Protein AF-A0A1U7LK77-F1 (afdb_monomer)

Foldseek 3Di:
DDDDDDDDDDPPPPPPPDPPPDDPPPVPQADDALLLQEAEEEEAEAQQLCQVVLLVVLCVLLPDPFEEEDEQQLFFDFDDPVLQVCVVVLNHFCLDPVRGPVVLVLVQLVCLNRQAKHWTWGADSVSRGTDPDTDIDGRGNYYYYYYNQRQQDPSNLSSHPFYEYRAEDPVSSLVSQQVCCCPPVVDDNVSSVVSCVPHRVVSCVPRRVVSVVSGPYYHYSSNPPVVVSVVVSVVSSVVSLVSLVVSVVVLVCLLPVCDPPDDFDPLEDEPQDPLPPPPDDDPVSLVVLLVVLLVLVVVLCVLADWDWDDDPDPDIDIDRPFAEAEEEEPDQQVSSVSSCCVNPVDHHYKYWDWDQDPVSRRIDTPDTGDDLPLLRGQYEYGGAEFQSLRRVSVVLVVSVSSNHDLLSAEYEYAEYESSRSSSCCSNRVNYHYYYHYYDPDPPPPDDDD

Secondary structure (DSSP, 8-state):
---------------------------TT----GGGS-EEEEEE--TTSSHHHHHHHHHHHH--S-EEEEEGGGGBPPPPHHHHHHHHTT-S-TTSGGGB-HHHHHHHHHHHHTT--EEEEEEETTTTEEEEEEEEE---SEEEEESTTTTT-HHHHTT-SEEEEEE--HHHHHHHHHHHHHHHH---HHHHHHHIIIIIHHHIIIIIGGGGGG-SEEEESTTT-HHHHHHHHHHHHHHHHHHHHHHHHHHHHHHHHS-TTSPPPTTEEE-------TT--THHHHHHHHHHHHHHHHHHHHTSPEEEE--SSS--EEEESS-EEEEEEETTTHHHHHHHHHH-TT-EEEEEEEEE-TTT--EEEEEEE--TTGGGSEEEEE-SEESSSHHHHHHHHHHHHTT--GGGEEEEEEEE-HHHHHHHHHH-TTSEEEEEEE-----------

Nearest PDB structures (foldseek):
  6n53-assembly1_A-2  TM=9.650E-01  e=1.427E-24  Homo sapiens
  1uei-assembly2_B  TM=9.546E-01  e=9.596E-25  Homo sapiens
  6n54-assembly1_B  TM=9.663E-01  e=5.259E-24  Homo sapiens
  1ufq-assembly1_B  TM=9.287E-01  e=7.648E-25  Homo sapiens
  7sql-assembly1_C  TM=9.541E-01  e=7.822E-24  Homo sapiens

Structure (mmCIF, N/CA/C/O backbone):
data_AF-A0A1U7LK77-F1
#
_entry.id   AF-A0A1U7LK77-F1
#
loop_
_atom_site.group_PDB
_atom_site.id
_atom_site.type_symbol
_atom_site.label_atom_id
_atom_site.label_alt_id
_atom_site.label_comp_id
_atom_site.label_asym_id
_atom_site.label_entity_id
_atom_site.label_seq_id
_atom_site.pdbx_PDB_ins_code
_atom_site.Cartn_x
_atom_site.Cartn_y
_atom_site.Cartn_z
_atom_site.occupancy
_atom_site.B_iso_or_equiv
_atom_site.auth_seq_id
_atom_site.auth_comp_id
_atom_site.auth_asym_id
_atom_site.auth_atom_id
_atom_site.pdbx_PDB_model_num
ATOM 1 N N . MET A 1 1 ? -45.134 37.272 -43.655 1.00 35.53 1 MET A N 1
ATOM 2 C CA . MET A 1 1 ? -44.338 36.124 -44.158 1.00 35.53 1 MET A CA 1
ATOM 3 C C . MET A 1 1 ? -42.900 36.605 -44.300 1.00 35.53 1 MET A C 1
ATOM 5 O O . MET A 1 1 ? -42.710 37.534 -45.058 1.00 35.53 1 MET A O 1
ATOM 9 N N . LYS A 1 2 ? -41.856 36.151 -43.611 1.00 31.33 2 LYS A N 1
ATOM 10 C CA . LYS A 1 2 ? -41.617 35.133 -42.582 1.00 31.33 2 LYS A CA 1
ATOM 11 C C . LYS A 1 2 ? -40.626 35.769 -41.590 1.00 31.33 2 LYS A C 1
ATOM 13 O O . LYS A 1 2 ? -39.703 36.458 -42.007 1.00 31.33 2 LYS A O 1
ATOM 18 N N . SER A 1 3 ? -40.849 35.546 -40.304 1.00 26.06 3 SER A N 1
ATOM 19 C CA . SER A 1 3 ? -39.953 35.880 -39.198 1.00 26.06 3 SER A CA 1
ATOM 20 C C . SER A 1 3 ? -38.621 35.129 -39.310 1.00 26.06 3 SER A C 1
ATOM 22 O O . SER A 1 3 ? -38.625 33.902 -39.399 1.00 26.06 3 SER A O 1
ATOM 24 N N . ILE A 1 4 ? -37.504 35.853 -39.252 1.00 30.05 4 ILE A N 1
ATOM 25 C CA . ILE A 1 4 ? -36.165 35.307 -38.995 1.00 30.05 4 ILE A CA 1
ATOM 26 C C . ILE A 1 4 ? -35.745 35.877 -37.632 1.00 30.05 4 ILE A C 1
ATOM 28 O O . ILE A 1 4 ? -35.591 37.095 -37.534 1.00 30.05 4 ILE A O 1
ATOM 32 N N . PRO A 1 5 ? -35.635 35.070 -36.564 1.00 30.00 5 PRO A N 1
ATOM 33 C CA . PRO A 1 5 ? -35.187 35.565 -35.272 1.00 30.00 5 PRO A CA 1
ATOM 34 C C . PRO A 1 5 ? -33.659 35.681 -35.240 1.00 30.00 5 PRO A C 1
ATOM 36 O O . PRO A 1 5 ? -32.949 34.781 -35.688 1.00 30.00 5 PRO A O 1
ATOM 39 N N . CYS A 1 6 ? -33.167 36.789 -34.680 1.00 25.94 6 CYS A N 1
ATOM 40 C CA . CYS A 1 6 ? -31.784 36.936 -34.239 1.00 25.94 6 CYS A CA 1
ATOM 41 C C . CYS A 1 6 ? -31.446 35.813 -33.252 1.00 25.94 6 CYS A C 1
ATOM 43 O O . CYS A 1 6 ? -32.049 35.729 -32.183 1.00 25.94 6 CYS A O 1
ATOM 45 N N . GLY A 1 7 ? -30.477 34.971 -33.609 1.00 26.02 7 GLY A N 1
ATOM 46 C CA . GLY A 1 7 ? -29.877 34.015 -32.689 1.00 26.02 7 GLY A CA 1
ATOM 47 C C . GLY A 1 7 ? -29.091 34.757 -31.614 1.00 26.02 7 GLY A C 1
ATOM 48 O O . GLY A 1 7 ? -28.079 35.395 -31.901 1.00 26.02 7 GLY A O 1
ATOM 49 N N . SER A 1 8 ? -29.586 34.690 -30.384 1.00 29.55 8 SER A N 1
ATOM 50 C CA . SER A 1 8 ? -28.846 35.017 -29.172 1.00 29.55 8 SER A CA 1
ATOM 51 C C . SER A 1 8 ? -27.686 34.040 -28.991 1.00 29.55 8 SER A C 1
ATOM 53 O O . SER A 1 8 ? -27.816 32.842 -29.225 1.00 29.55 8 SER A O 1
ATOM 55 N N . SER A 1 9 ? -26.549 34.579 -28.570 1.00 29.75 9 SER A N 1
ATOM 56 C CA . SER A 1 9 ? -25.315 33.877 -28.242 1.00 29.75 9 SER A CA 1
ATOM 57 C C . SER A 1 9 ? -25.510 32.843 -27.126 1.00 29.75 9 SER A C 1
ATOM 59 O O . SER A 1 9 ? -25.480 33.201 -25.947 1.00 29.75 9 SER A O 1
ATOM 61 N N . ASP A 1 10 ? -25.638 31.567 -27.484 1.00 25.98 10 ASP A N 1
ATOM 62 C CA . ASP A 1 10 ? -25.451 30.472 -26.534 1.00 25.98 10 ASP A CA 1
ATOM 63 C C . ASP A 1 10 ? -23.956 30.186 -26.388 1.00 25.98 10 ASP A C 1
ATOM 65 O O . ASP A 1 10 ? -23.307 29.550 -27.219 1.00 25.98 10 ASP A O 1
ATOM 69 N N . SER A 1 11 ? -23.403 30.690 -25.286 1.00 26.45 11 SER A N 1
ATOM 70 C CA . SER A 1 11 ? -22.147 30.205 -24.726 1.00 26.45 11 SER A CA 1
ATOM 71 C C . SER A 1 11 ? -22.372 28.782 -24.213 1.00 26.45 11 SER A C 1
ATOM 73 O O . SER A 1 11 ? -22.661 28.548 -23.040 1.00 26.45 11 SER A O 1
ATOM 75 N N . SER A 1 12 ? -22.260 27.802 -25.109 1.00 25.83 12 SER A N 1
ATOM 76 C CA . SER A 1 12 ? -22.210 26.395 -24.735 1.00 25.83 12 SER A CA 1
ATOM 77 C C . SER A 1 12 ? -20.944 26.164 -23.908 1.00 25.83 12 SER A C 1
ATOM 79 O O . SER A 1 12 ? -19.864 25.905 -24.442 1.00 25.83 12 SER A O 1
ATOM 81 N N . LYS A 1 13 ? -21.073 26.289 -22.583 1.00 27.31 13 LYS A N 1
ATOM 82 C CA . LYS A 1 13 ? -20.163 25.676 -21.619 1.00 27.31 13 LYS A CA 1
ATOM 83 C C . LYS A 1 13 ? -20.122 24.191 -21.955 1.00 27.31 13 LYS A C 1
ATOM 85 O O . LYS A 1 13 ? -21.045 23.453 -21.628 1.00 27.31 13 LYS A O 1
ATOM 90 N N . VAL A 1 14 ? -19.063 23.772 -22.637 1.00 24.16 14 VAL A N 1
ATOM 91 C CA . VAL A 1 14 ? -18.700 22.364 -22.759 1.00 24.16 14 VAL A CA 1
ATOM 92 C C . VAL A 1 14 ? -18.326 21.920 -21.349 1.00 24.16 14 VAL A C 1
ATOM 94 O O . VAL A 1 14 ? -17.204 22.119 -20.889 1.00 24.16 14 VAL A O 1
ATOM 97 N N . SER A 1 15 ? -19.309 21.408 -20.612 1.00 22.73 15 SER A N 1
ATOM 98 C CA . SER A 1 15 ? -19.076 20.683 -19.376 1.00 22.73 15 SER A CA 1
ATOM 99 C C . SER A 1 15 ? -18.340 19.401 -19.749 1.00 22.73 15 SER A C 1
ATOM 101 O O . SER A 1 15 ? -18.929 18.427 -20.215 1.00 22.73 15 SER A O 1
ATOM 103 N N . LEU A 1 16 ? -17.019 19.427 -19.574 1.00 22.91 16 LEU A N 1
ATOM 104 C CA . LEU A 1 16 ? -16.193 18.232 -19.468 1.00 22.91 16 LEU A CA 1
ATOM 105 C C . LEU A 1 16 ? -16.739 17.411 -18.297 1.00 22.91 16 LEU A C 1
ATOM 107 O O . LEU A 1 16 ? -16.394 17.630 -17.138 1.00 22.91 16 LEU A O 1
ATOM 111 N N . SER A 1 17 ? -17.666 16.510 -18.607 1.00 21.20 17 SER A N 1
ATOM 112 C CA . SER A 1 17 ? -18.109 15.463 -17.703 1.00 21.20 17 SER A CA 1
ATOM 113 C C . SER A 1 17 ? -16.955 14.480 -17.591 1.00 21.20 17 SER A C 1
ATOM 115 O O . SER A 1 17 ? -16.751 13.610 -18.434 1.00 21.20 17 SER A O 1
ATOM 117 N N . ILE A 1 18 ? -16.141 14.683 -16.559 1.00 26.11 18 ILE A N 1
ATOM 118 C CA . ILE A 1 18 ? -15.196 13.678 -16.092 1.00 26.11 18 ILE A CA 1
ATOM 119 C C . ILE A 1 18 ? -16.052 12.452 -15.748 1.00 26.11 18 ILE A C 1
ATOM 121 O O . ILE A 1 18 ? -16.980 12.593 -14.944 1.00 26.11 18 ILE A O 1
ATOM 125 N N . PRO A 1 19 ? -15.820 11.272 -16.351 1.00 21.64 19 PRO A N 1
ATOM 126 C CA . PRO A 1 19 ? -16.490 10.070 -15.894 1.00 21.64 19 PRO A CA 1
ATOM 127 C C . PRO A 1 19 ? -16.076 9.877 -14.438 1.00 21.64 19 PRO A C 1
ATOM 129 O O . PRO A 1 19 ? -14.895 9.687 -14.154 1.00 21.64 19 PRO A O 1
ATOM 132 N N . MET A 1 20 ? -17.041 10.008 -13.523 1.00 23.77 20 MET A N 1
ATOM 133 C CA . MET A 1 20 ? -16.862 9.698 -12.111 1.00 23.77 20 MET A CA 1
ATOM 134 C C . MET A 1 20 ? -16.313 8.275 -12.032 1.00 23.77 20 MET A C 1
ATOM 136 O O . MET A 1 20 ? -17.044 7.301 -12.210 1.00 23.77 20 MET A O 1
ATOM 140 N N . THR A 1 21 ? -15.003 8.158 -11.827 1.00 31.38 21 THR A N 1
ATOM 141 C CA . THR A 1 21 ? -14.361 6.934 -11.365 1.00 31.38 21 THR A CA 1
ATOM 142 C C . THR A 1 21 ? -15.163 6.464 -10.170 1.00 31.38 21 THR A C 1
ATOM 144 O O . THR A 1 21 ? -15.287 7.215 -9.206 1.00 31.38 21 THR A O 1
ATOM 147 N N . GLN A 1 22 ? -15.769 5.285 -10.338 1.00 28.62 22 GLN A N 1
ATOM 148 C CA . GLN A 1 22 ? -16.559 4.515 -9.380 1.00 28.62 22 GLN A CA 1
ATOM 149 C C . GLN A 1 22 ? -16.531 5.122 -7.979 1.00 28.62 22 GLN A C 1
ATOM 151 O O . GLN A 1 22 ? -15.486 5.102 -7.324 1.00 28.62 22 GLN A O 1
ATOM 156 N N . GLU A 1 23 ? -17.678 5.654 -7.540 1.00 27.00 23 GLU A N 1
ATOM 157 C CA . GLU A 1 23 ? -17.903 6.004 -6.138 1.00 27.00 23 GLU A CA 1
ATOM 158 C C . GLU A 1 23 ? -17.259 4.918 -5.267 1.00 27.00 23 GLU A C 1
ATOM 160 O O . GLU A 1 23 ? -17.497 3.733 -5.544 1.00 27.00 23 GLU A O 1
ATOM 165 N N . PRO A 1 24 ? -16.428 5.258 -4.261 1.00 35.50 24 PRO A N 1
ATOM 166 C CA . PRO A 1 24 ? -15.992 4.261 -3.304 1.00 35.50 24 PRO A CA 1
ATOM 167 C C . PRO A 1 24 ? -17.275 3.668 -2.749 1.00 35.50 24 PRO A C 1
ATOM 169 O O . PRO A 1 24 ? -18.049 4.357 -2.083 1.00 35.50 24 PRO A O 1
ATOM 172 N N . SER A 1 25 ? -17.562 2.425 -3.136 1.00 32.19 25 SER A N 1
ATOM 173 C CA . SER A 1 25 ? -18.778 1.752 -2.737 1.00 32.19 25 SER A CA 1
ATOM 174 C C . SER A 1 25 ? -18.652 1.547 -1.235 1.00 32.19 25 SER A C 1
ATOM 176 O O . SER A 1 25 ? -18.108 0.537 -0.778 1.00 32.19 25 SER A O 1
ATOM 178 N N . PHE A 1 26 ? -19.113 2.520 -0.456 1.00 36.81 26 PHE A N 1
ATOM 179 C CA . PHE A 1 26 ? -19.478 2.331 0.930 1.00 36.81 26 PHE A CA 1
ATOM 180 C C . PHE A 1 26 ? -20.632 1.329 0.891 1.00 36.81 26 PHE A C 1
ATOM 182 O O . PHE A 1 26 ? -21.803 1.700 0.902 1.00 36.81 26 PHE A O 1
ATOM 189 N N . LYS A 1 27 ? -20.302 0.034 0.765 1.00 43.62 27 LYS A N 1
ATOM 190 C CA . LYS A 1 27 ? -21.243 -1.045 1.064 1.00 43.62 27 LYS A CA 1
ATOM 191 C C . LYS A 1 27 ? -21.769 -0.722 2.452 1.00 43.62 27 LYS A C 1
ATOM 193 O O . LYS A 1 27 ? -20.965 -0.468 3.344 1.00 43.62 27 LYS A O 1
ATOM 198 N N . GLU A 1 28 ? -23.086 -0.674 2.594 1.00 45.66 28 GLU A N 1
ATOM 199 C CA . GLU A 1 28 ? -23.829 0.186 3.530 1.00 45.66 28 GLU A CA 1
ATOM 200 C C . GLU A 1 28 ? -23.475 0.089 5.031 1.00 45.66 28 GLU A C 1
ATOM 202 O O . GLU A 1 28 ? -23.987 0.885 5.811 1.00 45.66 28 GLU A O 1
ATOM 207 N N . ASN A 1 29 ? -22.565 -0.804 5.439 1.00 51.44 29 ASN A N 1
ATOM 208 C CA . ASN A 1 29 ? -22.091 -1.005 6.811 1.00 51.44 29 ASN A CA 1
ATOM 209 C C . ASN A 1 29 ? -20.573 -1.304 6.920 1.00 51.44 29 ASN A C 1
ATOM 211 O O . ASN A 1 29 ? -20.139 -1.890 7.906 1.00 51.44 29 ASN A O 1
ATOM 215 N N . LEU A 1 30 ? -19.743 -0.970 5.923 1.00 61.50 30 LEU A N 1
ATOM 216 C CA . LEU A 1 30 ? -18.302 -1.265 5.950 1.00 61.50 30 LEU A CA 1
ATOM 217 C C . LEU A 1 30 ? -17.471 0.012 6.145 1.00 61.50 30 LEU A C 1
ATOM 219 O O . LEU A 1 30 ? -17.483 0.901 5.297 1.00 61.50 30 LEU A O 1
ATOM 223 N N . TYR A 1 31 ? -16.705 0.077 7.236 1.00 64.00 31 TYR A N 1
ATOM 224 C CA . TYR A 1 31 ? -15.643 1.069 7.397 1.00 64.00 31 TYR A CA 1
ATOM 225 C C . TYR A 1 31 ? -14.417 0.628 6.596 1.00 64.00 31 TYR A C 1
ATOM 227 O O . TYR A 1 31 ? -13.883 -0.465 6.809 1.00 64.00 31 TYR A O 1
ATOM 235 N N . GLN A 1 32 ? -13.975 1.487 5.684 1.00 64.81 32 GLN A N 1
ATOM 236 C CA . GLN A 1 32 ? -12.694 1.352 5.006 1.00 64.81 32 GLN A CA 1
ATOM 237 C C . GLN A 1 32 ? -11.769 2.438 5.547 1.00 64.81 32 GLN A C 1
ATOM 239 O O . GLN A 1 32 ? -12.141 3.611 5.506 1.00 64.81 32 GLN A O 1
ATOM 244 N N . PRO A 1 33 ? -10.599 2.073 6.087 1.00 61.75 33 PRO A N 1
ATOM 245 C CA . PRO A 1 33 ? -9.671 3.060 6.591 1.00 61.75 33 PRO A CA 1
ATOM 246 C C . PRO A 1 33 ? -9.039 3.825 5.415 1.00 61.75 33 PRO A C 1
ATOM 248 O O . PRO A 1 33 ? -9.084 3.356 4.272 1.00 61.75 33 PRO A O 1
ATOM 251 N N . PRO A 1 34 ? -8.404 4.976 5.682 1.00 59.97 34 PRO A N 1
ATOM 252 C CA . PRO A 1 34 ? -7.915 5.885 4.639 1.00 59.97 34 PRO A CA 1
ATOM 253 C C . PRO A 1 34 ? -6.981 5.218 3.620 1.00 59.97 34 PRO A C 1
ATOM 255 O O . PRO A 1 34 ? -7.079 5.450 2.417 1.00 59.97 34 PRO A O 1
ATOM 258 N N . TRP A 1 35 ? -6.128 4.304 4.093 1.00 61.06 35 TRP A N 1
ATOM 259 C CA . TRP A 1 35 ? -5.159 3.564 3.276 1.00 61.06 35 TRP A CA 1
ATOM 260 C C . TRP A 1 35 ? -5.759 2.397 2.478 1.00 61.06 35 TRP A C 1
ATOM 262 O O . TRP A 1 35 ? -5.016 1.573 1.960 1.00 61.06 35 TRP A O 1
ATOM 272 N N . TYR A 1 36 ? -7.083 2.243 2.422 1.00 60.09 36 TYR A N 1
ATOM 273 C CA . TYR A 1 36 ? -7.726 1.363 1.435 1.00 60.09 36 TYR A CA 1
ATOM 274 C C . TYR A 1 36 ? -8.087 2.135 0.163 1.00 60.09 36 TYR A C 1
ATOM 276 O O . TYR A 1 36 ? -8.284 1.533 -0.890 1.00 60.09 36 TYR A O 1
ATOM 284 N N . ALA A 1 37 ? -8.113 3.469 0.229 1.00 65.44 37 ALA A N 1
ATOM 285 C CA . ALA A 1 37 ? -8.304 4.343 -0.918 1.00 65.44 37 ALA A CA 1
ATOM 286 C C . ALA A 1 37 ? -6.953 4.698 -1.567 1.00 65.44 37 ALA A C 1
ATOM 288 O O . ALA A 1 37 ? -6.631 5.873 -1.754 1.00 65.44 37 ALA A O 1
ATOM 289 N N . ASN A 1 38 ? -6.164 3.676 -1.916 1.00 76.00 38 ASN A N 1
ATOM 290 C CA . ASN A 1 38 ? -4.855 3.837 -2.555 1.00 76.00 38 ASN A CA 1
ATOM 291 C C . ASN A 1 38 ? -4.981 4.638 -3.851 1.00 76.00 38 ASN A C 1
ATOM 293 O O . ASN A 1 38 ? -5.882 4.387 -4.657 1.00 76.00 38 ASN A O 1
ATOM 297 N N . HIS A 1 39 ? -4.071 5.579 -4.075 1.00 86.19 39 HIS A N 1
ATOM 298 C CA . HIS A 1 39 ? -3.957 6.284 -5.343 1.00 86.19 39 HIS A CA 1
ATOM 299 C C . HIS A 1 39 ? -2.886 5.623 -6.214 1.00 86.19 39 HIS A C 1
ATOM 301 O O . HIS A 1 39 ? -1.701 5.647 -5.875 1.00 86.19 39 HIS A O 1
ATOM 307 N N . PHE A 1 40 ? -3.297 4.998 -7.317 1.00 91.06 40 PHE A N 1
ATOM 308 C CA . PHE A 1 40 ? -2.381 4.276 -8.205 1.00 91.06 40 PHE A CA 1
ATOM 309 C C . PHE A 1 40 ? -1.932 5.152 -9.373 1.00 91.06 40 PHE A C 1
ATOM 311 O O . PHE A 1 40 ? -2.751 5.618 -10.164 1.00 91.06 40 PHE A O 1
ATOM 318 N N . ILE A 1 41 ? -0.621 5.318 -9.523 1.00 94.44 41 ILE A N 1
ATOM 319 C CA . ILE A 1 41 ? -0.011 6.131 -10.577 1.00 94.44 41 ILE A CA 1
ATOM 320 C C . ILE A 1 41 ? 0.863 5.225 -11.436 1.00 94.44 41 ILE A C 1
ATOM 322 O O . ILE A 1 41 ? 1.794 4.613 -10.924 1.00 94.44 41 ILE A O 1
ATOM 326 N N . GLY A 1 42 ? 0.601 5.146 -12.738 1.00 96.06 42 GLY A N 1
ATOM 327 C CA . GLY A 1 42 ? 1.482 4.461 -13.685 1.00 96.06 42 GLY A CA 1
ATOM 328 C C . GLY A 1 42 ? 2.402 5.446 -14.388 1.00 96.06 42 GLY A C 1
ATOM 329 O O . GLY A 1 42 ? 1.923 6.409 -14.977 1.00 96.06 42 GLY A O 1
ATOM 330 N N . ILE A 1 43 ? 3.707 5.193 -14.369 1.00 96.25 43 ILE A N 1
ATOM 331 C CA . ILE A 1 43 ? 4.730 5.986 -15.051 1.00 96.25 43 ILE A CA 1
ATOM 332 C C . ILE A 1 43 ? 5.411 5.109 -16.104 1.00 96.25 43 ILE A C 1
ATOM 334 O O . ILE A 1 43 ? 6.238 4.249 -15.783 1.00 96.25 43 ILE A O 1
ATOM 338 N N . ALA A 1 44 ? 5.082 5.352 -17.372 1.00 96.25 44 ALA A N 1
ATOM 339 C CA . ALA A 1 44 ? 5.699 4.694 -18.522 1.00 96.25 44 ALA A CA 1
ATOM 340 C C . ALA A 1 44 ? 6.659 5.615 -19.282 1.00 96.25 44 ALA A C 1
ATOM 342 O O . ALA A 1 44 ? 6.710 6.827 -19.075 1.00 96.25 44 ALA A O 1
ATOM 343 N N . GLY A 1 45 ? 7.457 5.014 -20.162 1.00 93.69 45 GLY A N 1
ATOM 344 C CA . GLY A 1 45 ? 8.390 5.717 -21.037 1.00 93.69 45 GLY A CA 1
ATOM 345 C C . GLY A 1 45 ? 9.667 4.917 -21.319 1.00 93.69 45 GLY A C 1
ATOM 346 O O . GLY A 1 45 ? 9.952 3.933 -20.624 1.00 93.69 45 GLY A O 1
ATOM 347 N N . PRO A 1 46 ? 10.476 5.332 -22.306 1.00 92.81 46 PRO A N 1
ATOM 348 C CA . PRO A 1 46 ? 11.672 4.603 -22.730 1.00 92.81 46 PRO A CA 1
ATOM 349 C C . PRO A 1 46 ? 12.705 4.401 -21.613 1.00 92.81 46 PRO A C 1
ATOM 351 O O . PRO A 1 46 ? 12.770 5.151 -20.633 1.00 92.81 46 PRO A O 1
ATOM 354 N N . SER A 1 47 ? 13.548 3.373 -21.728 1.00 90.62 47 SER A N 1
ATOM 355 C CA . SER A 1 47 ? 14.703 3.229 -20.830 1.00 90.62 47 SER A CA 1
ATOM 356 C C . SER A 1 47 ? 15.606 4.462 -20.947 1.00 90.62 47 SER A C 1
ATOM 358 O O . SER A 1 47 ? 16.006 4.817 -22.047 1.00 90.62 47 SER A O 1
ATOM 360 N N . GLY A 1 48 ? 15.957 5.089 -19.821 1.00 86.81 48 GLY A N 1
ATOM 361 C CA . GLY A 1 48 ? 16.763 6.319 -19.802 1.00 86.81 48 GLY A CA 1
ATOM 362 C C . GLY A 1 48 ? 15.965 7.632 -19.857 1.00 86.81 48 GLY A C 1
ATOM 363 O O . GLY A 1 48 ? 16.565 8.695 -19.714 1.00 86.81 48 GLY A O 1
ATOM 364 N N . SER A 1 49 ? 14.631 7.592 -19.970 1.00 90.38 49 SER A N 1
ATOM 365 C CA . SER A 1 49 ? 13.801 8.811 -20.030 1.00 90.38 49 SER A CA 1
ATOM 366 C C . SER A 1 49 ? 13.692 9.575 -18.701 1.00 90.38 49 SER A C 1
ATOM 368 O O . SER A 1 49 ? 13.445 10.776 -18.688 1.00 90.38 49 SER A O 1
ATOM 370 N N . GLY A 1 50 ? 13.928 8.904 -17.568 1.00 88.75 50 GLY A N 1
ATOM 371 C CA . GLY A 1 50 ? 13.865 9.517 -16.234 1.00 88.75 50 GLY A CA 1
ATOM 372 C C . GLY A 1 50 ? 12.658 9.117 -15.379 1.00 88.75 50 GLY A C 1
ATOM 373 O O . GLY A 1 50 ? 12.449 9.733 -14.341 1.00 88.75 50 GLY A O 1
ATOM 374 N N . LYS A 1 51 ? 11.903 8.070 -15.748 1.00 92.88 51 LYS A N 1
ATOM 375 C CA . LYS A 1 51 ? 10.769 7.526 -14.961 1.00 92.88 51 LYS A CA 1
ATOM 376 C C . LYS A 1 51 ? 11.064 7.394 -13.464 1.00 92.88 51 LYS A C 1
ATOM 378 O O . LYS A 1 51 ? 10.389 7.999 -12.640 1.00 92.88 51 LYS A O 1
ATOM 383 N N . THR A 1 52 ? 12.127 6.665 -13.125 1.00 89.81 52 THR A N 1
ATOM 384 C CA . THR A 1 52 ? 12.535 6.418 -11.738 1.00 89.81 52 THR A CA 1
ATOM 385 C C . THR A 1 52 ? 12.938 7.707 -11.018 1.00 89.81 52 THR A C 1
ATOM 387 O O . THR A 1 52 ? 12.754 7.825 -9.810 1.00 89.81 52 THR A O 1
ATOM 390 N N . TRP A 1 53 ? 13.475 8.698 -11.742 1.00 91.00 53 TRP A N 1
ATOM 391 C CA . TRP A 1 53 ? 13.773 10.010 -11.169 1.00 91.00 53 TRP A CA 1
ATOM 392 C C . TRP A 1 53 ? 12.483 10.767 -10.849 1.00 91.00 53 TRP A C 1
ATOM 394 O O . TRP A 1 53 ? 12.341 11.228 -9.722 1.00 91.00 53 TRP A O 1
ATOM 404 N N . VAL A 1 54 ? 11.522 10.816 -11.780 1.00 91.75 54 VAL A N 1
ATOM 405 C CA . VAL A 1 54 ? 10.212 11.454 -11.558 1.00 91.75 54 VAL A CA 1
ATOM 406 C C . VAL A 1 54 ? 9.495 10.793 -10.381 1.00 91.75 54 VAL A C 1
ATOM 408 O O . VAL A 1 54 ? 9.073 11.493 -9.468 1.00 91.75 54 VAL A O 1
ATOM 411 N N . ALA A 1 55 ? 9.457 9.458 -10.326 1.00 90.94 55 ALA A N 1
ATOM 412 C CA . ALA A 1 55 ? 8.880 8.713 -9.206 1.00 90.94 55 ALA A CA 1
ATOM 413 C C . ALA A 1 55 ? 9.519 9.092 -7.856 1.00 90.94 55 ALA A C 1
ATOM 415 O O . ALA A 1 55 ? 8.818 9.338 -6.877 1.00 90.94 55 ALA A O 1
ATOM 416 N N . LYS A 1 56 ? 10.854 9.205 -7.802 1.00 89.19 56 LYS A N 1
ATOM 417 C CA . LYS A 1 56 ? 11.575 9.625 -6.589 1.00 89.19 56 LYS A CA 1
ATOM 418 C C . LYS A 1 56 ? 11.318 11.086 -6.216 1.00 89.19 56 LYS A C 1
ATOM 420 O O . LYS A 1 56 ? 11.269 11.388 -5.027 1.00 89.19 56 LYS A O 1
ATOM 425 N N . GLN A 1 57 ? 11.171 11.988 -7.188 1.00 88.88 57 GLN A N 1
ATOM 426 C CA . GLN A 1 57 ? 10.822 13.383 -6.901 1.00 88.88 57 GLN A CA 1
ATOM 427 C C . GLN A 1 57 ? 9.394 13.512 -6.375 1.00 88.88 57 GLN A C 1
ATOM 429 O O . GLN A 1 57 ? 9.191 14.215 -5.392 1.00 88.88 57 GLN A O 1
ATOM 434 N N . LEU A 1 58 ? 8.438 12.770 -6.948 1.00 88.31 58 LEU A N 1
ATOM 435 C CA . LEU A 1 58 ? 7.064 12.725 -6.442 1.00 88.31 58 LEU A CA 1
ATOM 436 C C . LEU A 1 58 ? 7.037 12.333 -4.961 1.00 88.31 58 LEU A C 1
ATOM 438 O O . LEU A 1 58 ? 6.392 13.008 -4.172 1.00 88.31 58 LEU A O 1
ATOM 442 N N . ILE A 1 59 ? 7.795 11.310 -4.554 1.00 86.62 59 ILE A N 1
ATOM 443 C CA . ILE A 1 59 ? 7.877 10.908 -3.139 1.00 86.62 59 ILE A CA 1
ATOM 444 C C . ILE A 1 59 ? 8.388 12.038 -2.247 1.00 86.62 59 ILE A C 1
ATOM 446 O O . ILE A 1 59 ? 7.835 12.278 -1.177 1.00 86.62 59 ILE A O 1
ATOM 450 N N . ARG A 1 60 ? 9.448 12.725 -2.682 1.00 85.38 60 ARG A N 1
ATOM 451 C CA . ARG A 1 60 ? 10.070 13.803 -1.904 1.00 85.38 60 ARG A CA 1
ATOM 452 C C . ARG A 1 60 ? 9.146 15.004 -1.741 1.00 85.38 60 ARG A C 1
ATOM 454 O O . ARG A 1 60 ? 9.114 15.584 -0.664 1.00 85.38 60 ARG A O 1
ATOM 461 N N . GLU A 1 61 ? 8.428 15.376 -2.797 1.00 85.25 61 GLU A N 1
ATOM 462 C CA . GLU A 1 61 ? 7.563 16.559 -2.796 1.00 85.25 61 GLU A CA 1
ATOM 463 C C . GLU A 1 61 ? 6.176 16.293 -2.198 1.00 85.25 61 GLU A C 1
ATOM 465 O O . GLU A 1 61 ? 5.601 17.197 -1.596 1.00 85.25 61 GLU A O 1
ATOM 470 N N . LEU A 1 62 ? 5.636 15.073 -2.317 1.00 81.69 62 LEU A N 1
ATOM 471 C CA . LEU A 1 62 ? 4.325 14.736 -1.753 1.00 81.69 62 LEU A CA 1
ATOM 472 C C . LEU A 1 62 ? 4.308 14.842 -0.226 1.00 81.69 62 LEU A C 1
ATOM 474 O O . LEU A 1 62 ? 3.281 15.225 0.325 1.00 81.69 62 LEU A O 1
ATOM 478 N N . ASN A 1 63 ? 5.421 14.508 0.440 1.00 72.31 63 ASN A N 1
ATOM 479 C CA . ASN A 1 63 ? 5.570 14.528 1.902 1.00 72.31 63 ASN A CA 1
ATOM 480 C C . ASN A 1 63 ? 4.434 13.803 2.659 1.00 72.31 63 ASN A C 1
ATOM 482 O O . ASN A 1 63 ? 4.096 14.155 3.787 1.00 72.31 63 ASN A O 1
ATOM 486 N N . VAL A 1 64 ? 3.830 12.788 2.036 1.00 68.25 64 VAL A N 1
ATOM 487 C CA . VAL A 1 64 ? 2.812 11.943 2.668 1.00 68.25 64 VAL A CA 1
ATOM 488 C C . VAL A 1 64 ? 3.448 10.647 3.163 1.00 68.25 64 VAL A C 1
ATOM 490 O O . VAL A 1 64 ? 4.324 10.092 2.489 1.00 68.25 64 VAL A O 1
ATOM 493 N N . PRO A 1 65 ? 3.020 10.130 4.325 1.00 58.62 65 PRO A N 1
ATOM 494 C CA . PRO A 1 65 ? 3.476 8.831 4.782 1.00 58.62 65 PRO A CA 1
ATOM 495 C C . PRO A 1 65 ? 2.954 7.735 3.834 1.00 58.62 65 PRO A C 1
ATOM 497 O O . PRO A 1 65 ? 1.856 7.845 3.279 1.00 58.62 65 PRO A O 1
ATOM 500 N N . TRP A 1 66 ? 3.742 6.668 3.669 1.00 72.31 66 TRP A N 1
ATOM 501 C CA . TRP A 1 66 ? 3.375 5.451 2.926 1.00 72.31 66 TRP A CA 1
ATOM 502 C C . TRP A 1 66 ? 3.182 5.627 1.404 1.00 72.31 66 TRP A C 1
ATOM 504 O O . TRP A 1 66 ? 2.162 5.214 0.847 1.00 72.31 66 TRP A O 1
ATOM 514 N N . VAL A 1 67 ? 4.181 6.196 0.712 1.00 79.94 67 VAL A N 1
ATOM 515 C CA . VAL A 1 67 ? 4.295 6.125 -0.761 1.00 79.94 67 VAL A CA 1
ATOM 516 C C . VAL A 1 67 ? 5.237 4.994 -1.158 1.00 79.94 67 VAL A C 1
ATOM 518 O O . VAL A 1 67 ? 6.367 4.932 -0.672 1.00 79.94 67 VAL A O 1
ATOM 521 N N . ILE A 1 68 ? 4.802 4.124 -2.068 1.00 84.75 68 ILE A N 1
ATOM 522 C CA . ILE A 1 68 ? 5.604 2.983 -2.524 1.00 84.75 68 ILE A CA 1
ATOM 523 C C . ILE A 1 68 ? 5.864 3.077 -4.027 1.00 84.75 68 ILE A C 1
ATOM 525 O O . ILE A 1 68 ? 4.948 3.348 -4.801 1.00 84.75 68 ILE A O 1
ATOM 529 N N . ILE A 1 69 ? 7.109 2.810 -4.440 1.00 88.38 69 ILE A N 1
ATOM 530 C CA . ILE A 1 69 ? 7.455 2.574 -5.846 1.00 88.38 69 ILE A CA 1
ATOM 531 C C . ILE A 1 69 ? 7.449 1.071 -6.098 1.00 88.38 69 ILE A C 1
ATOM 533 O O . ILE A 1 69 ? 8.203 0.327 -5.475 1.00 88.38 69 ILE A O 1
ATOM 537 N N . MET A 1 70 ? 6.631 0.645 -7.049 1.00 90.19 70 MET A N 1
ATOM 538 C CA . MET A 1 70 ? 6.651 -0.691 -7.615 1.00 90.19 70 MET A CA 1
ATOM 539 C C . MET A 1 70 ? 7.338 -0.627 -8.977 1.00 90.19 70 MET A C 1
ATOM 541 O O . MET A 1 70 ? 6.826 0.006 -9.898 1.00 90.19 70 MET A O 1
ATOM 545 N N . SER A 1 71 ? 8.496 -1.272 -9.106 1.00 91.00 71 SER A N 1
ATOM 546 C CA . SER A 1 71 ? 9.170 -1.382 -10.399 1.00 91.00 71 SER A CA 1
ATOM 547 C C . SER A 1 71 ? 8.622 -2.574 -11.174 1.00 91.00 71 SER A C 1
ATOM 549 O O . SER A 1 71 ? 8.526 -3.680 -10.639 1.00 91.00 71 SER A O 1
ATOM 551 N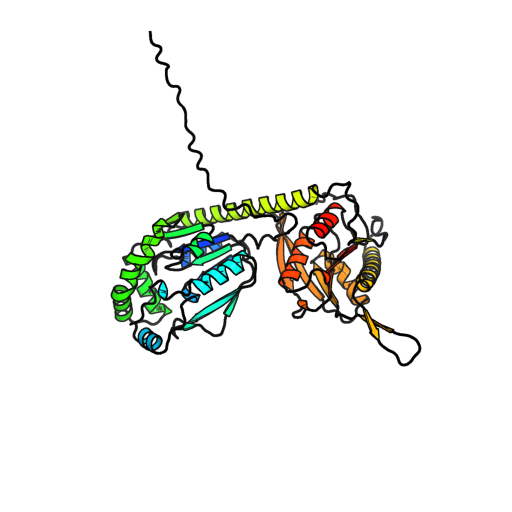 N . LEU A 1 72 ? 8.285 -2.364 -12.446 1.00 91.88 72 LEU A N 1
ATOM 552 C CA . LEU A 1 72 ? 7.857 -3.426 -13.355 1.00 91.88 72 LEU A CA 1
ATOM 553 C C . LEU A 1 72 ? 8.944 -4.489 -13.545 1.00 91.88 72 LEU A C 1
ATOM 555 O O . LEU A 1 72 ? 8.639 -5.659 -13.765 1.00 91.88 72 LEU A O 1
ATOM 559 N N . ASP A 1 73 ? 10.205 -4.084 -13.415 1.00 88.44 73 ASP A N 1
ATOM 560 C CA . ASP A 1 73 ? 11.354 -4.963 -13.590 1.00 88.44 73 ASP A CA 1
ATOM 561 C C . ASP A 1 73 ? 11.382 -6.097 -12.544 1.00 88.44 73 ASP A C 1
ATOM 563 O O . ASP A 1 73 ? 11.899 -7.176 -12.815 1.00 88.44 73 ASP A O 1
ATOM 567 N N . SER A 1 74 ? 10.757 -5.917 -11.375 1.00 88.25 74 SER A N 1
ATOM 568 C CA . SER A 1 74 ? 10.588 -6.992 -10.385 1.00 88.25 74 SER A CA 1
ATOM 569 C C . SER A 1 74 ? 9.753 -8.170 -10.905 1.00 88.25 74 SER A C 1
ATOM 571 O O . SER A 1 74 ? 9.866 -9.283 -10.396 1.00 88.25 74 SER A O 1
ATOM 573 N N . PHE A 1 75 ? 8.921 -7.951 -11.926 1.00 91.12 75 PHE A N 1
ATOM 574 C CA . PHE A 1 75 ? 7.953 -8.924 -12.433 1.00 91.12 75 PHE A CA 1
ATOM 575 C C . PHE A 1 75 ? 8.417 -9.644 -13.707 1.00 91.12 75 PHE A C 1
ATOM 577 O O . PHE A 1 75 ? 7.608 -10.319 -14.348 1.00 91.12 75 PHE A O 1
ATOM 584 N N . TYR A 1 76 ? 9.704 -9.577 -14.069 1.00 90.19 76 TYR A N 1
ATOM 585 C CA . TYR A 1 76 ? 10.254 -10.440 -15.123 1.00 90.19 76 TYR A CA 1
ATOM 586 C C . TYR A 1 76 ? 9.979 -11.914 -14.821 1.00 90.19 76 TYR A C 1
ATOM 588 O O . TYR A 1 76 ? 10.055 -12.345 -13.670 1.00 90.19 76 TYR A O 1
ATOM 596 N N . LYS A 1 77 ? 9.619 -12.693 -15.842 1.00 87.69 77 LYS A N 1
ATOM 597 C CA . LYS A 1 77 ? 9.432 -14.143 -15.721 1.00 87.69 77 LYS A CA 1
ATOM 598 C C . LYS A 1 77 ? 10.760 -14.831 -15.408 1.00 87.69 77 LYS A C 1
ATOM 600 O O . LYS A 1 77 ? 11.811 -14.399 -15.872 1.00 87.69 77 LYS A O 1
ATOM 605 N N . SER A 1 78 ? 10.688 -15.925 -14.654 1.00 83.69 78 SER A N 1
ATOM 606 C CA . SER A 1 78 ? 11.821 -16.837 -14.492 1.00 83.69 78 SER A CA 1
ATOM 607 C C . SER A 1 78 ? 12.177 -17.465 -15.840 1.00 83.69 78 SER A C 1
ATOM 609 O O . SER A 1 78 ? 11.279 -17.835 -16.601 1.00 83.69 78 SER A O 1
ATOM 611 N N . LEU A 1 79 ? 13.471 -17.570 -16.134 1.00 84.31 79 LEU A N 1
ATOM 612 C CA . LEU A 1 79 ? 13.957 -18.096 -17.405 1.00 84.31 79 LEU A CA 1
ATOM 613 C C . LEU A 1 79 ? 14.159 -19.612 -17.327 1.00 84.31 79 LEU A C 1
ATOM 615 O O . LEU A 1 79 ? 14.577 -20.148 -16.300 1.00 84.31 79 LEU A O 1
ATOM 619 N N . ASN A 1 80 ? 13.901 -20.303 -18.436 1.00 84.00 80 ASN A N 1
ATOM 620 C CA . ASN A 1 80 ? 14.315 -21.697 -18.602 1.00 84.00 80 ASN A CA 1
ATOM 621 C C . ASN A 1 80 ? 15.840 -21.780 -18.831 1.00 84.00 80 ASN A C 1
ATOM 623 O O . ASN A 1 80 ? 16.426 -20.793 -19.280 1.00 84.00 80 ASN A O 1
ATOM 627 N N . PRO A 1 81 ? 16.491 -22.946 -18.630 1.00 83.00 81 PRO A N 1
ATOM 628 C CA . PRO A 1 81 ? 17.945 -23.087 -18.789 1.00 83.00 81 PRO A CA 1
ATOM 629 C C . PRO A 1 81 ? 18.483 -22.569 -20.135 1.00 83.00 81 PRO A C 1
ATOM 631 O O . PRO A 1 81 ? 19.436 -21.799 -20.172 1.00 83.00 81 PRO A O 1
ATOM 634 N N . GLU A 1 82 ? 17.801 -22.876 -21.242 1.00 80.94 82 GLU A N 1
ATOM 635 C CA . GLU A 1 82 ? 18.181 -22.386 -22.578 1.00 80.94 82 GLU A CA 1
ATOM 636 C C . GLU A 1 82 ? 18.045 -20.860 -22.729 1.00 80.94 82 GLU A C 1
ATOM 638 O O . GLU A 1 82 ? 18.819 -20.207 -23.430 1.00 80.94 82 GLU A O 1
ATOM 643 N N . GLN A 1 83 ? 17.040 -20.262 -22.084 1.00 82.38 83 GLN A N 1
ATOM 644 C CA . GLN A 1 83 ? 16.829 -18.813 -22.105 1.00 82.38 83 GLN A CA 1
ATOM 645 C C . GLN A 1 83 ? 17.844 -18.096 -21.215 1.00 82.38 83 GLN A C 1
ATOM 647 O O . GLN A 1 83 ? 18.274 -16.997 -21.554 1.00 82.38 83 GLN A O 1
ATOM 652 N N . HIS A 1 84 ? 18.250 -18.732 -20.118 1.00 80.62 84 HIS A N 1
ATOM 653 C CA . HIS A 1 84 ? 19.276 -18.247 -19.203 1.00 80.62 84 HIS A CA 1
ATOM 654 C C . HIS A 1 84 ? 20.646 -18.183 -19.890 1.00 80.62 84 HIS A C 1
ATOM 656 O O . HIS A 1 84 ? 21.289 -17.133 -19.898 1.00 80.62 84 HIS A O 1
ATOM 662 N N . GLU A 1 85 ? 21.023 -19.235 -20.623 1.00 78.12 85 GLU A N 1
ATOM 663 C CA . GLU A 1 85 ? 22.236 -19.238 -21.456 1.00 78.12 85 GLU A CA 1
ATOM 664 C C . GLU A 1 85 ? 22.213 -18.166 -22.554 1.00 78.12 85 GLU A C 1
ATOM 666 O O . GLU A 1 85 ? 23.248 -17.595 -22.906 1.00 78.12 85 GLU A O 1
ATOM 671 N N . ARG A 1 86 ? 21.038 -17.886 -23.129 1.00 79.19 86 ARG A N 1
ATOM 672 C CA . ARG A 1 86 ? 20.869 -16.796 -24.101 1.00 79.19 86 ARG A CA 1
ATOM 673 C C . ARG A 1 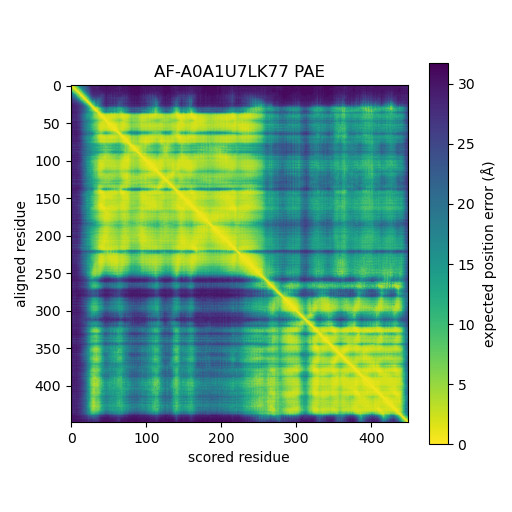86 ? 20.924 -15.422 -23.441 1.00 79.19 86 ARG A C 1
ATOM 675 O O . ARG A 1 86 ? 21.449 -14.494 -24.047 1.00 79.19 86 ARG A O 1
ATOM 682 N N . ALA A 1 87 ? 20.408 -15.278 -22.223 1.00 76.69 87 ALA A N 1
ATOM 683 C CA . ALA A 1 87 ? 20.462 -14.031 -21.469 1.00 76.69 87 ALA A CA 1
ATOM 684 C C . ALA A 1 87 ? 21.904 -13.653 -21.113 1.00 76.69 87 ALA A C 1
ATOM 686 O O . ALA A 1 87 ? 22.298 -12.521 -21.375 1.00 76.69 87 ALA A O 1
ATOM 687 N N . HIS A 1 88 ? 22.717 -14.612 -20.654 1.00 76.44 88 HIS A N 1
ATOM 688 C CA . HIS A 1 88 ? 24.149 -14.396 -20.401 1.00 76.44 88 HIS A CA 1
ATOM 689 C C . HIS A 1 88 ? 24.954 -14.042 -21.657 1.00 76.44 88 HIS A C 1
ATOM 691 O O . HIS A 1 88 ? 26.006 -13.416 -21.560 1.00 76.44 88 HIS A O 1
ATOM 697 N N . ARG A 1 89 ? 24.457 -14.423 -22.839 1.00 77.31 89 ARG A N 1
ATOM 698 C CA . ARG A 1 89 ? 25.034 -14.055 -24.140 1.00 77.31 89 ARG A CA 1
ATOM 699 C C . ARG A 1 89 ? 24.471 -12.758 -24.728 1.00 77.31 89 ARG A C 1
ATOM 701 O O . ARG A 1 89 ? 24.801 -12.431 -25.863 1.00 77.31 89 ARG A O 1
ATOM 708 N N . ASP A 1 90 ? 23.632 -12.026 -23.992 1.00 71.50 90 ASP A N 1
ATOM 709 C CA . ASP A 1 90 ? 22.925 -10.826 -24.465 1.00 71.50 90 ASP A CA 1
ATOM 710 C C . ASP A 1 90 ? 21.980 -11.067 -25.663 1.00 71.50 90 ASP A C 1
ATOM 712 O O . ASP A 1 90 ? 21.645 -10.148 -26.410 1.00 71.50 90 ASP A O 1
ATOM 716 N N . GLU A 1 91 ? 21.512 -12.304 -25.850 1.00 79.50 91 GLU A N 1
ATOM 717 C CA . GLU A 1 91 ? 20.680 -12.756 -26.981 1.00 79.50 91 GLU A CA 1
ATOM 718 C C . GLU A 1 91 ? 19.207 -12.995 -26.595 1.00 79.50 91 GLU A C 1
ATOM 720 O O . GLU A 1 91 ? 18.411 -13.530 -27.383 1.00 79.50 91 GLU A O 1
ATOM 725 N N . TYR A 1 92 ? 18.833 -12.629 -25.368 1.00 80.81 92 TYR A N 1
ATOM 726 C CA . TYR A 1 92 ? 17.461 -12.694 -24.874 1.00 80.81 92 TYR A CA 1
ATOM 727 C C . TYR A 1 92 ? 16.819 -11.303 -24.837 1.00 80.81 92 TYR A C 1
ATOM 729 O O . TYR A 1 92 ? 17.399 -10.337 -24.336 1.00 80.81 92 TYR A O 1
ATOM 737 N N . ASN A 1 93 ? 15.596 -11.203 -25.360 1.00 84.06 93 ASN A N 1
ATOM 738 C CA . ASN A 1 93 ? 14.868 -9.943 -25.432 1.00 84.06 93 ASN A CA 1
ATOM 739 C C . ASN A 1 93 ? 14.048 -9.710 -24.153 1.00 84.06 93 ASN A C 1
ATOM 741 O O . ASN A 1 93 ? 12.895 -10.128 -24.061 1.00 84.06 93 ASN A O 1
ATOM 745 N N . PHE A 1 94 ? 14.647 -9.022 -23.180 1.00 82.31 94 PHE A N 1
ATOM 746 C CA . PHE A 1 94 ? 13.944 -8.555 -21.979 1.00 82.31 94 PHE A CA 1
ATOM 747 C C . PHE A 1 94 ? 12.994 -7.384 -22.268 1.00 82.31 94 PHE A C 1
ATOM 749 O O . PHE A 1 94 ? 12.011 -7.192 -21.564 1.00 82.31 94 PHE A O 1
ATOM 756 N N . ASP A 1 95 ? 13.227 -6.634 -23.343 1.00 85.44 95 ASP A N 1
ATOM 757 C CA . ASP A 1 95 ? 12.388 -5.515 -23.762 1.00 85.44 95 ASP A CA 1
ATOM 758 C C . ASP A 1 95 ? 11.198 -6.001 -24.627 1.00 85.44 95 ASP A C 1
ATOM 760 O O . ASP A 1 95 ? 10.771 -5.315 -25.550 1.00 85.44 95 ASP A O 1
ATOM 764 N N . HIS A 1 96 ? 10.624 -7.179 -24.360 1.00 90.50 96 HIS A N 1
ATOM 765 C CA . HIS A 1 96 ? 9.370 -7.638 -24.975 1.00 90.50 96 HIS A CA 1
ATOM 766 C C . HIS A 1 96 ? 8.271 -7.747 -23.908 1.00 90.50 96 HIS A C 1
ATOM 768 O O . HIS A 1 96 ? 8.565 -8.241 -22.818 1.00 90.50 96 HIS A O 1
ATOM 774 N N . PRO A 1 97 ? 7.004 -7.371 -24.187 1.00 89.81 97 PRO A N 1
ATOM 775 C CA . PRO A 1 97 ? 5.918 -7.518 -23.216 1.00 89.81 97 PRO A CA 1
ATOM 776 C C . PRO A 1 97 ? 5.797 -8.935 -22.641 1.00 89.81 97 PRO A C 1
ATOM 778 O O . PRO A 1 97 ? 5.510 -9.095 -21.461 1.00 89.81 97 PRO A O 1
ATOM 781 N N . ASP A 1 98 ? 6.091 -9.968 -23.430 1.00 89.62 98 ASP A N 1
ATOM 782 C CA . ASP A 1 98 ? 6.027 -11.366 -22.976 1.00 89.62 98 ASP A CA 1
ATOM 783 C C . ASP A 1 98 ? 7.048 -11.730 -21.893 1.00 89.62 98 ASP A C 1
ATOM 785 O O . ASP A 1 98 ? 6.859 -12.737 -21.205 1.00 89.62 98 ASP A O 1
ATOM 789 N N . ALA A 1 99 ? 8.111 -10.938 -21.722 1.00 89.12 99 ALA A N 1
ATOM 790 C CA . ALA A 1 99 ? 9.093 -11.141 -20.663 1.00 89.12 99 ALA A CA 1
ATOM 791 C C . ALA A 1 99 ? 8.521 -10.811 -19.273 1.00 89.12 99 ALA A C 1
ATOM 793 O O . ALA A 1 99 ? 9.053 -11.285 -18.269 1.00 89.12 99 ALA A O 1
ATOM 794 N N . ILE A 1 100 ? 7.430 -10.041 -19.207 1.00 91.44 100 ILE A N 1
ATOM 795 C CA . ILE A 1 100 ? 6.768 -9.644 -17.964 1.00 91.44 100 ILE A CA 1
ATOM 796 C C . ILE A 1 100 ? 5.666 -10.639 -17.598 1.00 91.44 100 ILE A C 1
ATOM 798 O O . ILE A 1 100 ? 4.889 -11.113 -18.432 1.00 91.44 100 ILE A O 1
ATOM 802 N N . ASP A 1 101 ? 5.576 -10.950 -16.311 1.00 92.94 101 ASP A N 1
ATOM 803 C CA . ASP A 1 101 ? 4.509 -11.752 -15.729 1.00 92.94 101 ASP A CA 1
ATOM 804 C C . ASP A 1 101 ? 3.289 -10.887 -15.392 1.00 92.94 101 ASP A C 1
ATOM 806 O O . ASP A 1 101 ? 3.049 -10.487 -14.250 1.00 92.94 101 ASP A O 1
ATOM 810 N N . TRP A 1 102 ? 2.510 -10.580 -16.428 1.00 92.62 102 TRP A N 1
ATOM 811 C CA . TRP A 1 102 ? 1.319 -9.738 -16.315 1.00 92.62 102 TRP A CA 1
ATOM 812 C C . TRP A 1 102 ? 0.246 -10.308 -15.387 1.00 92.62 102 TRP A C 1
ATOM 814 O O . TRP A 1 102 ? -0.509 -9.546 -14.789 1.00 92.62 102 TRP A O 1
ATOM 824 N N . ASN A 1 103 ? 0.165 -11.637 -15.269 1.00 92.94 103 ASN A N 1
ATOM 825 C CA . ASN A 1 103 ? -0.824 -12.289 -14.415 1.00 92.94 103 ASN A CA 1
ATOM 826 C C . ASN A 1 103 ? -0.481 -12.076 -12.943 1.00 92.94 103 ASN A C 1
ATOM 828 O O . ASN A 1 103 ? -1.330 -11.583 -12.201 1.00 92.94 103 ASN A O 1
ATOM 832 N N . LEU A 1 104 ? 0.770 -12.354 -12.555 1.00 91.56 104 LEU A N 1
ATOM 833 C CA . LEU A 1 104 ? 1.243 -12.084 -11.199 1.00 91.56 104 LEU A CA 1
ATOM 834 C C . LEU A 1 104 ? 1.089 -10.602 -10.860 1.00 91.56 104 LEU A C 1
ATOM 836 O O . LEU A 1 104 ? 0.607 -10.243 -9.793 1.00 91.56 104 LEU A O 1
ATOM 840 N N . MET A 1 105 ? 1.449 -9.720 -11.786 1.00 91.50 105 MET A N 1
ATOM 841 C CA . MET A 1 105 ? 1.355 -8.289 -11.552 1.00 91.50 105 MET A CA 1
ATOM 842 C C . MET A 1 105 ? -0.088 -7.799 -11.361 1.00 91.50 105 MET A C 1
ATOM 844 O O . MET A 1 105 ? -0.355 -7.023 -10.443 1.00 91.50 105 MET A O 1
ATOM 848 N N . ALA A 1 106 ? -1.023 -8.253 -12.201 1.00 91.25 106 ALA A N 1
ATOM 849 C CA . ALA A 1 106 ? -2.436 -7.904 -12.075 1.00 91.25 106 ALA A CA 1
ATOM 850 C C . ALA A 1 106 ? -3.038 -8.440 -10.766 1.00 91.25 106 ALA A C 1
ATOM 852 O O . ALA A 1 106 ? -3.807 -7.732 -10.115 1.00 91.25 106 ALA A O 1
ATOM 853 N N . GLU A 1 107 ? -2.651 -9.650 -10.351 1.00 91.62 107 GLU A N 1
ATOM 854 C CA . GLU A 1 107 ? -3.024 -10.219 -9.054 1.00 91.62 107 GLU A CA 1
ATOM 855 C C . GLU A 1 107 ? -2.516 -9.338 -7.906 1.00 91.62 107 GLU A C 1
ATOM 857 O O . GLU A 1 107 ? -3.318 -8.856 -7.108 1.00 91.62 107 GLU A O 1
ATOM 862 N N . LYS A 1 108 ? -1.210 -9.046 -7.860 1.00 89.94 108 LYS A N 1
ATOM 863 C CA . LYS A 1 108 ? -0.584 -8.279 -6.770 1.00 89.94 108 LYS A CA 1
ATOM 864 C C . LYS A 1 108 ? -1.098 -6.838 -6.692 1.00 89.94 108 LYS A C 1
ATOM 866 O O . LYS A 1 108 ? -1.363 -6.341 -5.598 1.00 89.94 108 LYS A O 1
ATOM 871 N N . LEU A 1 109 ? -1.321 -6.173 -7.828 1.00 88.69 109 LEU A N 1
ATOM 872 C CA . LEU A 1 109 ? -1.959 -4.850 -7.854 1.00 88.69 109 LEU A CA 1
ATOM 873 C C . LEU A 1 109 ? -3.422 -4.902 -7.402 1.00 88.69 109 LEU A C 1
ATOM 875 O O . LEU A 1 109 ? -3.866 -4.017 -6.671 1.00 88.69 109 LEU A O 1
ATOM 879 N N . GLY A 1 110 ? -4.167 -5.937 -7.796 1.00 88.06 110 GLY A N 1
ATOM 880 C CA . GLY A 1 110 ? -5.537 -6.157 -7.338 1.00 88.06 110 GLY A CA 1
ATOM 881 C C . GLY A 1 110 ? -5.613 -6.420 -5.832 1.00 88.06 110 GLY A C 1
ATOM 882 O O . GLY A 1 110 ? -6.485 -5.880 -5.153 1.00 88.06 110 GLY A O 1
ATOM 883 N N . GLU A 1 111 ? -4.689 -7.205 -5.279 1.00 85.38 111 GLU A N 1
ATOM 884 C CA . GLU A 1 111 ? -4.571 -7.442 -3.837 1.00 85.38 111 GLU A CA 1
ATOM 885 C C . GLU A 1 111 ? -4.264 -6.148 -3.076 1.00 85.38 111 GLU A C 1
ATOM 887 O O . GLU A 1 111 ? -4.959 -5.847 -2.102 1.00 85.38 111 GLU A O 1
ATOM 892 N N . LEU A 1 112 ? -3.314 -5.341 -3.569 1.00 83.12 112 LEU A N 1
ATOM 893 C CA . LEU A 1 112 ? -3.013 -4.025 -3.000 1.00 83.12 112 LEU A CA 1
ATOM 894 C C . LEU A 1 112 ? -4.230 -3.101 -3.046 1.00 83.12 112 LEU A C 1
ATOM 896 O O . LEU A 1 112 ? -4.531 -2.454 -2.048 1.00 83.12 112 LEU A O 1
ATOM 900 N N . LYS A 1 113 ? -4.965 -3.054 -4.166 1.00 81.00 113 LYS A N 1
ATOM 901 C CA . LYS A 1 113 ? -6.175 -2.223 -4.305 1.00 81.00 113 LYS A CA 1
ATOM 902 C C . LYS A 1 113 ? -7.294 -2.653 -3.352 1.00 81.00 113 LYS A C 1
ATOM 904 O O . LYS A 1 113 ? -8.104 -1.828 -2.952 1.00 81.00 113 LYS A O 1
ATOM 909 N N . ASN A 1 114 ? -7.306 -3.919 -2.943 1.00 77.44 114 ASN A N 1
ATOM 910 C CA . ASN A 1 114 ? -8.206 -4.441 -1.915 1.00 77.44 114 ASN A CA 1
ATOM 911 C C . ASN A 1 114 ? -7.658 -4.286 -0.479 1.00 77.44 114 ASN A C 1
ATOM 913 O O . ASN A 1 114 ? -8.240 -4.848 0.449 1.00 77.44 114 ASN A O 1
ATOM 917 N N . GLY A 1 115 ? -6.541 -3.572 -0.292 1.00 71.12 115 GLY A N 1
ATOM 918 C CA . GLY A 1 115 ? -5.912 -3.314 1.006 1.00 71.12 115 GLY A CA 1
ATOM 919 C C . GLY A 1 115 ? -5.271 -4.540 1.662 1.00 71.12 115 GLY A C 1
ATOM 920 O O . GLY A 1 115 ? -5.012 -4.529 2.865 1.00 71.12 115 GLY A O 1
ATOM 921 N N . LYS A 1 116 ? -5.014 -5.611 0.902 1.00 72.38 116 LYS A N 1
ATOM 922 C CA . LYS A 1 116 ? -4.317 -6.799 1.411 1.00 72.38 116 LYS A CA 1
ATOM 923 C C . LYS A 1 116 ? -2.808 -6.553 1.472 1.00 72.38 116 LYS A C 1
ATOM 925 O O . LYS A 1 116 ? -2.270 -5.764 0.697 1.00 72.38 116 LYS A O 1
ATOM 930 N N . LYS A 1 117 ? -2.115 -7.265 2.369 1.00 76.56 117 LYS A N 1
ATOM 931 C CA . LYS A 1 117 ? -0.647 -7.359 2.334 1.00 76.56 117 LYS A CA 1
ATOM 932 C C . LYS A 1 117 ? -0.215 -8.097 1.067 1.00 76.56 117 LYS A C 1
ATOM 934 O O . LYS A 1 117 ? -0.875 -9.060 0.678 1.00 76.56 117 LYS A O 1
ATOM 939 N N . VAL A 1 118 ? 0.882 -7.664 0.456 1.00 83.94 118 VAL A N 1
ATOM 940 C CA . VAL A 1 118 ? 1.348 -8.209 -0.823 1.00 83.94 118 VAL A CA 1
ATOM 941 C C . VAL A 1 118 ? 2.848 -8.445 -0.782 1.00 83.94 118 VAL A C 1
ATOM 943 O O . VAL A 1 118 ? 3.598 -7.597 -0.314 1.00 83.94 118 VAL A O 1
ATOM 946 N N . GLU A 1 119 ? 3.288 -9.596 -1.277 1.00 82.19 119 GLU A N 1
ATOM 947 C CA . GLU A 1 119 ? 4.704 -9.942 -1.406 1.00 82.19 119 GLU A CA 1
ATOM 948 C C . GLU A 1 119 ? 5.151 -9.715 -2.848 1.00 82.19 119 GLU A C 1
ATOM 950 O O . GLU A 1 119 ? 4.587 -10.283 -3.786 1.00 82.19 119 GLU A O 1
ATOM 955 N N . ILE A 1 120 ? 6.142 -8.843 -3.027 1.00 86.88 120 ILE A N 1
ATOM 956 C CA . ILE A 1 120 ? 6.704 -8.516 -4.334 1.00 86.88 120 ILE A CA 1
ATOM 957 C C . ILE A 1 120 ? 7.999 -9.300 -4.535 1.00 86.88 120 ILE A C 1
ATOM 959 O O . ILE A 1 120 ? 8.881 -9.236 -3.672 1.00 86.88 120 ILE A O 1
ATOM 963 N N . PRO A 1 121 ? 8.151 -10.004 -5.669 1.00 87.81 121 PRO A N 1
ATOM 964 C CA . PRO A 1 121 ? 9.392 -10.693 -5.993 1.00 87.81 121 PRO A CA 1
ATOM 965 C C . PRO A 1 121 ? 10.555 -9.711 -6.178 1.00 87.81 121 PRO A C 1
ATOM 967 O O . PRO A 1 121 ? 10.394 -8.608 -6.707 1.00 87.81 121 PRO A O 1
ATOM 970 N N . ILE A 1 122 ? 11.753 -10.132 -5.782 1.00 84.75 122 ILE A N 1
ATOM 971 C CA . ILE A 1 122 ? 12.991 -9.412 -6.084 1.00 84.75 122 ILE A CA 1
ATOM 972 C C . ILE A 1 122 ? 13.624 -10.059 -7.319 1.00 84.75 122 ILE A C 1
ATOM 974 O O . ILE A 1 122 ? 13.809 -11.275 -7.362 1.00 84.75 122 ILE A O 1
ATOM 978 N N . TYR A 1 123 ? 13.956 -9.259 -8.334 1.00 84.94 123 TYR A N 1
ATOM 979 C CA . TYR A 1 123 ? 14.606 -9.745 -9.554 1.00 84.94 123 TYR A CA 1
ATOM 980 C C . TYR A 1 123 ? 16.083 -9.346 -9.587 1.00 84.94 123 TYR A C 1
ATOM 982 O O . TYR A 1 123 ? 16.418 -8.168 -9.439 1.00 84.94 123 TYR A O 1
ATOM 990 N N . SER A 1 124 ? 16.971 -10.318 -9.809 1.00 81.06 124 SER A N 1
ATOM 991 C CA . SER A 1 124 ? 18.405 -10.072 -9.960 1.00 81.06 124 SER A CA 1
ATOM 992 C C . SER A 1 124 ? 18.770 -9.911 -11.433 1.00 81.06 124 SER A C 1
ATOM 994 O O . SER A 1 124 ? 18.695 -10.853 -12.218 1.00 81.06 124 SER A O 1
ATOM 996 N N . PHE A 1 125 ? 19.235 -8.717 -11.809 1.00 76.00 125 PHE A N 1
ATOM 997 C CA . PHE A 1 125 ? 19.766 -8.461 -13.154 1.00 76.00 125 PHE A CA 1
ATOM 998 C C . PHE A 1 125 ? 21.121 -9.127 -13.415 1.00 76.00 125 PHE A C 1
ATOM 1000 O O . PHE A 1 125 ? 21.498 -9.244 -14.575 1.00 76.00 125 PHE A O 1
ATOM 1007 N N . LYS A 1 126 ? 21.852 -9.523 -12.363 1.00 77.19 126 LYS A N 1
ATOM 1008 C CA . LYS A 1 126 ? 23.121 -10.258 -12.480 1.00 77.19 126 LYS A CA 1
ATOM 1009 C C . LYS A 1 126 ? 22.879 -11.729 -12.803 1.00 77.19 126 LYS A C 1
ATOM 1011 O O . LYS A 1 126 ? 23.509 -12.269 -13.701 1.00 77.19 126 LYS A O 1
ATOM 1016 N N . GLU A 1 127 ? 21.935 -12.334 -12.087 1.00 75.62 127 GLU A N 1
ATOM 1017 C CA . GLU A 1 127 ? 21.603 -13.758 -12.220 1.00 75.62 127 GLU A CA 1
ATOM 1018 C C . GLU A 1 127 ? 20.517 -14.017 -13.273 1.00 75.62 127 GLU A C 1
ATOM 1020 O O . GLU A 1 127 ? 20.190 -15.167 -13.542 1.00 75.62 127 GLU A O 1
ATOM 1025 N N . HIS A 1 128 ? 19.918 -12.963 -13.842 1.00 77.44 128 HIS A N 1
ATOM 1026 C CA . HIS A 1 128 ? 18.778 -13.035 -14.764 1.00 77.44 128 HIS A CA 1
ATOM 1027 C C . HIS A 1 128 ? 17.625 -13.924 -14.251 1.00 77.44 128 HIS A C 1
ATOM 1029 O O . HIS A 1 128 ? 16.990 -14.641 -15.024 1.00 77.44 128 HIS A O 1
ATOM 1035 N N . GLN A 1 129 ? 17.360 -13.877 -12.940 1.00 82.12 129 GLN A N 1
ATOM 1036 C CA . GLN A 1 129 ? 16.415 -14.762 -12.256 1.00 82.12 129 GLN A CA 1
ATOM 1037 C C . GLN A 1 129 ? 15.740 -14.050 -11.070 1.00 82.12 129 GLN A C 1
ATOM 1039 O O . GLN A 1 129 ? 16.293 -13.118 -10.474 1.00 82.12 129 GLN A O 1
ATOM 1044 N N . ARG A 1 130 ? 14.532 -14.506 -10.709 1.00 85.38 130 ARG A N 1
ATOM 1045 C CA . ARG A 1 130 ? 13.865 -14.125 -9.454 1.00 85.38 130 ARG A CA 1
ATOM 1046 C C . ARG A 1 130 ? 14.577 -14.752 -8.255 1.00 85.38 130 ARG A C 1
ATOM 1048 O O . ARG A 1 130 ? 14.930 -15.928 -8.293 1.00 85.38 130 ARG A O 1
ATOM 1055 N N . MET A 1 131 ? 14.740 -13.967 -7.199 1.00 84.88 131 MET A N 1
ATOM 1056 C CA . MET A 1 131 ? 15.286 -14.408 -5.918 1.00 84.88 131 MET A CA 1
ATOM 1057 C C . MET A 1 131 ? 14.206 -15.117 -5.087 1.00 84.88 131 MET A C 1
ATOM 1059 O O . MET A 1 131 ? 13.014 -14.900 -5.304 1.00 84.88 131 MET A O 1
ATOM 1063 N N . GLU A 1 132 ? 14.621 -15.934 -4.115 1.00 81.44 132 GLU A N 1
ATOM 1064 C CA . GLU A 1 132 ? 13.701 -16.526 -3.125 1.00 81.44 132 GLU A CA 1
ATOM 1065 C C . GLU A 1 132 ? 13.148 -15.476 -2.150 1.00 81.44 132 GLU A C 1
ATOM 1067 O O . GLU A 1 132 ? 12.042 -15.607 -1.631 1.00 81.44 132 GLU A O 1
ATOM 1072 N N . GLU A 1 133 ? 13.911 -14.408 -1.922 1.00 78.75 133 GLU A N 1
ATOM 1073 C CA . GLU A 1 133 ? 13.516 -13.296 -1.069 1.00 78.75 133 GLU A CA 1
ATOM 1074 C C . GLU A 1 133 ? 12.446 -12.423 -1.739 1.00 78.75 133 GLU A C 1
ATOM 1076 O O . GLU A 1 133 ? 12.531 -12.061 -2.918 1.00 78.75 133 GLU A O 1
ATOM 1081 N N . THR A 1 134 ? 11.453 -12.017 -0.949 1.00 83.06 134 THR A N 1
ATOM 1082 C CA . THR A 1 134 ? 10.382 -11.110 -1.377 1.00 83.06 134 THR A CA 1
ATOM 1083 C C . THR A 1 134 ? 10.336 -9.869 -0.503 1.00 83.06 134 THR A C 1
ATOM 1085 O O . THR A 1 134 ? 10.608 -9.928 0.695 1.00 83.06 134 THR A O 1
ATOM 1088 N N . THR A 1 135 ? 9.915 -8.745 -1.076 1.00 74.25 135 THR A N 1
ATOM 1089 C CA . THR A 1 135 ? 9.620 -7.528 -0.314 1.00 74.25 135 THR A CA 1
ATOM 1090 C C . THR A 1 135 ? 8.135 -7.486 0.041 1.00 74.25 135 THR A C 1
ATOM 1092 O O . THR A 1 135 ? 7.286 -7.394 -0.846 1.00 74.25 135 THR A O 1
ATOM 1095 N N . THR A 1 136 ? 7.802 -7.533 1.332 1.00 74.38 136 THR A N 1
ATOM 1096 C CA . THR A 1 136 ? 6.414 -7.394 1.795 1.00 74.38 136 THR A CA 1
ATOM 1097 C C . THR A 1 136 ? 5.995 -5.927 1.813 1.00 74.38 136 THR A C 1
ATOM 1099 O O . THR A 1 136 ? 6.595 -5.104 2.504 1.00 74.38 136 THR A O 1
ATOM 1102 N N . LEU A 1 137 ? 4.922 -5.609 1.096 1.00 69.69 137 LEU A N 1
ATOM 1103 C CA . LEU A 1 137 ? 4.267 -4.312 1.131 1.00 69.69 137 LEU A CA 1
ATOM 1104 C C . LEU A 1 137 ? 2.998 -4.354 1.984 1.00 69.69 137 LEU A C 1
ATOM 1106 O O . LEU A 1 137 ? 2.183 -5.277 1.894 1.00 69.69 137 LEU A O 1
ATOM 1110 N N . TYR A 1 138 ? 2.824 -3.298 2.773 1.00 62.81 138 TYR A N 1
ATOM 1111 C CA . TYR A 1 138 ? 1.617 -3.007 3.542 1.00 62.81 138 TYR A CA 1
ATOM 1112 C C . TYR A 1 138 ? 0.933 -1.772 2.943 1.00 62.81 138 TYR A C 1
ATOM 1114 O O . TYR A 1 138 ? 1.620 -0.943 2.350 1.00 62.81 138 TYR A O 1
ATOM 1122 N N . GLY A 1 139 ? -0.397 -1.685 3.083 1.00 64.12 139 GLY A N 1
ATOM 1123 C CA . GLY A 1 139 ? -1.262 -0.664 2.470 1.00 64.12 139 GLY A CA 1
ATOM 1124 C C . GLY A 1 139 ? -0.621 0.722 2.343 1.00 64.12 139 GLY A C 1
ATOM 1125 O O . GLY A 1 139 ? -0.111 1.268 3.321 1.00 64.12 139 GLY A O 1
ATOM 1126 N N . ALA A 1 140 ? -0.631 1.261 1.123 1.00 67.75 140 ALA A N 1
ATOM 1127 C CA . ALA A 1 140 ? 0.028 2.509 0.761 1.00 67.75 140 ALA A CA 1
ATOM 1128 C C . ALA A 1 140 ? -0.968 3.516 0.212 1.00 67.75 140 ALA A C 1
ATOM 1130 O O . ALA A 1 140 ? -1.685 3.229 -0.742 1.00 67.75 140 ALA A O 1
ATOM 1131 N N . ASN A 1 141 ? -0.916 4.736 0.744 1.00 74.44 141 ASN A N 1
ATOM 1132 C CA . ASN A 1 141 ? -1.764 5.836 0.295 1.00 74.44 141 ASN A CA 1
ATOM 1133 C C . ASN A 1 141 ? -1.539 6.147 -1.189 1.00 74.44 141 ASN A C 1
ATOM 1135 O O . ASN A 1 141 ? -2.481 6.475 -1.907 1.00 74.44 141 ASN A O 1
ATOM 1139 N N . VAL A 1 142 ? -0.294 6.015 -1.655 1.00 85.69 142 VAL A N 1
ATOM 1140 C CA . VAL A 1 142 ? 0.076 6.209 -3.058 1.00 85.69 142 VAL A CA 1
ATOM 1141 C C . VAL A 1 142 ? 0.977 5.066 -3.514 1.00 85.69 142 VAL A C 1
ATOM 1143 O O . VAL A 1 142 ? 2.013 4.790 -2.905 1.00 85.69 142 VAL A O 1
ATOM 1146 N N . VAL A 1 143 ? 0.603 4.423 -4.618 1.00 89.94 143 VAL A N 1
ATOM 1147 C CA . VAL A 1 143 ? 1.394 3.370 -5.265 1.00 89.94 143 VAL A CA 1
ATOM 1148 C C . VAL A 1 143 ? 1.821 3.863 -6.640 1.00 89.94 143 VAL A C 1
ATOM 1150 O O . VAL A 1 143 ? 0.991 4.083 -7.520 1.00 89.94 143 VAL A O 1
ATOM 1153 N N . ILE A 1 144 ? 3.127 4.029 -6.829 1.00 93.00 144 ILE A N 1
ATOM 1154 C CA . ILE A 1 144 ? 3.728 4.449 -8.093 1.00 93.00 144 ILE A CA 1
ATOM 1155 C C . ILE A 1 144 ? 4.252 3.210 -8.806 1.00 93.00 144 ILE A C 1
ATOM 1157 O O . ILE A 1 144 ? 5.281 2.656 -8.426 1.00 93.00 144 ILE A O 1
ATOM 1161 N N . LEU A 1 145 ? 3.561 2.787 -9.855 1.00 94.62 145 LEU A N 1
ATOM 1162 C CA . LEU A 1 145 ? 4.036 1.765 -10.769 1.00 94.62 145 LEU A CA 1
ATOM 1163 C C . LEU A 1 145 ? 4.942 2.401 -11.827 1.00 94.62 145 LEU A C 1
ATOM 1165 O O . LEU A 1 145 ? 4.473 3.200 -12.632 1.00 94.62 145 LEU A O 1
ATOM 1169 N N . GLU A 1 146 ? 6.217 2.024 -11.884 1.00 94.50 146 GLU A N 1
ATOM 1170 C CA . GLU A 1 146 ? 7.154 2.526 -12.895 1.00 94.50 146 GLU A CA 1
ATOM 1171 C C . GLU A 1 146 ? 7.736 1.402 -13.753 1.00 94.50 146 GLU A C 1
ATOM 1173 O O . GLU A 1 146 ? 8.076 0.333 -13.257 1.00 94.50 146 GLU A O 1
ATOM 1178 N N . GLY A 1 147 ? 7.847 1.630 -15.062 1.00 93.69 147 GLY A N 1
ATOM 1179 C CA . GLY A 1 147 ? 8.405 0.633 -15.976 1.00 93.69 147 GLY A CA 1
ATOM 1180 C C . GLY A 1 147 ? 8.255 1.011 -17.441 1.00 93.69 147 GLY A C 1
ATOM 1181 O O . GLY A 1 147 ? 7.467 1.883 -17.795 1.00 93.69 147 GLY A O 1
ATOM 1182 N N . ILE A 1 148 ? 9.010 0.359 -18.328 1.00 93.81 148 ILE A N 1
ATOM 1183 C CA . ILE A 1 148 ? 8.917 0.622 -19.779 1.00 93.81 148 ILE A CA 1
ATOM 1184 C C . ILE A 1 148 ? 7.551 0.225 -20.370 1.00 93.81 148 ILE A C 1
ATOM 1186 O O . ILE A 1 148 ? 7.110 0.825 -21.349 1.00 93.81 148 ILE A O 1
ATOM 1190 N N . PHE A 1 149 ? 6.849 -0.722 -19.740 1.00 94.69 149 PHE A N 1
ATOM 1191 C CA . PHE A 1 149 ? 5.529 -1.207 -20.157 1.00 94.69 149 PHE A CA 1
ATOM 1192 C C . PHE A 1 149 ? 4.419 -0.943 -19.127 1.00 94.69 149 PHE A C 1
ATOM 1194 O O . PHE A 1 149 ? 3.393 -1.619 -19.142 1.00 94.69 149 PHE A O 1
ATOM 1201 N N . ALA A 1 150 ? 4.595 0.032 -18.227 1.00 94.56 150 ALA A N 1
ATOM 1202 C CA . ALA A 1 150 ? 3.638 0.291 -17.143 1.00 94.56 150 ALA A CA 1
ATOM 1203 C C . ALA A 1 150 ? 2.209 0.622 -17.629 1.00 94.56 150 ALA A C 1
ATOM 1205 O O . ALA A 1 150 ? 1.253 0.437 -16.882 1.00 94.56 150 ALA A O 1
ATOM 1206 N N . LEU A 1 151 ? 2.050 1.080 -18.877 1.00 96.06 151 LEU A N 1
ATOM 1207 C CA . LEU A 1 151 ? 0.769 1.423 -19.503 1.00 96.06 151 LEU A CA 1
ATOM 1208 C C . LEU A 1 151 ? 0.428 0.499 -20.692 1.00 96.06 151 LEU A C 1
ATOM 1210 O O . LEU A 1 151 ? -0.364 0.873 -21.563 1.00 96.06 151 LEU A O 1
ATOM 1214 N N . HIS A 1 152 ? 1.042 -0.685 -20.774 1.00 94.50 152 HIS A N 1
ATOM 1215 C CA . HIS A 1 152 ? 0.830 -1.628 -21.873 1.00 94.50 152 HIS A CA 1
ATOM 1216 C C . HIS A 1 152 ? -0.444 -2.465 -21.671 1.00 94.50 152 HIS A C 1
ATOM 1218 O O . HIS A 1 152 ? -1.380 -2.367 -22.468 1.00 94.50 152 HIS A O 1
ATOM 1224 N N . ASP A 1 153 ? -0.510 -3.240 -20.584 1.00 94.44 153 ASP A N 1
ATOM 1225 C CA . ASP A 1 153 ? -1.624 -4.152 -20.296 1.00 94.44 153 ASP A CA 1
ATOM 1226 C C . ASP A 1 153 ? -2.893 -3.388 -19.873 1.00 94.44 153 ASP A C 1
ATOM 1228 O O . ASP A 1 153 ? -2.865 -2.494 -19.025 1.00 94.44 153 ASP A O 1
ATOM 1232 N N . GLU A 1 154 ? -4.030 -3.726 -20.481 1.00 93.75 154 GLU A N 1
ATOM 1233 C CA . GLU A 1 154 ? -5.315 -3.073 -20.213 1.00 93.75 154 GLU A CA 1
ATOM 1234 C C . GLU A 1 154 ? -5.835 -3.314 -18.793 1.00 93.75 154 GLU A C 1
ATOM 1236 O O . GLU A 1 154 ? -6.373 -2.396 -18.173 1.00 93.75 154 GLU A O 1
ATOM 1241 N N . ARG A 1 155 ? -5.628 -4.516 -18.244 1.00 93.38 155 ARG A N 1
ATOM 1242 C CA . ARG A 1 155 ? -6.080 -4.870 -16.893 1.00 93.38 155 ARG A CA 1
ATOM 1243 C C . ARG A 1 155 ? -5.381 -3.994 -15.867 1.00 93.38 155 ARG A C 1
ATOM 1245 O O . ARG A 1 155 ? -6.028 -3.500 -14.953 1.00 93.38 155 ARG A O 1
ATOM 1252 N N . ILE A 1 156 ? -4.084 -3.755 -16.060 1.00 93.31 156 ILE A N 1
ATOM 1253 C CA . ILE A 1 156 ? -3.298 -2.862 -15.205 1.00 93.31 156 ILE A CA 1
ATOM 1254 C C . ILE A 1 156 ? -3.749 -1.418 -15.392 1.00 93.31 156 ILE A C 1
ATOM 1256 O O . ILE A 1 156 ? -4.012 -0.743 -14.402 1.00 93.31 156 ILE A O 1
ATOM 1260 N N . ARG A 1 157 ? -3.906 -0.949 -16.637 1.00 94.38 157 ARG A N 1
ATOM 1261 C CA . ARG A 1 157 ? -4.361 0.424 -16.918 1.00 94.38 157 ARG A CA 1
ATOM 1262 C C . ARG A 1 157 ? -5.680 0.766 -16.233 1.00 94.38 157 ARG A C 1
ATOM 1264 O O . ARG A 1 157 ? -5.808 1.872 -15.723 1.00 94.38 157 ARG A O 1
ATOM 1271 N N . ASN A 1 158 ? -6.617 -0.178 -16.182 1.00 92.31 158 ASN A N 1
ATOM 1272 C CA . ASN A 1 158 ? -7.914 0.005 -15.529 1.00 92.31 158 ASN A CA 1
ATOM 1273 C C . ASN A 1 158 ? -7.817 0.089 -13.993 1.00 92.31 158 ASN A C 1
ATOM 1275 O O . ASN A 1 158 ? -8.756 0.537 -13.337 1.00 92.31 158 ASN A O 1
ATOM 1279 N N . LEU A 1 159 ? -6.699 -0.339 -13.399 1.00 90.69 159 LEU A N 1
ATOM 1280 C CA . LEU A 1 159 ? -6.452 -0.210 -11.963 1.00 90.69 159 LEU A CA 1
ATOM 1281 C C . LEU A 1 159 ? -5.833 1.141 -11.588 1.00 90.69 159 LEU A C 1
ATOM 1283 O O . LEU A 1 159 ? -5.984 1.535 -10.429 1.00 90.69 159 LEU A O 1
ATOM 1287 N N . LEU A 1 160 ? -5.175 1.821 -12.535 1.00 92.81 160 LEU A N 1
ATOM 1288 C CA . LEU A 1 160 ? -4.478 3.091 -12.334 1.00 92.81 160 LEU A CA 1
ATOM 1289 C C . LEU A 1 160 ? -5.452 4.274 -12.305 1.00 92.81 160 LEU A C 1
ATOM 1291 O O . LEU A 1 160 ? -6.290 4.419 -13.193 1.00 92.81 160 LEU A O 1
ATOM 1295 N N . ASP A 1 161 ? -5.274 5.159 -11.328 1.00 92.25 161 ASP A N 1
ATOM 1296 C CA . ASP A 1 161 ? -6.026 6.411 -11.217 1.00 92.25 161 ASP A CA 1
ATOM 1297 C C . ASP A 1 161 ? -5.416 7.517 -12.093 1.00 92.25 161 ASP A C 1
ATOM 1299 O O . ASP A 1 161 ? -6.136 8.353 -12.630 1.00 92.25 161 ASP A O 1
ATOM 1303 N N . MET A 1 162 ? -4.090 7.501 -12.273 1.00 93.38 162 MET A N 1
ATOM 1304 C CA . MET A 1 162 ? -3.364 8.434 -13.137 1.00 93.38 162 MET A CA 1
ATOM 1305 C C . MET A 1 162 ? -2.319 7.703 -13.982 1.00 93.38 162 MET A C 1
ATOM 1307 O O . MET A 1 162 ? -1.552 6.876 -13.487 1.00 93.38 162 MET A O 1
ATOM 1311 N N . LYS A 1 163 ? -2.254 8.043 -15.269 1.00 96.50 163 LYS A N 1
ATOM 1312 C CA . LYS A 1 163 ? -1.343 7.453 -16.254 1.00 96.50 163 LYS A CA 1
ATOM 1313 C C . LYS A 1 163 ? -0.434 8.542 -16.810 1.00 96.50 163 LYS A C 1
ATOM 1315 O O . LYS A 1 163 ? -0.879 9.432 -17.531 1.00 96.50 163 LYS A O 1
ATOM 1320 N N . VAL A 1 164 ? 0.847 8.467 -16.478 1.00 95.94 164 VAL A N 1
ATOM 1321 C CA . VAL A 1 164 ? 1.874 9.431 -16.871 1.00 95.94 164 VAL A CA 1
ATOM 1322 C C . VAL A 1 164 ? 2.831 8.775 -17.857 1.00 95.94 164 VAL A C 1
ATOM 1324 O O . VAL A 1 164 ? 3.359 7.689 -17.611 1.00 95.94 164 VAL A O 1
ATOM 1327 N N . TYR A 1 165 ? 3.096 9.450 -18.969 1.00 96.56 165 TYR A N 1
ATOM 1328 C CA . TYR A 1 165 ? 4.116 9.039 -19.926 1.00 96.56 165 TYR A CA 1
ATOM 1329 C C . TYR A 1 165 ? 5.248 10.063 -19.961 1.00 96.56 165 TYR A C 1
ATOM 1331 O O . TYR A 1 165 ? 5.019 11.247 -20.204 1.00 96.56 165 TYR A O 1
ATOM 1339 N N . ILE A 1 166 ? 6.475 9.606 -19.714 1.00 95.06 166 ILE A N 1
ATOM 1340 C CA . ILE A 1 166 ? 7.672 10.444 -19.788 1.00 95.06 166 ILE A CA 1
ATOM 1341 C C . ILE A 1 166 ? 8.207 10.409 -21.214 1.00 95.06 166 ILE A C 1
ATOM 1343 O O . ILE A 1 166 ? 8.751 9.388 -21.650 1.00 95.06 166 ILE A O 1
ATOM 1347 N N . ASP A 1 167 ? 8.075 11.536 -21.907 1.00 93.50 167 ASP A N 1
ATOM 1348 C CA . ASP A 1 167 ? 8.549 11.704 -23.273 1.00 93.50 167 ASP A CA 1
ATOM 1349 C C . ASP A 1 167 ? 9.940 12.343 -23.280 1.00 93.50 167 ASP A C 1
ATOM 1351 O O . ASP A 1 167 ? 10.217 13.337 -22.601 1.00 93.50 167 ASP A O 1
ATOM 1355 N N . THR A 1 168 ? 10.878 11.700 -23.962 1.00 91.56 168 THR A N 1
ATOM 1356 C CA . THR A 1 168 ? 12.283 12.111 -24.013 1.00 91.56 168 THR A CA 1
ATOM 1357 C C . THR A 1 168 ? 12.906 11.545 -25.274 1.00 91.56 168 THR A C 1
ATOM 1359 O O . THR A 1 168 ? 12.654 10.388 -25.625 1.00 91.56 168 THR A O 1
ATOM 1362 N N . ASP A 1 169 ? 13.752 12.341 -25.919 1.00 90.19 169 ASP A N 1
ATOM 1363 C CA . ASP A 1 169 ? 14.393 11.961 -27.169 1.00 90.19 169 ASP A CA 1
ATOM 1364 C C . ASP A 1 169 ? 15.227 10.679 -27.026 1.00 90.19 169 ASP A C 1
ATOM 1366 O O . ASP A 1 169 ? 15.831 10.383 -25.984 1.00 90.19 169 ASP A O 1
ATOM 1370 N N . ALA A 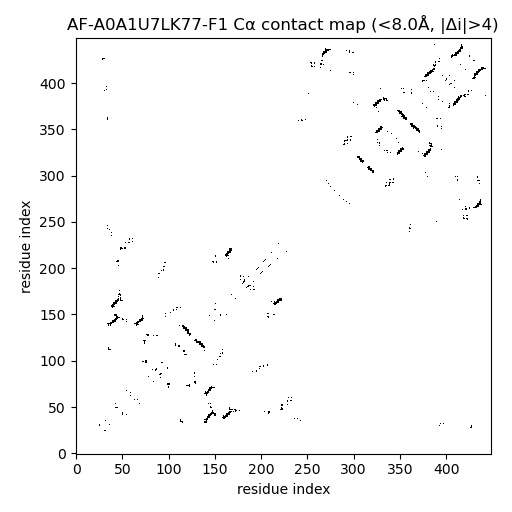1 170 ? 15.205 9.860 -28.080 1.00 88.56 170 ALA A N 1
ATOM 1371 C CA . ALA A 1 170 ? 15.780 8.517 -28.061 1.00 88.56 170 ALA A CA 1
ATOM 1372 C C . ALA A 1 170 ? 17.312 8.533 -27.926 1.00 88.56 170 ALA A C 1
ATOM 1374 O O . ALA A 1 170 ? 17.881 7.639 -27.298 1.00 88.56 170 ALA A O 1
ATOM 1375 N N . ASP A 1 171 ? 17.966 9.553 -28.477 1.00 90.94 171 ASP A N 1
ATOM 1376 C CA . ASP A 1 171 ? 19.404 9.801 -28.373 1.00 90.94 171 ASP A CA 1
ATOM 1377 C C . ASP A 1 171 ? 19.820 10.156 -26.939 1.00 90.94 171 ASP A C 1
ATOM 1379 O O . ASP A 1 171 ? 20.768 9.575 -26.406 1.00 90.94 171 ASP A O 1
ATOM 1383 N N . LEU A 1 172 ? 19.059 11.015 -26.261 1.00 90.69 172 LEU A N 1
ATOM 1384 C CA . LEU A 1 172 ? 19.271 11.354 -24.859 1.00 90.69 172 LEU A CA 1
ATOM 1385 C C . LEU A 1 172 ? 19.026 10.140 -23.956 1.00 90.69 172 LEU A C 1
ATOM 1387 O O . LEU A 1 172 ? 19.803 9.879 -23.031 1.00 90.69 172 LEU A O 1
ATOM 1391 N N . CYS A 1 173 ? 17.984 9.356 -24.245 1.00 90.94 173 CYS A N 1
ATOM 1392 C CA . CYS A 1 173 ? 17.713 8.089 -23.565 1.00 90.94 173 CYS A CA 1
ATOM 1393 C C . CYS A 1 173 ? 18.873 7.096 -23.730 1.00 90.94 173 CYS A C 1
ATOM 1395 O O . CYS A 1 173 ? 19.304 6.489 -22.745 1.00 90.94 173 CYS A O 1
ATOM 1397 N N . LEU A 1 174 ? 19.409 6.961 -24.947 1.00 92.31 174 LEU A N 1
ATOM 1398 C CA . LEU A 1 174 ? 20.557 6.107 -25.246 1.00 92.31 174 LEU A CA 1
ATOM 1399 C C . LEU A 1 174 ? 21.807 6.574 -24.494 1.00 92.31 174 LEU A C 1
ATOM 1401 O O . LEU A 1 174 ? 22.431 5.772 -23.803 1.00 92.31 174 LEU A O 1
ATOM 1405 N N . ALA A 1 175 ? 22.137 7.866 -24.549 1.00 91.88 175 ALA A N 1
ATOM 1406 C CA . ALA A 1 175 ? 23.294 8.426 -23.852 1.00 91.88 175 ALA A CA 1
ATOM 1407 C C . ALA A 1 175 ? 23.223 8.182 -22.334 1.00 91.88 175 ALA A C 1
ATOM 1409 O O . ALA A 1 175 ? 24.210 7.793 -21.703 1.00 91.88 175 ALA A O 1
ATOM 1410 N N . ARG A 1 176 ? 22.037 8.351 -21.735 1.00 90.50 176 ARG A N 1
ATOM 1411 C CA . ARG A 1 176 ? 21.798 8.055 -20.313 1.00 90.50 176 ARG A CA 1
ATOM 1412 C C . ARG A 1 176 ? 21.904 6.559 -20.013 1.00 90.50 176 ARG A C 1
ATOM 1414 O O . ARG A 1 176 ? 22.493 6.199 -18.996 1.00 90.50 176 ARG A O 1
ATOM 1421 N N . ARG A 1 177 ? 21.382 5.694 -20.891 1.00 89.81 177 ARG A N 1
ATOM 1422 C CA . ARG A 1 177 ? 21.480 4.232 -20.755 1.00 89.81 177 ARG A CA 1
ATOM 1423 C C . ARG A 1 177 ? 22.930 3.760 -20.803 1.00 89.81 177 ARG A C 1
ATOM 1425 O O . ARG A 1 177 ? 23.322 3.023 -19.911 1.00 89.81 177 ARG A O 1
ATOM 1432 N N . ILE A 1 178 ? 23.721 4.229 -21.769 1.00 90.75 178 ILE A N 1
ATOM 1433 C CA . ILE A 1 178 ? 25.150 3.900 -21.893 1.00 90.75 178 ILE A CA 1
ATOM 1434 C C . ILE A 1 178 ? 25.885 4.274 -20.602 1.00 90.75 178 ILE A C 1
ATOM 1436 O O . ILE A 1 178 ? 26.527 3.431 -19.985 1.00 90.75 178 ILE A O 1
ATOM 1440 N N . ARG A 1 179 ? 25.726 5.518 -20.129 1.00 88.81 179 ARG A N 1
ATOM 1441 C CA . ARG A 1 179 ? 26.383 5.983 -18.894 1.00 88.81 179 ARG A CA 1
ATOM 1442 C C . ARG A 1 179 ? 26.002 5.150 -17.669 1.00 88.81 179 ARG A C 1
ATOM 1444 O O . ARG A 1 179 ? 26.867 4.872 -16.843 1.00 88.81 179 ARG A O 1
ATOM 1451 N N . ARG A 1 180 ? 24.725 4.782 -17.542 1.00 86.81 180 ARG A N 1
ATOM 1452 C CA . ARG A 1 180 ? 24.216 3.965 -16.435 1.00 86.81 180 ARG A CA 1
ATOM 1453 C C . ARG A 1 180 ? 24.737 2.532 -16.510 1.00 86.81 180 ARG A C 1
ATOM 1455 O O . ARG A 1 180 ? 25.256 2.032 -15.523 1.00 86.81 180 ARG A O 1
ATOM 1462 N N . ASP A 1 181 ? 24.617 1.881 -17.663 1.00 85.12 181 ASP A N 1
ATOM 1463 C CA . ASP A 1 181 ? 24.948 0.463 -17.810 1.00 85.12 181 ASP A CA 1
ATOM 1464 C C . ASP A 1 181 ? 26.473 0.222 -17.700 1.00 85.12 181 ASP A C 1
ATOM 1466 O O . ASP A 1 181 ? 26.878 -0.789 -17.133 1.00 85.12 181 ASP A O 1
ATOM 1470 N N . ILE A 1 182 ? 27.321 1.177 -18.108 1.00 87.31 182 ILE A N 1
ATOM 1471 C CA . ILE A 1 182 ? 28.776 1.124 -17.854 1.00 87.31 182 ILE A CA 1
ATOM 1472 C C . ILE A 1 182 ? 29.080 1.297 -16.361 1.00 87.31 182 ILE A C 1
ATOM 1474 O O . ILE A 1 182 ? 29.840 0.527 -15.782 1.00 87.31 182 ILE A O 1
ATOM 1478 N N . LYS A 1 183 ? 28.511 2.333 -15.729 1.00 86.19 183 LYS A N 1
ATOM 1479 C CA . LYS A 1 183 ? 28.891 2.735 -14.367 1.00 86.19 183 LYS A CA 1
ATOM 1480 C C . LYS A 1 183 ? 28.293 1.841 -13.280 1.00 86.19 183 LYS A C 1
ATOM 1482 O O . LYS A 1 183 ? 28.939 1.613 -12.267 1.00 86.19 183 LYS A O 1
ATOM 1487 N N . GLU A 1 184 ? 27.047 1.411 -13.452 1.00 80.06 184 GLU A N 1
ATOM 1488 C CA . GLU A 1 184 ? 26.273 0.702 -12.423 1.00 80.06 184 GLU A CA 1
ATOM 1489 C C . GLU A 1 184 ? 26.174 -0.805 -12.685 1.00 80.06 184 GLU A C 1
ATOM 1491 O O . GLU A 1 184 ? 25.940 -1.562 -11.749 1.00 80.06 184 GLU A O 1
ATOM 1496 N N . ARG A 1 185 ? 26.320 -1.248 -13.943 1.00 77.62 185 ARG A N 1
ATOM 1497 C CA . ARG A 1 185 ? 26.156 -2.659 -14.342 1.00 77.62 185 ARG A CA 1
ATOM 1498 C C . ARG A 1 185 ? 27.419 -3.279 -14.945 1.00 77.62 185 ARG A C 1
ATOM 1500 O O . ARG A 1 185 ? 27.355 -4.427 -15.367 1.00 77.62 185 ARG A O 1
ATOM 1507 N N . GLU A 1 186 ? 28.527 -2.534 -14.985 1.00 81.12 186 GLU A N 1
ATOM 1508 C CA . GLU A 1 186 ? 29.844 -2.998 -15.456 1.00 81.12 186 GLU A CA 1
ATOM 1509 C C . GLU A 1 186 ? 29.816 -3.597 -16.878 1.00 81.12 186 GLU A C 1
ATOM 1511 O O . GLU A 1 186 ? 30.537 -4.544 -17.187 1.00 81.12 186 GLU A O 1
ATOM 1516 N N . ARG A 1 187 ? 28.965 -3.055 -17.763 1.00 79.50 187 ARG A N 1
ATOM 1517 C CA . ARG A 1 187 ? 28.827 -3.537 -19.147 1.00 79.50 187 ARG A CA 1
ATOM 1518 C C . ARG A 1 187 ? 29.736 -2.800 -20.124 1.00 79.50 187 ARG A C 1
ATOM 1520 O O . ARG A 1 187 ? 29.996 -1.608 -19.971 1.00 79.50 187 ARG A O 1
ATOM 1527 N N . ASP A 1 188 ? 30.134 -3.512 -21.175 1.00 87.00 188 ASP A N 1
ATOM 1528 C CA . ASP A 1 188 ? 30.880 -2.955 -22.302 1.00 87.00 188 ASP A CA 1
ATOM 1529 C C . ASP A 1 188 ? 29.992 -2.128 -23.255 1.00 87.00 188 ASP A C 1
ATOM 1531 O O . ASP A 1 188 ? 28.809 -2.426 -23.452 1.00 87.00 188 ASP A O 1
ATOM 1535 N N . ILE A 1 189 ? 30.572 -1.088 -23.862 1.00 89.06 189 ILE A N 1
ATOM 1536 C CA . ILE A 1 189 ? 29.862 -0.145 -24.740 1.00 89.06 189 ILE A CA 1
ATOM 1537 C C . ILE A 1 189 ? 29.310 -0.851 -25.980 1.00 89.06 189 ILE A C 1
ATOM 1539 O O . ILE A 1 189 ? 28.152 -0.619 -26.343 1.00 89.06 189 ILE A O 1
ATOM 1543 N N . ASP A 1 190 ? 30.098 -1.723 -26.611 1.00 87.94 190 ASP A N 1
ATOM 1544 C CA . ASP A 1 190 ? 29.698 -2.394 -27.848 1.00 87.94 190 ASP A CA 1
ATOM 1545 C C . ASP A 1 190 ? 28.571 -3.397 -27.582 1.00 87.94 190 ASP A C 1
ATOM 1547 O O . ASP A 1 190 ? 27.610 -3.471 -28.354 1.00 87.94 190 ASP A O 1
ATOM 1551 N N . SER A 1 191 ? 28.616 -4.099 -26.441 1.00 84.75 191 SER A N 1
ATOM 1552 C CA . SER A 1 191 ? 27.511 -4.954 -25.971 1.00 84.75 191 SER A CA 1
ATOM 1553 C C . SER A 1 191 ? 26.218 -4.147 -25.779 1.00 84.75 191 SER A C 1
ATOM 1555 O O . SER A 1 191 ? 25.165 -4.528 -26.302 1.00 84.75 191 SER A O 1
ATOM 1557 N N . VAL A 1 192 ? 26.288 -2.990 -25.107 1.00 86.00 192 VAL A N 1
ATOM 1558 C CA . VAL A 1 192 ? 25.114 -2.131 -24.866 1.00 86.00 192 VAL A CA 1
ATOM 1559 C C . VAL A 1 192 ? 24.526 -1.607 -26.178 1.00 86.00 192 VAL A C 1
ATOM 1561 O O . VAL A 1 192 ? 23.305 -1.630 -26.352 1.00 86.00 192 VAL A O 1
ATOM 1564 N N . LEU A 1 193 ? 25.364 -1.161 -27.118 1.00 88.75 193 LEU A N 1
ATOM 1565 C CA . LEU A 1 193 ? 24.915 -0.671 -28.425 1.00 88.75 193 LEU A CA 1
ATOM 1566 C C . LEU A 1 193 ? 24.303 -1.787 -29.275 1.00 88.75 193 LEU A C 1
ATOM 1568 O O . LEU A 1 193 ? 23.234 -1.590 -29.861 1.00 88.75 193 LEU A O 1
ATOM 1572 N N . LYS A 1 194 ? 24.927 -2.971 -29.300 1.00 88.69 194 LYS A N 1
ATOM 1573 C CA . LYS A 1 194 ? 24.403 -4.152 -29.998 1.00 88.69 194 LYS A CA 1
ATOM 1574 C C . LYS A 1 194 ? 23.026 -4.535 -29.457 1.00 88.69 194 LYS A C 1
ATOM 1576 O O . LYS A 1 194 ? 22.089 -4.681 -30.240 1.00 88.69 194 LYS A O 1
ATOM 1581 N N . GLN A 1 195 ? 22.875 -4.625 -28.133 1.00 85.56 195 GLN A N 1
ATOM 1582 C CA . GLN A 1 195 ? 21.592 -4.923 -27.492 1.00 85.56 195 GLN A CA 1
ATOM 1583 C C . GLN A 1 195 ? 20.550 -3.835 -27.789 1.00 85.56 195 GLN A C 1
ATOM 1585 O O . GLN A 1 195 ? 19.384 -4.136 -28.060 1.00 85.56 195 GLN A O 1
ATOM 1590 N N . TYR A 1 196 ? 20.963 -2.565 -27.758 1.00 89.44 196 TYR A N 1
ATOM 1591 C CA . TYR A 1 196 ? 20.066 -1.445 -28.008 1.00 89.44 196 TYR A CA 1
ATOM 1592 C C . TYR A 1 196 ? 19.482 -1.482 -29.421 1.00 89.44 196 TYR A C 1
ATOM 1594 O O . TYR A 1 196 ? 18.270 -1.356 -29.588 1.00 89.44 196 TYR A O 1
ATOM 1602 N N . LEU A 1 197 ? 20.326 -1.684 -30.433 1.00 89.88 197 LEU A N 1
ATOM 1603 C CA . LEU A 1 197 ? 19.892 -1.736 -31.828 1.00 89.88 197 LEU A CA 1
ATOM 1604 C C . LEU A 1 197 ? 19.079 -2.997 -32.137 1.00 89.88 197 LEU A C 1
ATOM 1606 O O . LEU A 1 197 ? 18.104 -2.910 -32.880 1.00 89.88 197 LEU A O 1
ATOM 1610 N N . ALA A 1 198 ? 19.454 -4.141 -31.559 1.00 88.75 198 ALA A N 1
ATOM 1611 C CA . ALA A 1 198 ? 18.791 -5.417 -31.817 1.00 88.75 198 ALA A CA 1
ATOM 1612 C C . ALA A 1 198 ? 17.413 -5.532 -31.147 1.00 88.75 198 ALA A C 1
ATOM 1614 O O . ALA A 1 198 ? 16.484 -6.060 -31.755 1.00 88.75 198 ALA A O 1
ATOM 1615 N N . PHE A 1 199 ? 17.269 -5.049 -29.908 1.00 88.94 199 PHE A N 1
ATOM 1616 C CA . PHE A 1 199 ? 16.085 -5.327 -29.086 1.00 88.94 199 PHE A CA 1
ATOM 1617 C C . PHE A 1 199 ? 15.394 -4.065 -28.567 1.00 88.94 199 PHE A C 1
ATOM 1619 O O . PHE A 1 199 ? 14.185 -3.904 -28.734 1.00 88.94 199 PHE A O 1
ATOM 1626 N N . VAL A 1 200 ? 16.153 -3.136 -27.982 1.00 89.56 200 VAL A N 1
ATOM 1627 C CA . VAL A 1 200 ? 15.580 -1.991 -27.252 1.00 89.56 200 VAL A CA 1
ATOM 1628 C C . VAL A 1 200 ? 14.903 -1.004 -28.194 1.00 89.56 200 VAL A C 1
ATOM 1630 O O . VAL A 1 200 ? 13.782 -0.583 -27.934 1.00 89.56 200 VAL A O 1
ATOM 1633 N N . LYS A 1 201 ? 15.559 -0.620 -29.293 1.00 91.19 201 LYS A N 1
ATOM 1634 C CA . LYS A 1 201 ? 15.007 0.340 -30.253 1.00 91.19 201 LYS A CA 1
ATOM 1635 C C . LYS A 1 201 ? 13.734 -0.195 -30.929 1.00 91.19 201 LYS A C 1
ATOM 1637 O O . LYS A 1 201 ? 12.722 0.498 -30.844 1.00 91.19 201 LYS A O 1
ATOM 1642 N N . PRO A 1 202 ? 13.713 -1.425 -31.488 1.00 93.00 202 PRO A N 1
ATOM 1643 C CA . PRO A 1 202 ? 12.474 -2.015 -31.996 1.00 93.00 202 PRO A CA 1
ATOM 1644 C C . PRO A 1 202 ? 11.364 -2.078 -30.943 1.00 93.00 202 PRO A C 1
ATOM 1646 O O . PRO A 1 202 ? 10.202 -1.829 -31.252 1.00 93.00 202 PRO A O 1
ATOM 1649 N N . SER A 1 203 ? 11.708 -2.378 -29.689 1.00 92.50 203 SER A N 1
ATOM 1650 C CA . SER A 1 203 ? 10.739 -2.384 -28.594 1.00 92.50 203 SER A CA 1
ATOM 1651 C C . SER A 1 203 ? 10.173 -0.999 -28.287 1.00 92.50 203 SER A C 1
ATOM 1653 O O . SER A 1 203 ? 8.964 -0.848 -28.082 1.00 92.50 203 SER A O 1
ATOM 1655 N N . ILE A 1 204 ? 11.024 0.032 -28.297 1.00 92.06 204 ILE A N 1
ATOM 1656 C CA . ILE A 1 204 ? 10.585 1.409 -28.084 1.00 92.06 204 ILE A CA 1
ATOM 1657 C C . ILE A 1 204 ? 9.536 1.786 -29.127 1.00 92.06 204 ILE A C 1
ATOM 1659 O O . ILE A 1 204 ? 8.481 2.299 -28.758 1.00 92.06 204 ILE A O 1
ATOM 1663 N N . ASP A 1 205 ? 9.796 1.489 -30.396 1.00 92.25 205 ASP A N 1
ATOM 1664 C CA . ASP A 1 205 ? 8.920 1.880 -31.499 1.00 92.25 205 ASP A CA 1
ATOM 1665 C C . ASP A 1 205 ? 7.614 1.065 -31.524 1.00 92.25 205 ASP A C 1
ATOM 1667 O O . ASP A 1 205 ? 6.537 1.632 -31.714 1.00 92.25 205 ASP A O 1
ATOM 1671 N N . ASN A 1 206 ? 7.687 -0.245 -31.263 1.00 93.00 206 ASN A N 1
ATOM 1672 C CA . ASN A 1 206 ? 6.539 -1.151 -31.383 1.00 93.00 206 ASN A CA 1
ATOM 1673 C C . ASN A 1 206 ? 5.673 -1.246 -30.119 1.00 93.00 206 ASN A C 1
ATOM 1675 O O . ASN A 1 206 ? 4.474 -1.509 -30.219 1.00 93.00 206 ASN A O 1
ATOM 1679 N N . TYR A 1 207 ? 6.251 -1.052 -28.930 1.00 93.81 207 TYR A N 1
ATOM 1680 C CA . TYR A 1 207 ? 5.578 -1.348 -27.659 1.00 93.81 207 TYR A CA 1
ATOM 1681 C C . TYR A 1 207 ? 5.627 -0.204 -26.646 1.00 93.81 207 TYR A C 1
ATOM 1683 O O . TYR A 1 207 ? 4.647 -0.004 -25.925 1.00 93.81 207 TYR A O 1
ATOM 1691 N N . VAL A 1 208 ? 6.721 0.565 -26.564 1.00 93.69 208 VAL A N 1
ATOM 1692 C CA . VAL A 1 208 ? 6.838 1.651 -25.570 1.00 93.69 208 VAL A CA 1
ATOM 1693 C C . VAL A 1 208 ? 6.126 2.918 -26.026 1.00 93.69 208 VAL A C 1
ATOM 1695 O O . VAL A 1 208 ? 5.192 3.366 -25.368 1.00 93.69 208 VAL A O 1
ATOM 1698 N N . ARG A 1 209 ? 6.517 3.479 -27.171 1.00 93.50 209 ARG A N 1
ATOM 1699 C CA . ARG A 1 209 ? 5.965 4.725 -27.716 1.00 93.50 209 ARG A CA 1
ATOM 1700 C C . ARG A 1 209 ? 4.451 4.658 -27.956 1.00 93.50 209 ARG A C 1
ATOM 1702 O O . ARG A 1 209 ? 3.771 5.619 -27.598 1.00 93.50 209 ARG A O 1
ATOM 1709 N N . PRO A 1 210 ? 3.865 3.542 -28.438 1.00 95.25 210 PRO A N 1
ATOM 1710 C CA . PRO A 1 210 ? 2.414 3.443 -28.585 1.00 95.25 210 PRO A CA 1
ATOM 1711 C C . PRO A 1 210 ? 1.627 3.579 -27.278 1.00 95.25 210 PRO A C 1
ATOM 1713 O O . PRO A 1 210 ? 0.435 3.863 -27.340 1.00 95.25 210 PRO A O 1
ATOM 1716 N N . GLN A 1 211 ? 2.251 3.407 -26.104 1.00 95.25 211 GLN A N 1
ATOM 1717 C CA . GLN A 1 211 ? 1.591 3.631 -24.812 1.00 95.25 211 GLN A CA 1
ATOM 1718 C C . GLN A 1 211 ? 1.296 5.110 -24.536 1.00 95.25 211 GLN A C 1
ATOM 1720 O O . GLN A 1 211 ? 0.455 5.397 -23.688 1.00 95.25 211 GLN A O 1
ATOM 1725 N N . GLN A 1 212 ? 1.918 6.048 -25.259 1.00 94.75 212 GLN A N 1
ATOM 1726 C CA . GLN A 1 212 ? 1.656 7.485 -25.122 1.00 94.75 212 GLN A CA 1
ATOM 1727 C C . GLN A 1 212 ? 0.169 7.822 -25.324 1.00 94.75 212 GLN A C 1
ATOM 1729 O O . GLN A 1 212 ? -0.360 8.687 -24.636 1.00 94.75 212 GLN A O 1
ATOM 1734 N N . LYS A 1 213 ? -0.538 7.077 -26.189 1.00 94.75 213 LYS A N 1
ATOM 1735 C CA . LYS A 1 213 ? -1.988 7.236 -26.418 1.00 94.75 213 LYS A CA 1
ATOM 1736 C C . LYS A 1 213 ? -2.857 6.839 -25.217 1.00 94.75 213 LYS A C 1
ATOM 1738 O O . LYS A 1 213 ? -4.024 7.202 -25.167 1.00 94.75 213 LYS A O 1
ATOM 1743 N N . ASN A 1 214 ? -2.305 6.051 -24.293 1.00 95.19 214 ASN A N 1
ATOM 1744 C CA . ASN A 1 214 ? -2.999 5.564 -23.102 1.00 95.19 214 ASN A CA 1
ATOM 1745 C C . ASN A 1 214 ? -2.756 6.470 -21.880 1.00 95.19 214 ASN A C 1
ATOM 1747 O O . ASN A 1 214 ? -3.281 6.175 -20.806 1.00 95.19 214 ASN A O 1
ATOM 1751 N N . ALA A 1 215 ? -1.915 7.499 -22.008 1.00 96.00 215 ALA A N 1
ATOM 1752 C CA . ALA A 1 215 ? -1.538 8.378 -20.911 1.00 96.00 215 ALA A CA 1
ATOM 1753 C C . ALA A 1 215 ? -2.528 9.536 -20.751 1.00 96.00 215 ALA A C 1
ATOM 1755 O O . ALA A 1 215 ? -2.991 10.107 -21.735 1.00 96.00 215 ALA A O 1
ATOM 1756 N N . ASP A 1 216 ? -2.799 9.906 -19.501 1.00 94.75 216 ASP A N 1
ATOM 1757 C CA . ASP A 1 216 ? -3.578 11.097 -19.157 1.00 94.75 216 ASP A CA 1
ATOM 1758 C C . ASP A 1 216 ? -2.693 12.354 -19.232 1.00 94.75 216 ASP A C 1
ATOM 1760 O O . ASP A 1 216 ? -3.153 13.431 -19.605 1.00 94.75 216 ASP A O 1
ATOM 1764 N N . VAL A 1 217 ? -1.403 12.214 -18.889 1.00 94.06 217 VAL A N 1
ATOM 1765 C CA . VAL A 1 217 ? -0.418 13.304 -18.892 1.00 94.06 217 VAL A CA 1
ATOM 1766 C C . VAL A 1 217 ? 0.868 12.859 -19.578 1.00 94.06 217 VAL A C 1
ATOM 1768 O O . VAL A 1 217 ? 1.432 11.809 -19.264 1.00 94.06 217 VAL A O 1
ATOM 1771 N N . ILE A 1 218 ? 1.372 13.701 -20.480 1.00 94.25 218 ILE A N 1
ATOM 1772 C CA . ILE A 1 218 ? 2.686 13.536 -21.102 1.00 94.25 218 ILE A CA 1
ATOM 1773 C C . ILE A 1 218 ? 3.634 14.558 -20.480 1.00 94.25 218 ILE A C 1
ATOM 1775 O O . ILE A 1 218 ? 3.389 15.762 -20.548 1.00 94.25 218 ILE A O 1
ATOM 1779 N N . VAL A 1 219 ? 4.718 14.077 -19.875 1.00 92.81 219 VAL A N 1
ATOM 1780 C CA . VAL A 1 219 ? 5.759 14.920 -19.284 1.00 92.81 219 VAL A CA 1
ATOM 1781 C C . VAL A 1 219 ? 6.971 14.910 -20.206 1.00 92.81 219 VAL A C 1
ATOM 1783 O O . VAL A 1 219 ? 7.676 13.899 -20.265 1.00 92.81 219 VAL A O 1
ATOM 1786 N N . PRO A 1 220 ? 7.239 16.011 -20.922 1.00 89.69 220 PRO A N 1
ATOM 1787 C CA . PRO A 1 220 ? 8.419 16.100 -21.759 1.00 89.69 220 PRO A CA 1
ATOM 1788 C C . PRO A 1 220 ? 9.647 16.410 -20.882 1.00 89.69 220 PRO A C 1
ATOM 1790 O O . PRO A 1 220 ? 9.515 17.067 -19.844 1.00 89.69 220 PRO A O 1
ATOM 1793 N N . TRP A 1 221 ? 10.838 15.979 -21.309 1.00 77.81 221 TRP A N 1
ATOM 1794 C CA . TRP A 1 221 ? 12.129 16.292 -20.662 1.00 77.81 221 TRP A CA 1
ATOM 1795 C C . TRP A 1 221 ? 12.188 15.857 -19.186 1.00 77.81 221 TRP A C 1
ATOM 1797 O O . TRP A 1 221 ? 12.555 16.637 -18.309 1.00 77.81 221 TRP A O 1
ATOM 1807 N N . GLY A 1 222 ? 11.808 14.606 -18.897 1.00 73.38 222 GLY A N 1
ATOM 1808 C CA . GLY A 1 222 ? 11.445 14.118 -17.556 1.00 73.38 222 GLY A CA 1
ATOM 1809 C C . GLY A 1 222 ? 12.271 14.622 -16.361 1.00 73.38 222 GLY A C 1
ATOM 1810 O O . GLY A 1 222 ? 11.691 15.005 -15.353 1.00 73.38 222 GLY A O 1
ATOM 1811 N N . THR A 1 223 ? 13.606 14.651 -16.453 1.00 75.94 223 THR A N 1
ATOM 1812 C CA . THR A 1 223 ? 14.498 15.067 -15.346 1.00 75.94 223 THR A CA 1
ATOM 1813 C C . THR A 1 223 ? 14.638 16.576 -15.151 1.00 75.94 223 THR A C 1
ATOM 1815 O O . THR A 1 223 ? 15.115 17.017 -14.112 1.00 75.94 223 THR A O 1
ATOM 1818 N N . GLU A 1 224 ? 14.300 17.369 -16.160 1.00 79.75 224 GLU A N 1
ATOM 1819 C CA . GLU A 1 224 ? 14.511 18.824 -16.176 1.00 79.75 224 GLU A CA 1
ATOM 1820 C C . GLU A 1 224 ? 13.197 19.582 -15.957 1.00 79.75 224 GLU A C 1
ATOM 1822 O O . GLU A 1 224 ? 13.189 20.744 -15.550 1.00 79.75 224 GLU A O 1
ATOM 1827 N N . ASN A 1 225 ? 12.065 18.905 -16.146 1.00 84.88 225 ASN A N 1
ATOM 1828 C CA . ASN A 1 225 ? 10.745 19.501 -16.057 1.00 84.88 225 ASN A CA 1
ATOM 1829 C C . ASN A 1 225 ? 10.166 19.463 -14.633 1.00 84.88 225 ASN A C 1
ATOM 1831 O O . ASN A 1 225 ? 9.175 18.789 -14.347 1.00 84.88 225 ASN A O 1
ATOM 1835 N N . LEU A 1 226 ? 10.777 20.232 -13.728 1.00 87.12 226 LEU A N 1
ATOM 1836 C CA . LEU A 1 226 ? 10.287 20.393 -12.351 1.00 87.12 226 LEU A CA 1
ATOM 1837 C C . LEU A 1 226 ? 8.877 21.001 -12.292 1.00 87.12 226 LEU A C 1
ATOM 1839 O O . LEU A 1 226 ? 8.122 20.716 -11.368 1.00 87.12 226 LEU A O 1
ATOM 1843 N N . ALA A 1 227 ? 8.500 21.823 -13.277 1.00 89.00 227 ALA A N 1
ATOM 1844 C CA . ALA A 1 227 ? 7.161 22.399 -13.348 1.00 89.00 227 ALA A CA 1
ATOM 1845 C C . ALA A 1 227 ? 6.090 21.311 -13.526 1.00 89.00 227 ALA A C 1
ATOM 1847 O O . ALA A 1 227 ? 5.089 21.319 -12.812 1.00 89.00 227 ALA A O 1
ATOM 1848 N N . ALA A 1 228 ? 6.323 20.341 -14.415 1.00 89.56 228 ALA A N 1
ATOM 1849 C CA . ALA A 1 228 ? 5.418 19.211 -14.593 1.00 89.56 228 ALA A CA 1
ATOM 1850 C C . ALA A 1 228 ? 5.338 18.333 -13.339 1.00 89.56 228 ALA A C 1
ATOM 1852 O O . ALA A 1 228 ? 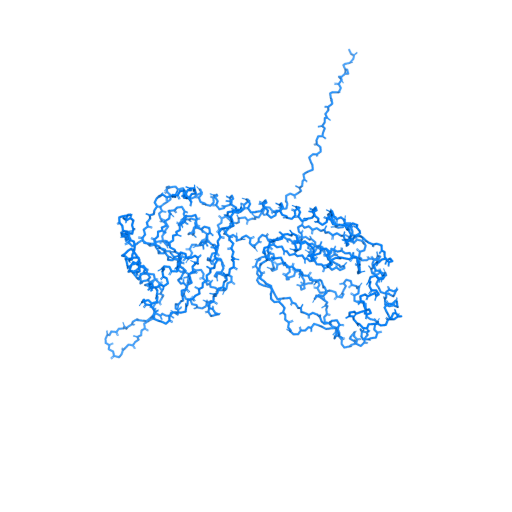4.240 17.945 -12.950 1.00 89.56 228 ALA A O 1
ATOM 1853 N N . VAL A 1 229 ? 6.469 18.070 -12.670 1.00 89.69 229 VAL A N 1
ATOM 1854 C CA . VAL A 1 229 ? 6.475 17.328 -11.396 1.00 89.69 229 VAL A CA 1
ATOM 1855 C C . VAL A 1 229 ? 5.600 18.034 -10.360 1.00 89.69 229 VAL A C 1
ATOM 1857 O O . VAL A 1 229 ? 4.713 17.400 -9.798 1.00 89.69 229 VAL A O 1
ATOM 1860 N N . ARG A 1 230 ? 5.752 19.351 -10.181 1.00 89.81 230 ARG A N 1
ATOM 1861 C CA . ARG A 1 230 ? 4.928 20.129 -9.239 1.00 89.81 230 ARG A CA 1
ATOM 1862 C C . ARG A 1 230 ? 3.436 20.065 -9.557 1.00 89.81 230 ARG A C 1
ATOM 1864 O O . ARG A 1 230 ? 2.628 19.957 -8.640 1.00 89.81 230 ARG A O 1
ATOM 1871 N N . LEU A 1 231 ? 3.061 20.110 -10.837 1.00 90.75 231 LEU A N 1
ATOM 1872 C CA . LEU A 1 231 ? 1.661 19.966 -11.252 1.00 90.75 231 LEU A CA 1
ATOM 1873 C C . LEU A 1 231 ? 1.109 18.575 -10.916 1.00 90.75 231 LEU A C 1
ATOM 1875 O O . LEU A 1 231 ? -0.012 18.468 -10.421 1.00 90.75 231 LEU A O 1
ATOM 1879 N N . LEU A 1 232 ? 1.901 17.520 -11.137 1.00 91.12 232 LEU A N 1
ATOM 1880 C CA . LEU A 1 232 ? 1.530 16.159 -10.747 1.00 91.12 232 LEU A CA 1
ATOM 1881 C C . LEU A 1 232 ? 1.357 16.052 -9.227 1.00 91.12 232 LEU A C 1
ATOM 1883 O O . LEU A 1 232 ? 0.346 15.528 -8.771 1.00 91.12 232 LEU A O 1
ATOM 1887 N N . VAL A 1 233 ? 2.294 16.598 -8.447 1.00 90.12 233 VAL A N 1
ATOM 1888 C CA . VAL A 1 233 ? 2.228 16.618 -6.975 1.00 90.12 233 VAL A CA 1
ATOM 1889 C C . VAL A 1 233 ? 0.961 17.317 -6.496 1.00 90.12 233 VAL A C 1
ATOM 1891 O O . VAL A 1 233 ? 0.222 16.741 -5.704 1.00 90.12 233 VAL A O 1
ATOM 1894 N N . GLN A 1 234 ? 0.663 18.511 -7.014 1.00 89.25 234 GLN A N 1
ATOM 1895 C CA . GLN A 1 234 ? -0.547 19.254 -6.650 1.00 89.25 234 GLN A CA 1
ATOM 1896 C C . GLN A 1 234 ? -1.824 18.482 -6.992 1.00 89.25 234 GLN A C 1
ATOM 1898 O O . GLN A 1 234 ? -2.769 18.472 -6.204 1.00 89.25 234 GLN A O 1
ATOM 1903 N N . HIS A 1 235 ? -1.859 17.814 -8.147 1.00 89.44 235 HIS A N 1
ATOM 1904 C CA . HIS A 1 235 ? -3.005 16.996 -8.526 1.00 89.44 235 HIS A CA 1
ATOM 1905 C C . HIS A 1 235 ? -3.191 15.807 -7.577 1.00 89.44 235 HIS A C 1
ATOM 1907 O O . HIS A 1 235 ? -4.304 15.563 -7.120 1.00 89.44 235 HIS A O 1
ATOM 1913 N N . ILE A 1 236 ? -2.112 15.094 -7.246 1.00 87.94 236 ILE A N 1
ATOM 1914 C CA . ILE A 1 236 ? -2.160 13.952 -6.325 1.00 87.94 236 ILE A CA 1
ATOM 1915 C C . ILE A 1 236 ? -2.579 14.419 -4.926 1.00 87.94 236 ILE A C 1
ATOM 1917 O O . ILE A 1 236 ? -3.463 13.816 -4.328 1.00 87.94 236 ILE A O 1
ATOM 1921 N N . GLN A 1 237 ? -2.011 15.516 -4.415 1.00 85.94 237 GLN A N 1
ATOM 1922 C CA . GLN A 1 237 ? -2.403 16.099 -3.125 1.00 85.94 237 GLN A CA 1
ATOM 1923 C C . GLN A 1 237 ? -3.885 16.472 -3.101 1.00 85.94 237 GLN A C 1
ATOM 1925 O O . GLN A 1 237 ? -4.582 16.174 -2.133 1.00 85.94 237 GLN A O 1
ATOM 1930 N N . ARG A 1 238 ? -4.391 17.069 -4.183 1.00 86.06 238 ARG A N 1
ATOM 1931 C CA . ARG A 1 238 ? -5.812 17.378 -4.320 1.00 86.06 238 ARG A CA 1
ATOM 1932 C C . ARG A 1 238 ? -6.673 16.114 -4.329 1.00 86.06 238 ARG A C 1
ATOM 1934 O O . ARG A 1 238 ? -7.657 16.074 -3.602 1.00 86.06 238 ARG A O 1
ATOM 1941 N N . ALA A 1 239 ? -6.293 15.088 -5.088 1.00 84.44 239 ALA A N 1
ATOM 1942 C CA . ALA A 1 239 ? -7.019 13.820 -5.132 1.00 84.44 239 ALA A CA 1
ATOM 1943 C C . ALA A 1 239 ? -7.044 13.121 -3.759 1.00 84.44 239 ALA A C 1
ATOM 1945 O O . ALA A 1 239 ? -8.074 12.584 -3.354 1.00 84.44 239 ALA A O 1
ATOM 1946 N N . LEU A 1 240 ? -5.930 13.160 -3.019 1.00 81.31 240 LEU A N 1
ATOM 1947 C CA . LEU A 1 240 ? -5.857 12.656 -1.646 1.00 81.31 240 LEU A CA 1
ATOM 1948 C C . LEU A 1 240 ? -6.748 13.473 -0.697 1.00 81.31 240 LEU A C 1
ATOM 1950 O O . LEU A 1 240 ? -7.461 12.887 0.113 1.00 81.31 240 LEU A O 1
ATOM 1954 N N . SER A 1 241 ? -6.758 14.802 -0.830 1.00 81.31 241 SER A N 1
ATOM 1955 C CA . SER A 1 241 ? -7.605 15.692 -0.026 1.00 81.31 241 SER A CA 1
ATOM 1956 C C . SER A 1 241 ? -9.098 15.457 -0.280 1.00 81.31 241 SER A C 1
ATOM 1958 O O . SER A 1 241 ? -9.856 15.237 0.660 1.00 81.31 241 SER A O 1
ATOM 1960 N N . GLU A 1 242 ? -9.519 15.386 -1.548 1.00 81.94 242 GLU A N 1
ATOM 1961 C CA . GLU A 1 242 ? -10.911 15.104 -1.933 1.00 81.94 242 GLU A CA 1
ATOM 1962 C C . GLU A 1 242 ? -11.377 13.740 -1.390 1.00 81.94 242 GLU A C 1
ATOM 1964 O O . GLU A 1 242 ? -12.493 13.612 -0.885 1.00 81.94 242 GLU A O 1
ATOM 1969 N N . ARG A 1 243 ? -10.509 12.720 -1.421 1.00 77.56 243 ARG A N 1
ATOM 1970 C CA . ARG A 1 243 ? -10.789 11.410 -0.807 1.00 77.56 243 ARG A CA 1
ATOM 1971 C C . ARG A 1 243 ? -10.896 11.492 0.719 1.00 77.56 243 ARG A C 1
ATOM 1973 O O . ARG A 1 243 ? -11.815 10.896 1.280 1.00 77.56 243 ARG A O 1
ATOM 1980 N N . SER A 1 244 ? -10.003 12.232 1.375 1.00 74.25 244 SER A N 1
ATOM 1981 C CA . SER A 1 244 ? -10.045 12.465 2.826 1.00 74.25 244 SER A CA 1
ATOM 1982 C C . SER A 1 244 ? -11.351 13.154 3.236 1.00 74.25 244 SER A C 1
ATOM 1984 O O . SER A 1 244 ? -12.012 12.739 4.190 1.00 74.25 244 SER A O 1
ATOM 1986 N N . ASP A 1 245 ? -11.798 14.147 2.463 1.00 77.88 245 ASP A N 1
ATOM 1987 C CA . ASP A 1 245 ? -13.067 14.841 2.691 1.00 77.88 245 ASP A CA 1
ATOM 1988 C C . ASP A 1 245 ? -14.274 13.908 2.516 1.00 77.88 245 ASP A C 1
ATOM 1990 O O . ASP A 1 245 ? -15.150 13.876 3.385 1.00 77.88 245 ASP A O 1
ATOM 1994 N N . LEU A 1 246 ? -14.296 13.082 1.462 1.00 75.50 246 LEU A N 1
ATOM 1995 C CA . LEU A 1 246 ? -15.331 12.058 1.261 1.00 75.50 246 LEU A CA 1
ATOM 1996 C C . LEU A 1 246 ? -15.373 11.047 2.412 1.00 75.50 246 LEU A C 1
ATOM 1998 O O . LEU A 1 246 ? -16.454 10.681 2.880 1.00 75.50 246 LEU A O 1
ATOM 2002 N N . HIS A 1 247 ? -14.214 10.608 2.902 1.00 72.06 247 HIS A N 1
ATOM 2003 C CA . HIS A 1 247 ? -14.130 9.708 4.049 1.00 72.06 247 HIS A CA 1
ATOM 2004 C C . HIS A 1 247 ? -14.643 10.383 5.331 1.00 72.06 247 HIS A C 1
ATOM 2006 O O . HIS A 1 247 ? -15.446 9.792 6.061 1.00 72.06 247 HIS A O 1
ATOM 2012 N N . ARG A 1 248 ? -14.289 11.654 5.570 1.00 72.06 248 ARG A N 1
ATOM 2013 C CA . ARG A 1 248 ? -14.798 12.449 6.700 1.00 72.06 248 ARG A CA 1
ATOM 2014 C C . ARG A 1 248 ? -16.314 12.631 6.623 1.00 72.06 248 ARG A C 1
ATOM 2016 O O . ARG A 1 248 ? -17.000 12.529 7.642 1.00 72.06 248 ARG A O 1
ATOM 2023 N N . GLU A 1 249 ? -16.859 12.881 5.437 1.00 74.50 249 GLU A N 1
ATOM 2024 C CA . GLU A 1 249 ? -18.305 12.908 5.218 1.00 74.50 249 GLU A CA 1
ATOM 2025 C C . GLU A 1 249 ? -18.952 11.547 5.471 1.00 74.50 249 GLU A C 1
ATOM 2027 O O . GLU A 1 249 ? -20.013 11.497 6.092 1.00 74.50 249 GLU A O 1
ATOM 2032 N N . GLY A 1 250 ? -18.323 10.453 5.038 1.00 72.00 250 GLY A N 1
ATOM 2033 C CA . GLY A 1 250 ? -18.761 9.086 5.319 1.00 72.00 250 GLY A CA 1
ATOM 2034 C C . GLY A 1 250 ? -18.855 8.815 6.821 1.00 72.00 250 GLY A C 1
ATOM 2035 O O . GLY A 1 250 ? -19.898 8.368 7.299 1.00 72.00 250 GLY A O 1
ATOM 2036 N N . LEU A 1 251 ? -17.825 9.190 7.584 1.00 69.19 251 LEU A N 1
ATOM 2037 C CA . LEU A 1 251 ? -17.814 9.108 9.048 1.00 69.19 251 LEU A CA 1
ATOM 2038 C C . LEU A 1 251 ? -18.921 9.960 9.683 1.00 69.19 251 LEU A C 1
ATOM 2040 O O . LEU A 1 251 ? -19.655 9.481 10.548 1.00 69.19 251 LEU A O 1
ATOM 2044 N N . LYS A 1 252 ? -19.109 11.202 9.219 1.00 70.56 252 LYS A N 1
ATOM 2045 C CA . LYS A 1 252 ? -20.199 12.073 9.693 1.00 70.56 252 LYS A CA 1
ATOM 2046 C C . LYS A 1 252 ? -21.579 11.496 9.366 1.00 70.56 252 LYS A C 1
ATOM 2048 O O . LYS A 1 252 ? -22.478 11.589 10.195 1.00 70.56 252 LYS A O 1
ATOM 2053 N N . LYS A 1 253 ? -21.767 10.905 8.181 1.00 71.38 253 LYS A N 1
ATOM 2054 C CA . LYS A 1 253 ? -23.020 10.247 7.767 1.00 71.38 253 LYS A CA 1
ATOM 2055 C C . LYS A 1 253 ? -23.285 8.990 8.593 1.00 71.38 253 LYS A C 1
ATOM 2057 O O . LYS A 1 253 ? -24.428 8.788 8.988 1.00 71.38 253 LYS A O 1
ATOM 2062 N N . LEU A 1 254 ? -22.258 8.189 8.890 1.00 67.56 254 LEU A N 1
ATOM 2063 C CA . LEU A 1 254 ? -22.358 7.040 9.797 1.00 67.56 254 LEU A CA 1
ATOM 2064 C C . LEU A 1 254 ? -22.810 7.486 11.189 1.00 67.56 254 LEU A C 1
ATOM 2066 O O . LEU A 1 254 ? -23.780 6.941 11.705 1.00 67.56 254 LEU A O 1
ATOM 2070 N N . GLY A 1 255 ? -22.188 8.530 11.742 1.00 60.41 255 GLY A N 1
ATOM 2071 C CA . GLY A 1 255 ? -22.593 9.099 13.027 1.00 60.41 255 GLY A CA 1
ATOM 2072 C C . GLY A 1 255 ? -24.011 9.687 13.013 1.00 60.41 255 GLY A C 1
ATOM 2073 O O . GLY A 1 255 ? -24.770 9.463 13.947 1.00 60.41 255 GLY A O 1
ATOM 2074 N N . LYS A 1 256 ? -24.403 10.432 11.970 1.00 60.03 256 LYS A N 1
ATOM 2075 C CA . LYS A 1 256 ? -25.728 11.085 11.886 1.00 60.03 256 LYS A CA 1
ATOM 2076 C C . LYS A 1 256 ? -26.885 10.131 11.579 1.00 60.03 256 LYS A C 1
ATOM 2078 O O . LYS A 1 256 ? -28.007 10.415 11.975 1.00 60.03 256 LYS A O 1
ATOM 2083 N N . ARG A 1 257 ? -26.643 9.032 10.853 1.00 55.09 257 ARG A N 1
ATOM 2084 C CA . ARG A 1 257 ? -27.674 8.018 10.544 1.00 55.09 257 ARG A CA 1
ATOM 2085 C C . ARG A 1 257 ? -28.081 7.183 11.755 1.00 55.09 257 ARG A C 1
ATOM 2087 O O . ARG A 1 257 ? -29.097 6.510 11.681 1.00 55.09 257 ARG A O 1
ATOM 2094 N N . CYS A 1 258 ? -27.292 7.214 12.822 1.00 53.34 258 CYS A N 1
ATOM 2095 C CA . CYS A 1 258 ? -27.617 6.572 14.083 1.00 53.34 258 CYS A CA 1
ATOM 2096 C C . CYS A 1 258 ? -28.451 7.561 14.921 1.00 53.34 258 CYS A C 1
ATOM 2098 O O . CYS A 1 258 ? -27.900 8.277 15.759 1.00 53.34 258 CYS A O 1
ATOM 2100 N N . SER A 1 259 ? -29.748 7.676 14.616 1.00 49.06 259 SER A N 1
ATOM 2101 C CA . SER A 1 259 ? -30.689 8.613 15.257 1.00 49.06 259 SER A CA 1
ATOM 2102 C C . SER A 1 259 ? -30.697 8.479 16.779 1.00 49.06 259 SER A C 1
ATOM 2104 O O . SER A 1 259 ? -30.527 7.377 17.293 1.00 49.06 259 SER A O 1
ATOM 2106 N N . GLU A 1 260 ? -30.943 9.580 17.499 1.00 52.19 260 GLU A N 1
ATOM 2107 C CA . GLU A 1 260 ? -31.117 9.600 18.964 1.00 52.19 260 GLU A CA 1
ATOM 2108 C C . GLU A 1 260 ? -32.135 8.555 19.462 1.00 52.19 260 GLU A C 1
ATOM 2110 O O . GLU A 1 260 ? -31.918 7.993 20.531 1.00 52.19 260 GLU A O 1
ATOM 2115 N N . ASP A 1 261 ? -33.125 8.200 18.634 1.00 47.31 261 ASP A N 1
ATOM 2116 C CA . ASP A 1 261 ? -34.177 7.208 18.912 1.00 47.31 261 ASP A CA 1
ATOM 2117 C C . ASP A 1 261 ? -33.757 5.725 18.815 1.00 47.31 261 ASP A C 1
ATOM 2119 O O . ASP A 1 261 ? -34.522 4.845 19.211 1.00 47.31 261 ASP A O 1
ATOM 2123 N N . GLU A 1 262 ? -32.571 5.398 18.287 1.00 56.50 262 GLU A N 1
ATOM 2124 C CA . GLU A 1 262 ? -32.081 4.012 18.324 1.00 56.50 262 GLU A CA 1
ATOM 2125 C C . GLU A 1 262 ? -31.531 3.715 19.724 1.00 56.50 262 GLU A C 1
ATOM 2127 O O . GLU A 1 262 ? -30.579 4.352 20.177 1.00 56.50 262 GLU A O 1
ATOM 2132 N N . GLY A 1 263 ? -32.118 2.746 20.428 1.00 58.94 263 GLY A N 1
ATOM 2133 C CA . GLY A 1 263 ? -31.615 2.297 21.727 1.00 58.94 263 GLY A CA 1
ATOM 2134 C C . GLY A 1 263 ? -30.132 1.898 21.696 1.00 58.94 263 GLY A C 1
ATOM 2135 O O . GLY A 1 263 ? -29.498 1.780 20.645 1.00 58.94 263 GLY A O 1
ATOM 2136 N N . ILE A 1 264 ? -29.557 1.699 22.877 1.00 68.06 264 ILE A N 1
ATOM 2137 C CA . ILE A 1 264 ? -28.187 1.196 23.010 1.00 68.06 264 ILE A CA 1
ATOM 2138 C C . ILE A 1 264 ? -28.086 -0.180 22.316 1.00 68.06 264 ILE A C 1
ATOM 2140 O O . ILE A 1 264 ? -28.940 -1.027 22.570 1.00 68.06 264 ILE A O 1
ATOM 2144 N N . PRO A 1 265 ? -27.059 -0.431 21.478 1.00 68.38 265 PRO A N 1
ATOM 2145 C CA . PRO A 1 265 ? -26.865 -1.732 20.835 1.00 68.38 265 PRO A CA 1
ATOM 2146 C C . PRO A 1 265 ? -26.655 -2.887 21.834 1.00 68.38 265 PRO A C 1
ATOM 2148 O O . PRO A 1 265 ? -25.926 -2.731 22.811 1.00 68.38 265 PRO A O 1
ATOM 2151 N N . ASP A 1 266 ? -27.205 -4.072 21.539 1.00 71.31 266 ASP A N 1
ATOM 2152 C CA . ASP A 1 266 ? -27.150 -5.264 22.414 1.00 71.31 266 ASP A CA 1
ATOM 2153 C C . ASP A 1 266 ? -25.724 -5.770 22.712 1.00 71.31 266 ASP A C 1
ATOM 2155 O O . ASP A 1 266 ? -25.491 -6.483 23.686 1.00 71.31 266 ASP A O 1
ATOM 2159 N N . ASN A 1 267 ? -24.752 -5.425 21.864 1.00 68.81 267 ASN A N 1
ATOM 2160 C CA . ASN A 1 267 ? -23.342 -5.783 22.024 1.00 68.81 267 ASN A CA 1
ATOM 2161 C C . ASN A 1 267 ? -22.568 -4.819 22.946 1.00 68.81 267 ASN A C 1
ATOM 2163 O O . ASN A 1 267 ? -21.341 -4.933 23.027 1.00 68.81 267 ASN A O 1
ATOM 2167 N N . VAL A 1 268 ? -23.252 -3.876 23.608 1.00 69.19 268 VAL A N 1
ATOM 2168 C CA . VAL A 1 268 ? -22.669 -2.920 24.558 1.00 69.19 268 VAL A CA 1
ATOM 2169 C C . VAL A 1 268 ? -23.100 -3.251 25.985 1.00 69.19 268 VAL A C 1
ATOM 2171 O O . VAL A 1 268 ? -24.286 -3.370 26.280 1.00 69.19 268 VAL A O 1
ATOM 2174 N N . LEU A 1 269 ? -22.131 -3.324 26.894 1.00 68.75 269 LEU A N 1
ATOM 2175 C CA . LEU A 1 269 ? -22.365 -3.516 28.319 1.00 68.75 269 LEU A CA 1
ATOM 2176 C C . LEU A 1 269 ? -21.891 -2.303 29.126 1.00 68.75 269 LEU A C 1
ATOM 2178 O O . LEU A 1 269 ? -20.753 -1.861 28.956 1.00 68.75 269 LEU A O 1
ATOM 2182 N N . PHE A 1 270 ? -22.736 -1.829 30.047 1.00 68.25 270 PHE A N 1
ATOM 2183 C CA . PHE A 1 270 ? -22.413 -0.743 30.977 1.00 68.25 270 PHE A CA 1
ATOM 2184 C C . PHE A 1 270 ? -22.197 -1.231 32.402 1.00 68.25 270 PHE A C 1
ATOM 2186 O O . PHE A 1 270 ? -22.931 -2.088 32.892 1.00 68.25 270 PHE A O 1
ATOM 2193 N N . MET A 1 271 ? -21.220 -0.633 33.084 1.00 56.41 271 MET A N 1
ATOM 2194 C CA . MET A 1 271 ? -20.975 -0.882 34.509 1.00 56.41 271 MET A CA 1
ATOM 2195 C C . MET A 1 271 ? -21.460 0.241 35.436 1.00 56.41 271 MET A C 1
ATOM 2197 O O . MET A 1 271 ? -21.448 0.039 36.646 1.00 56.41 271 MET A O 1
ATOM 2201 N N . HIS A 1 272 ? -21.914 1.380 34.893 1.00 57.44 272 HIS A N 1
ATOM 2202 C CA . HIS A 1 272 ? -22.380 2.561 35.637 1.00 57.44 272 HIS A CA 1
ATOM 2203 C C . HIS A 1 272 ? -21.429 2.946 36.786 1.00 57.44 272 HIS A C 1
ATOM 2205 O O . HIS A 1 272 ? -21.764 2.837 37.966 1.00 57.44 272 HIS A O 1
ATOM 2211 N N . SER A 1 273 ? -20.212 3.378 36.450 1.00 54.22 273 SER A N 1
ATOM 2212 C CA . SER A 1 273 ? -19.206 3.796 37.438 1.00 54.22 273 SER A CA 1
ATOM 2213 C C . SER A 1 273 ? -19.098 5.319 37.540 1.00 54.22 273 SER A C 1
ATOM 2215 O O . SER A 1 273 ? -18.964 5.974 36.515 1.00 54.22 273 SER A O 1
ATOM 2217 N N . VAL A 1 274 ? -19.069 5.868 38.762 1.00 51.66 274 VAL A N 1
ATOM 2218 C CA . VAL A 1 274 ? -18.876 7.306 39.049 1.00 51.66 274 VAL A CA 1
ATOM 2219 C C . VAL A 1 274 ? -17.444 7.731 38.678 1.00 51.66 274 VAL A C 1
ATOM 2221 O O . VAL A 1 274 ? -16.554 7.743 39.528 1.00 51.66 274 VAL A O 1
ATOM 2224 N N . VAL A 1 275 ? -17.189 8.029 37.402 1.00 55.44 275 VAL A N 1
ATOM 2225 C CA . VAL A 1 275 ? -15.925 8.639 36.926 1.00 55.44 275 VAL A CA 1
ATOM 2226 C C . VAL A 1 275 ? -16.112 10.129 36.616 1.00 55.44 275 VAL A C 1
ATOM 2228 O O . VAL A 1 275 ? -15.136 10.870 36.507 1.00 55.44 275 VAL A O 1
ATOM 2231 N N . SER A 1 276 ? -17.359 10.584 36.532 1.00 53.47 276 SER A N 1
ATOM 2232 C CA . SER A 1 276 ? -17.770 11.891 36.023 1.00 53.47 276 SER A CA 1
ATOM 2233 C C . SER A 1 276 ? -17.711 13.053 37.026 1.00 53.47 276 SER A C 1
ATOM 2235 O O . SER A 1 276 ? -17.911 14.202 36.630 1.00 53.47 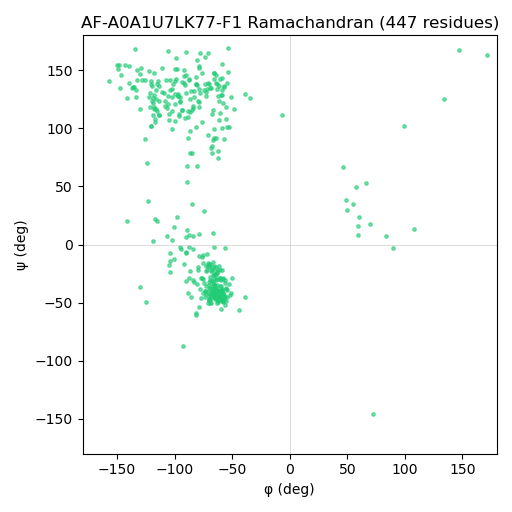276 SER A O 1
ATOM 2237 N N . ASP A 1 277 ? -17.381 12.820 38.303 1.00 53.47 277 ASP A N 1
ATOM 2238 C CA . ASP A 1 277 ? -17.274 13.919 39.270 1.00 53.47 277 ASP A CA 1
ATOM 2239 C C . ASP A 1 277 ? -15.959 14.704 39.074 1.00 53.47 277 ASP A C 1
ATOM 2241 O O . ASP A 1 277 ? -14.862 14.267 39.430 1.00 53.47 277 ASP A O 1
ATOM 2245 N N . GLN A 1 278 ? -16.074 15.901 38.491 1.00 51.59 278 GLN A N 1
ATOM 2246 C CA . GLN A 1 278 ? -14.962 16.815 38.196 1.00 51.59 278 GLN A CA 1
ATOM 2247 C C . GLN A 1 278 ? -14.258 17.368 39.453 1.00 51.59 278 GLN A C 1
ATOM 2249 O O . GLN A 1 278 ? -13.275 18.100 39.336 1.00 51.59 278 GLN A O 1
ATOM 2254 N N . SER A 1 279 ? -14.722 17.024 40.658 1.00 52.22 279 SER A N 1
ATOM 2255 C CA . SER A 1 279 ? -14.089 17.422 41.921 1.00 52.22 279 SER A CA 1
ATOM 2256 C C . SER A 1 279 ? -12.804 16.644 42.261 1.00 52.22 279 SER A C 1
ATOM 2258 O O . SER A 1 279 ? -12.070 17.032 43.177 1.00 52.22 279 SER A O 1
ATOM 2260 N N . PHE A 1 280 ? -12.474 15.578 41.520 1.00 53.06 280 PHE A N 1
ATOM 2261 C CA . PHE A 1 280 ? -11.267 14.780 41.754 1.00 53.06 280 PHE A CA 1
ATOM 2262 C C . PHE A 1 280 ? -10.029 15.348 41.037 1.00 53.06 280 PHE A C 1
ATOM 2264 O O . PHE A 1 280 ? -9.905 15.317 39.817 1.00 53.06 280 PHE A O 1
ATOM 2271 N N . CYS A 1 281 ? -9.057 15.816 41.825 1.00 50.94 281 CYS A N 1
ATOM 2272 C CA . CYS A 1 281 ? -7.755 16.312 41.369 1.00 50.94 281 CYS A CA 1
ATOM 2273 C C . CYS A 1 281 ? -6.627 15.286 41.632 1.00 50.94 281 CYS A C 1
ATOM 2275 O O . CYS A 1 281 ? -6.586 14.647 42.689 1.00 50.94 281 CYS A O 1
ATOM 2277 N N . GLY A 1 282 ? -5.682 15.167 40.689 1.00 65.12 282 GLY A N 1
ATOM 2278 C CA . GLY A 1 282 ? -4.360 14.553 40.896 1.00 65.12 282 GLY A CA 1
ATOM 2279 C C . GLY A 1 282 ? -4.331 13.024 41.060 1.00 65.12 282 GLY A C 1
ATOM 2280 O O . GLY A 1 282 ? -5.117 12.297 40.456 1.00 65.12 282 GLY A O 1
ATOM 2281 N N . ASP A 1 283 ? -3.407 12.529 41.892 1.00 64.44 283 ASP A N 1
ATOM 2282 C CA . ASP A 1 283 ? -3.090 11.097 42.075 1.00 64.44 283 ASP A CA 1
ATOM 2283 C C . ASP A 1 283 ? -4.285 10.235 42.511 1.00 64.44 283 ASP A C 1
ATOM 2285 O O . ASP A 1 283 ? -4.368 9.049 42.183 1.00 64.44 283 ASP A O 1
ATOM 2289 N N . LYS A 1 284 ? -5.249 10.829 43.226 1.00 62.84 284 LYS A N 1
ATOM 2290 C CA . LYS A 1 284 ? -6.470 10.130 43.649 1.00 62.84 284 LYS A CA 1
ATOM 2291 C C . LYS A 1 284 ? -7.330 9.739 42.452 1.00 62.84 284 LYS A C 1
ATOM 2293 O O . LYS A 1 284 ? -7.847 8.628 42.430 1.00 62.84 284 LYS A O 1
ATOM 2298 N N . TYR A 1 285 ? -7.443 10.613 41.454 1.00 67.62 285 TYR A N 1
ATOM 2299 C CA . TYR A 1 285 ? -8.188 10.328 40.228 1.00 67.62 285 TYR A CA 1
ATOM 2300 C C . TYR A 1 285 ? -7.578 9.141 39.472 1.00 67.62 285 TYR A C 1
ATOM 2302 O O . TYR A 1 285 ? -8.297 8.222 39.086 1.00 67.62 285 TYR A O 1
ATOM 2310 N N . MET A 1 286 ? -6.245 9.094 39.361 1.00 67.50 286 MET A N 1
ATOM 2311 C CA . MET A 1 286 ? -5.539 7.959 38.754 1.00 67.50 286 MET A CA 1
ATOM 2312 C C . MET A 1 286 ? -5.779 6.653 39.524 1.00 67.50 286 MET A C 1
ATOM 2314 O O . MET A 1 286 ? -6.081 5.635 38.909 1.00 67.50 286 MET A O 1
ATOM 2318 N N . LEU A 1 287 ? -5.733 6.680 40.860 1.00 68.50 287 LEU A N 1
ATOM 2319 C CA . LEU A 1 287 ? -6.014 5.500 41.686 1.00 68.50 287 LEU A CA 1
ATOM 2320 C C . LEU A 1 287 ? -7.437 4.952 41.468 1.00 68.50 287 LEU A C 1
ATOM 2322 O O . LEU A 1 287 ? -7.622 3.736 41.385 1.00 68.50 287 LEU A O 1
ATOM 2326 N N . TYR A 1 288 ? -8.445 5.827 41.390 1.00 70.94 288 TYR A N 1
ATOM 2327 C CA . TYR A 1 288 ? -9.831 5.418 41.136 1.00 70.94 288 TYR A CA 1
ATOM 2328 C C . TYR A 1 288 ? -10.023 4.901 39.710 1.00 70.94 288 TYR A C 1
ATOM 2330 O O . TYR A 1 288 ? -10.636 3.849 39.531 1.00 70.94 288 TYR A O 1
ATOM 2338 N N . LEU A 1 289 ? -9.437 5.571 38.715 1.00 70.94 289 LEU A N 1
ATOM 2339 C CA . LEU A 1 289 ? -9.459 5.107 37.329 1.00 70.94 289 LEU A CA 1
ATOM 2340 C C . LEU A 1 289 ? -8.849 3.715 37.180 1.00 70.94 289 LEU A C 1
ATOM 2342 O O . LEU A 1 289 ? -9.419 2.877 36.494 1.00 70.94 289 LEU A O 1
ATOM 2346 N N . GLU A 1 290 ? -7.725 3.431 37.837 1.00 72.88 290 GLU A N 1
ATOM 2347 C CA . GLU A 1 290 ? -7.111 2.103 37.761 1.00 72.88 290 GLU A CA 1
ATOM 2348 C C . GLU A 1 290 ? -7.961 1.011 38.430 1.00 72.88 290 GLU A C 1
ATOM 2350 O O . GLU A 1 290 ? -7.933 -0.142 37.996 1.00 72.88 290 GLU A O 1
ATOM 2355 N N . ARG A 1 291 ? -8.715 1.343 39.487 1.00 72.75 291 ARG A N 1
ATOM 2356 C CA . ARG A 1 291 ? -9.666 0.406 40.114 1.00 72.75 291 ARG A CA 1
ATOM 2357 C C . ARG A 1 291 ? -10.836 0.112 39.188 1.00 72.75 291 ARG A C 1
ATOM 2359 O O . ARG A 1 291 ? -11.206 -1.043 39.023 1.00 72.75 291 ARG A O 1
ATOM 2366 N N . ILE A 1 292 ? -11.382 1.149 38.562 1.00 74.75 292 ILE A N 1
ATOM 2367 C CA . ILE A 1 292 ? -12.475 1.008 37.600 1.00 74.75 292 ILE A CA 1
ATOM 2368 C C . ILE A 1 292 ? -11.986 0.249 36.368 1.00 74.75 292 ILE A C 1
ATOM 2370 O O . ILE A 1 292 ? -12.685 -0.636 35.896 1.00 74.75 292 ILE A O 1
ATOM 2374 N N . ALA A 1 293 ? -10.753 0.494 35.918 1.00 76.31 293 ALA A N 1
ATOM 2375 C CA . ALA A 1 293 ? -10.129 -0.269 34.843 1.00 76.31 293 ALA A CA 1
ATOM 2376 C C . ALA A 1 293 ? -10.134 -1.765 35.157 1.00 76.31 293 ALA A C 1
ATOM 2378 O O . ALA A 1 293 ? -10.546 -2.552 34.316 1.00 76.31 293 ALA A O 1
ATOM 2379 N N . ALA A 1 294 ? -9.714 -2.155 36.366 1.00 80.44 294 ALA A N 1
ATOM 2380 C CA . ALA A 1 294 ? -9.717 -3.556 36.775 1.00 80.44 294 ALA A CA 1
ATOM 2381 C C . ALA A 1 294 ? -11.131 -4.160 36.740 1.00 80.44 294 ALA A C 1
ATOM 2383 O O . ALA A 1 294 ? -11.302 -5.223 36.159 1.00 80.44 294 ALA A O 1
ATOM 2384 N N . LEU A 1 295 ? -12.142 -3.455 37.259 1.00 78.88 295 LEU A N 1
ATOM 2385 C CA . LEU A 1 295 ? -13.536 -3.920 37.253 1.00 78.88 295 LEU A CA 1
ATOM 2386 C C . LEU A 1 295 ? -14.098 -4.080 35.832 1.00 78.88 295 LEU A C 1
ATOM 2388 O O . LEU A 1 295 ? -14.699 -5.103 35.510 1.00 78.88 295 LEU A O 1
ATOM 2392 N N . VAL A 1 296 ? -13.871 -3.085 34.970 1.00 77.25 296 VAL A N 1
ATOM 2393 C CA . VAL A 1 296 ? -14.306 -3.112 33.565 1.00 77.25 296 VAL A CA 1
ATOM 2394 C C . VAL A 1 296 ? -13.610 -4.238 32.804 1.00 77.25 296 VAL A C 1
ATOM 2396 O O . VAL A 1 296 ? -14.238 -4.926 32.001 1.00 77.25 296 VAL A O 1
ATOM 2399 N N . LEU A 1 297 ? -12.331 -4.477 33.086 1.00 80.81 297 LEU A N 1
ATOM 2400 C CA . LEU A 1 297 ? -11.565 -5.549 32.462 1.00 80.81 297 LEU A CA 1
ATOM 2401 C C . LEU A 1 297 ? -11.959 -6.935 32.981 1.00 80.81 297 LEU A C 1
ATOM 2403 O O . LEU A 1 297 ? -12.061 -7.850 32.174 1.00 80.81 297 LEU A O 1
ATOM 2407 N N . GLU A 1 298 ? -12.223 -7.103 34.278 1.00 80.06 298 GLU A N 1
ATOM 2408 C CA . GLU A 1 298 ? -12.760 -8.353 34.836 1.00 80.06 298 GLU A CA 1
ATOM 2409 C C . GLU A 1 298 ? -14.092 -8.702 34.179 1.00 80.06 298 GLU A C 1
ATOM 2411 O O . GLU A 1 298 ? -14.255 -9.804 33.656 1.00 80.06 298 GLU A O 1
ATOM 2416 N N . ARG A 1 299 ? -15.000 -7.728 34.070 1.00 79.75 299 ARG A N 1
ATOM 2417 C CA . ARG A 1 299 ? -16.275 -7.956 33.394 1.00 79.75 299 ARG A CA 1
ATOM 2418 C C . ARG A 1 299 ? -16.107 -8.259 31.905 1.00 79.75 299 ARG A C 1
ATOM 2420 O O . ARG A 1 299 ? -16.858 -9.068 31.364 1.00 79.75 299 ARG A O 1
ATOM 2427 N N . ALA A 1 300 ? -15.134 -7.636 31.239 1.00 77.88 300 ALA A N 1
ATOM 2428 C CA . ALA A 1 300 ? -14.785 -7.957 29.856 1.00 77.88 300 ALA A CA 1
ATOM 2429 C C . ALA A 1 300 ? -14.210 -9.379 29.708 1.00 77.88 300 ALA A C 1
ATOM 2431 O O . ALA A 1 300 ? -14.370 -9.995 28.657 1.00 77.88 300 ALA A O 1
ATOM 2432 N N . LEU A 1 301 ? -13.557 -9.923 30.740 1.00 79.75 301 LEU A N 1
ATOM 2433 C CA . LEU A 1 301 ? -13.018 -11.285 30.736 1.00 79.75 301 LEU A CA 1
ATOM 2434 C C . LEU A 1 301 ? -14.088 -12.358 30.949 1.00 79.75 301 LEU A C 1
ATOM 2436 O O . LEU A 1 301 ? -13.924 -13.454 30.407 1.00 79.75 301 LEU A O 1
ATOM 2440 N N . ASP A 1 302 ? -15.178 -12.061 31.663 1.00 77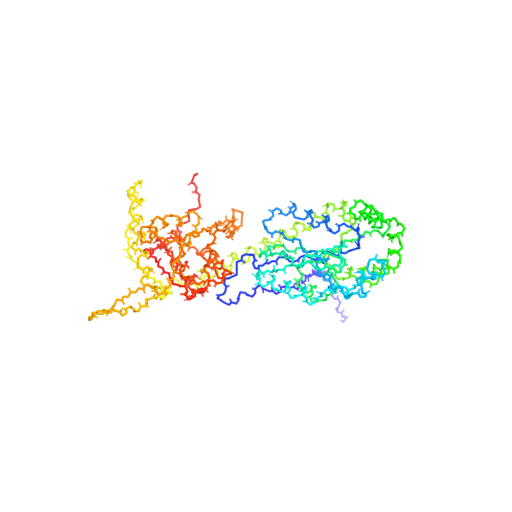.94 302 ASP A N 1
ATOM 2441 C CA . ASP A 1 302 ? -16.336 -12.969 31.789 1.00 77.94 302 ASP A CA 1
ATOM 2442 C C . ASP A 1 302 ? -16.907 -13.361 30.422 1.00 77.94 302 ASP A C 1
ATOM 2444 O O . ASP A 1 302 ? -17.396 -14.466 30.216 1.00 77.94 302 ASP A O 1
ATOM 2448 N N . ASP A 1 303 ? -16.777 -12.462 29.453 1.00 68.94 303 ASP A N 1
ATOM 2449 C CA . ASP A 1 303 ? -17.267 -12.632 28.095 1.00 68.94 303 ASP A CA 1
ATOM 2450 C C . ASP A 1 303 ? -16.366 -13.524 27.216 1.00 68.94 303 ASP A C 1
ATOM 2452 O O . ASP A 1 303 ? -16.762 -13.905 26.107 1.00 68.94 303 ASP A O 1
ATOM 2456 N N . SER A 1 304 ? -15.168 -13.870 27.698 1.00 67.38 304 SER A N 1
ATOM 2457 C CA . SER A 1 304 ? -14.236 -14.799 27.052 1.00 67.38 304 SER A CA 1
ATOM 2458 C C . SER A 1 304 ? -14.619 -16.255 27.362 1.00 67.38 304 SER A C 1
ATOM 2460 O O . SER A 1 304 ? -14.945 -16.546 28.514 1.00 67.38 304 SER A O 1
ATOM 2462 N N . PRO A 1 305 ? -14.567 -17.181 26.382 1.00 66.56 305 PRO A N 1
ATOM 2463 C CA . PRO A 1 305 ? -15.042 -18.552 26.554 1.00 66.56 305 PRO A CA 1
ATOM 2464 C C . PRO A 1 305 ? -14.275 -19.301 27.648 1.00 66.56 305 PRO A C 1
ATOM 2466 O O . PRO A 1 305 ? -13.044 -19.269 27.680 1.00 66.56 305 PRO A O 1
ATOM 2469 N N . ASP A 1 306 ? -15.011 -20.026 28.487 1.00 71.00 306 ASP A N 1
ATOM 2470 C CA . ASP A 1 306 ? -14.471 -20.940 29.492 1.00 71.00 306 ASP A CA 1
ATOM 2471 C C . ASP A 1 306 ? -14.494 -22.389 28.987 1.00 71.00 306 ASP A C 1
ATOM 2473 O O . ASP A 1 306 ? -15.317 -22.771 28.150 1.00 71.00 306 ASP A O 1
ATOM 2477 N N . ARG A 1 307 ? -13.555 -23.199 29.474 1.00 68.44 307 ARG A N 1
ATOM 2478 C CA . ARG A 1 307 ? -13.521 -24.652 29.323 1.00 68.44 307 ARG A CA 1
ATOM 2479 C C . ARG A 1 307 ? -13.669 -25.295 30.692 1.00 68.44 307 ARG A C 1
ATOM 2481 O O . ARG A 1 307 ? -13.041 -24.860 31.658 1.00 68.44 307 ARG A O 1
ATOM 2488 N N . ASP A 1 308 ? -14.458 -26.355 30.747 1.00 75.06 308 ASP A N 1
ATOM 2489 C CA . ASP A 1 308 ? -14.606 -27.141 31.962 1.00 75.06 308 ASP A CA 1
ATOM 2490 C C . ASP A 1 308 ? -13.326 -27.941 32.226 1.00 75.06 308 ASP A C 1
ATOM 2492 O O . ASP A 1 308 ? -12.775 -28.595 31.333 1.00 75.06 308 ASP A O 1
ATOM 2496 N N . ILE A 1 309 ? -12.864 -27.905 33.471 1.00 71.38 309 ILE A N 1
ATOM 2497 C CA . ILE A 1 309 ? -11.802 -28.769 33.969 1.00 71.38 309 ILE A CA 1
ATOM 2498 C C . ILE A 1 309 ? -12.465 -29.833 34.842 1.00 71.38 309 ILE A C 1
ATOM 2500 O O . ILE A 1 309 ? -12.981 -29.509 35.921 1.00 71.38 309 ILE A O 1
ATOM 2504 N N . PRO A 1 310 ? -12.449 -31.107 34.417 1.00 64.25 310 PRO A N 1
ATOM 2505 C CA . PRO A 1 310 ? -12.871 -32.188 35.286 1.00 64.25 310 PRO A CA 1
ATOM 2506 C C . PRO A 1 310 ? -11.868 -32.298 36.438 1.00 64.25 310 PRO A C 1
ATOM 2508 O O . PRO A 1 310 ? -10.688 -32.578 36.229 1.00 64.25 310 PRO A O 1
ATOM 2511 N N . LEU A 1 311 ? -12.340 -32.042 37.655 1.00 68.75 311 LEU A N 1
ATOM 2512 C CA . LEU A 1 311 ? -11.601 -32.310 38.884 1.00 68.75 311 LEU A CA 1
ATOM 2513 C C . LEU A 1 311 ? -12.115 -33.625 39.475 1.00 68.75 311 LEU A C 1
ATOM 2515 O O . LEU A 1 311 ? -13.282 -33.967 39.304 1.00 68.75 311 LEU A O 1
ATOM 2519 N N . ASP A 1 312 ? -11.262 -34.342 40.205 1.00 66.19 312 ASP A N 1
ATOM 2520 C CA . ASP A 1 312 ? -11.576 -35.641 40.835 1.00 66.19 312 ASP A CA 1
ATOM 2521 C C . ASP A 1 312 ? -12.483 -35.500 42.087 1.00 66.19 312 ASP A C 1
ATOM 2523 O O . ASP A 1 312 ? -12.425 -36.273 43.043 1.00 66.19 312 ASP A O 1
ATOM 2527 N N . VAL A 1 313 ? -13.317 -34.456 42.107 1.00 71.19 313 VAL A N 1
ATOM 2528 C CA . VAL A 1 313 ? -14.279 -34.095 43.155 1.00 71.19 313 VAL A CA 1
ATOM 2529 C C . VAL A 1 313 ? -15.623 -33.727 42.516 1.00 71.19 313 VAL A C 1
ATOM 2531 O O . VAL A 1 313 ? -15.711 -33.513 41.312 1.00 71.19 313 VAL A O 1
ATOM 2534 N N . THR A 1 314 ? -16.694 -33.591 43.304 1.00 72.31 314 THR A N 1
ATOM 2535 C CA . THR A 1 314 ? -18.059 -33.277 42.816 1.00 72.31 314 THR A CA 1
ATOM 2536 C C . THR A 1 314 ? -18.228 -31.877 42.202 1.00 72.31 314 THR A C 1
ATOM 2538 O O . THR A 1 314 ? -19.355 -31.436 41.989 1.00 72.31 314 THR A O 1
ATOM 2541 N N . TYR A 1 315 ? -17.141 -31.146 41.967 1.00 73.19 315 TYR A N 1
ATOM 2542 C CA . TYR A 1 315 ? -17.146 -29.791 41.435 1.00 73.19 315 TYR A CA 1
ATOM 2543 C C . TYR A 1 315 ? -16.377 -29.748 40.115 1.00 73.19 315 TYR A C 1
ATOM 2545 O O . TYR A 1 315 ? -15.197 -30.091 40.066 1.00 73.19 315 TYR A O 1
ATOM 2553 N N . THR A 1 316 ? -17.042 -29.291 39.058 1.00 71.56 316 THR A N 1
ATOM 2554 C CA . THR A 1 316 ? -16.409 -28.992 37.772 1.00 71.56 316 THR A CA 1
ATOM 2555 C C . THR A 1 316 ? -15.855 -27.574 37.830 1.00 71.56 316 THR A C 1
ATOM 2557 O O . THR A 1 316 ? -16.612 -26.619 37.999 1.00 71.56 316 THR A O 1
ATOM 2560 N N . GLY A 1 317 ? -14.532 -27.440 37.736 1.00 74.12 317 GLY A N 1
ATOM 2561 C CA . GLY A 1 317 ? -13.885 -26.132 37.644 1.00 74.12 317 GLY A CA 1
ATOM 2562 C C . GLY A 1 317 ? -13.996 -25.557 36.234 1.00 74.12 317 GLY A C 1
ATOM 2563 O O . GLY A 1 317 ? -14.273 -26.287 35.286 1.00 74.12 317 GLY A O 1
ATOM 2564 N N . GLN A 1 318 ? -13.735 -24.260 36.089 1.00 74.94 318 GLN A N 1
ATOM 2565 C CA . GLN A 1 318 ? -13.655 -23.590 34.791 1.00 74.94 318 GLN A CA 1
ATOM 2566 C C . GLN A 1 318 ? -12.324 -22.855 34.651 1.00 74.94 318 GLN A C 1
ATOM 2568 O O . GLN A 1 318 ? -11.815 -22.273 35.608 1.00 74.94 318 GLN A O 1
ATOM 2573 N N . GLU A 1 319 ? -11.758 -22.888 33.450 1.00 74.19 319 GLU A N 1
ATOM 2574 C CA . GLU A 1 319 ? -10.583 -22.107 33.066 1.00 74.19 319 GLU A CA 1
ATOM 2575 C C . GLU A 1 319 ? -10.841 -21.432 31.725 1.00 74.19 319 GLU A C 1
ATOM 2577 O O . GLU A 1 319 ? -11.557 -21.963 30.881 1.00 74.19 319 GLU A O 1
ATOM 2582 N N . LYS A 1 320 ? -10.223 -20.274 31.493 1.00 71.19 320 LYS A N 1
ATOM 2583 C CA . LYS A 1 320 ? -10.354 -19.569 30.220 1.00 71.19 320 LYS A CA 1
ATOM 2584 C C . LYS A 1 320 ? -9.824 -20.436 29.073 1.00 71.19 320 LYS A C 1
ATOM 2586 O O . LYS A 1 320 ? -8.670 -20.858 29.061 1.00 71.19 320 LYS A O 1
ATOM 2591 N N . ALA A 1 321 ? -10.675 -20.686 28.082 1.00 59.94 321 ALA A N 1
ATOM 2592 C CA . ALA A 1 321 ? -10.384 -21.557 26.947 1.00 59.94 321 ALA A CA 1
ATOM 2593 C C . ALA A 1 321 ? -9.400 -20.935 25.943 1.00 59.94 321 ALA A C 1
ATOM 2595 O O . ALA A 1 321 ? -8.824 -21.654 25.125 1.00 59.94 321 ALA A O 1
ATOM 2596 N N . ALA A 1 3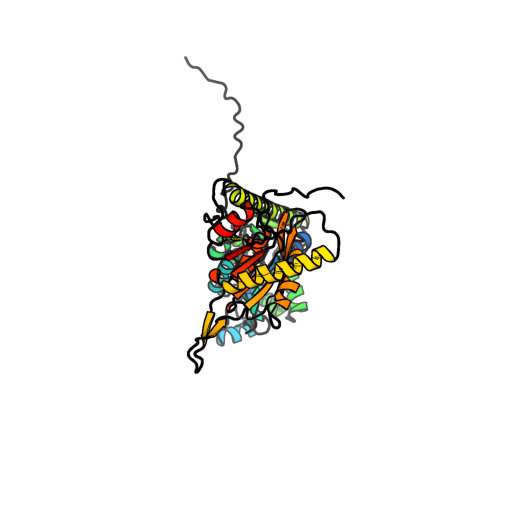22 ? -9.214 -19.613 25.980 1.00 67.56 322 ALA A N 1
ATOM 2597 C CA . ALA A 1 322 ? -8.367 -18.895 25.042 1.00 67.56 322 ALA A CA 1
ATOM 2598 C C . ALA A 1 322 ? -7.415 -17.916 25.736 1.00 67.56 322 ALA A C 1
ATOM 2600 O O . ALA A 1 322 ? -7.787 -17.211 26.674 1.00 67.56 322 ALA A O 1
ATOM 2601 N N . GLU A 1 323 ? -6.187 -17.837 25.216 1.00 82.12 323 GLU A N 1
ATOM 2602 C CA . GLU A 1 323 ? -5.216 -16.835 25.645 1.00 82.12 323 GLU A CA 1
ATOM 2603 C C . GLU A 1 323 ? -5.715 -15.423 25.326 1.00 82.12 323 GLU A C 1
ATOM 2605 O O . GLU A 1 323 ? -6.146 -15.128 24.206 1.00 82.12 323 GLU A O 1
ATOM 2610 N N . VAL A 1 324 ? -5.595 -14.536 26.310 1.00 86.94 324 VAL A N 1
ATOM 2611 C CA . VAL A 1 324 ? -5.972 -13.128 26.193 1.00 86.94 324 VAL A CA 1
ATOM 2612 C C . VAL A 1 324 ? -4.728 -12.280 25.937 1.00 86.94 324 VAL A C 1
ATOM 2614 O O . VAL A 1 324 ? -3.667 -12.507 26.523 1.00 86.94 324 VAL A O 1
ATOM 2617 N N . CYS A 1 325 ? -4.849 -11.274 25.077 1.00 90.94 325 CYS A N 1
ATOM 2618 C CA . CYS A 1 325 ? -3.862 -10.209 24.934 1.00 90.94 325 CYS A CA 1
ATOM 2619 C C . CYS A 1 325 ? -4.528 -8.834 24.988 1.00 90.94 325 CYS A C 1
ATOM 2621 O O . CYS A 1 325 ? -5.649 -8.657 24.512 1.00 90.94 325 CYS A O 1
ATOM 2623 N N . GLY A 1 326 ? -3.817 -7.851 25.535 1.00 90.94 326 GLY A N 1
ATOM 2624 C CA . GLY A 1 326 ? -4.240 -6.454 25.501 1.00 90.94 326 GLY A CA 1
ATOM 2625 C C . GLY A 1 326 ? -3.663 -5.738 24.288 1.00 90.94 326 GLY A C 1
ATOM 2626 O O . GLY A 1 326 ? -2.524 -5.993 23.906 1.00 90.94 326 GLY A O 1
ATOM 2627 N N . VAL A 1 327 ? -4.412 -4.813 23.702 1.00 93.56 327 VAL A N 1
ATOM 2628 C CA . VAL A 1 327 ? -3.892 -3.842 22.735 1.00 93.56 327 VAL A CA 1
ATOM 2629 C C . VAL A 1 327 ? -4.363 -2.464 23.175 1.00 93.56 327 VAL A C 1
ATOM 2631 O O . VAL A 1 327 ? -5.565 -2.223 23.225 1.00 93.56 327 VAL A O 1
ATOM 2634 N N . SER A 1 328 ? -3.442 -1.569 23.529 1.00 92.94 328 SER A N 1
ATOM 2635 C CA . SER A 1 328 ? -3.785 -0.190 23.891 1.00 92.94 328 SER A CA 1
ATOM 2636 C C . SER A 1 328 ? -3.683 0.746 22.693 1.00 92.94 328 SER A C 1
ATOM 2638 O O . SER A 1 328 ? -2.750 0.659 21.894 1.00 92.94 328 SER A O 1
ATOM 2640 N N . ILE A 1 329 ? -4.634 1.673 22.588 1.00 90.38 329 ILE A N 1
ATOM 2641 C CA . ILE A 1 329 ? -4.539 2.816 21.682 1.00 90.38 329 ILE A CA 1
ATOM 2642 C C . ILE A 1 329 ? -3.823 3.948 22.426 1.00 90.38 329 ILE A C 1
ATOM 2644 O O . ILE A 1 329 ? -4.302 4.462 23.441 1.00 90.38 329 ILE A O 1
ATOM 2648 N N . PHE A 1 330 ? -2.641 4.319 21.951 1.00 83.25 330 PHE A N 1
ATOM 2649 C CA . PHE A 1 330 ? -1.854 5.404 22.523 1.00 83.25 330 PHE A CA 1
ATOM 2650 C C . PHE A 1 330 ? -2.504 6.762 22.214 1.00 83.25 330 PHE A C 1
ATOM 2652 O O . PHE A 1 330 ? -2.956 6.993 21.100 1.00 83.25 330 PHE A O 1
ATOM 2659 N N . ARG A 1 331 ? -2.555 7.724 23.142 1.00 71.94 331 ARG A N 1
ATOM 2660 C CA . ARG A 1 331 ? -2.046 7.715 24.534 1.00 71.94 331 ARG A CA 1
ATOM 2661 C C . ARG A 1 331 ? -3.061 7.222 25.555 1.00 71.94 331 ARG A C 1
ATOM 2663 O O . ARG A 1 331 ? -2.687 6.677 26.591 1.00 71.94 331 ARG A O 1
ATOM 2670 N N . ALA A 1 332 ? -4.334 7.477 25.293 1.00 74.81 332 ALA A N 1
ATOM 2671 C CA . ALA A 1 332 ? -5.364 7.465 26.317 1.00 74.81 332 ALA A CA 1
ATOM 2672 C C . ALA A 1 332 ? -5.672 6.044 26.831 1.00 74.81 332 ALA A C 1
ATOM 2674 O O . ALA A 1 332 ? -5.877 5.858 28.033 1.00 74.81 332 ALA A O 1
ATOM 2675 N N . GLY A 1 333 ? -5.556 5.032 25.965 1.00 72.31 333 GLY A N 1
ATOM 2676 C CA . GLY A 1 333 ? -5.692 3.615 26.305 1.00 72.31 333 GLY A CA 1
ATOM 2677 C C . GLY A 1 333 ? -4.624 3.081 27.264 1.00 72.31 333 GLY A C 1
ATOM 2678 O O . GLY A 1 333 ? -4.867 2.093 27.958 1.00 72.31 333 GLY A O 1
ATOM 2679 N N . ASN A 1 334 ? -3.476 3.754 27.417 1.00 78.56 334 ASN A N 1
ATOM 2680 C CA . ASN A 1 334 ? -2.455 3.334 28.388 1.00 78.56 334 ASN A CA 1
ATOM 2681 C C . ASN A 1 334 ? -2.919 3.469 29.847 1.00 78.56 334 ASN A C 1
ATOM 2683 O O . ASN A 1 334 ? -2.345 2.830 30.726 1.00 78.56 334 ASN A O 1
ATOM 2687 N N . ARG A 1 335 ? -4.001 4.211 30.114 1.00 80.44 335 ARG A N 1
ATOM 2688 C CA . ARG A 1 335 ? -4.633 4.252 31.443 1.00 80.44 335 ARG A CA 1
ATOM 2689 C C . ARG A 1 335 ? -5.251 2.907 31.840 1.00 80.44 335 ARG A C 1
ATOM 2691 O O . ARG A 1 335 ? -5.200 2.533 33.005 1.00 80.44 335 ARG A O 1
ATOM 2698 N N . LEU A 1 336 ? -5.777 2.154 30.872 1.00 83.38 336 LEU A N 1
ATOM 2699 C CA . LEU A 1 336 ? -6.347 0.819 31.095 1.00 83.38 336 LEU A CA 1
ATOM 2700 C C . LEU A 1 336 ? -5.266 -0.267 31.194 1.00 83.38 336 LEU A C 1
ATOM 2702 O O . LEU A 1 336 ? -5.484 -1.301 31.821 1.00 83.38 336 LEU A O 1
ATOM 2706 N N . LYS A 1 337 ? -4.070 -0.014 30.647 1.00 84.69 337 LYS A N 1
ATOM 2707 C CA . LYS A 1 337 ? -2.931 -0.946 30.670 1.00 84.69 337 LYS A CA 1
ATOM 2708 C C . LYS A 1 337 ? -2.540 -1.356 32.092 1.00 84.69 337 LYS A C 1
ATOM 2710 O O . LYS A 1 337 ? -2.344 -2.542 32.351 1.00 84.69 337 LYS A O 1
ATOM 2715 N N . ALA A 1 338 ? -2.466 -0.392 33.011 1.00 80.94 338 ALA A N 1
ATOM 2716 C CA . ALA A 1 338 ? -2.137 -0.653 34.412 1.00 80.94 338 ALA A CA 1
ATOM 2717 C C . ALA A 1 338 ? -3.209 -1.516 35.103 1.00 80.94 338 ALA A C 1
ATOM 2719 O O . ALA A 1 338 ? -2.873 -2.429 35.857 1.00 80.94 338 ALA A O 1
ATOM 2720 N N . GLY A 1 339 ? -4.490 -1.273 34.798 1.00 80.94 339 GLY A N 1
ATOM 2721 C CA . GLY A 1 339 ? -5.599 -2.116 35.255 1.00 80.94 339 GLY A CA 1
ATOM 2722 C C . GLY A 1 339 ? -5.479 -3.547 34.731 1.00 80.94 339 GLY A C 1
ATOM 2723 O O . GLY A 1 339 ? -5.550 -4.497 35.506 1.00 80.94 339 GLY A O 1
ATOM 2724 N N . LEU A 1 340 ? -5.180 -3.707 33.439 1.00 84.69 340 LEU A N 1
ATOM 2725 C CA . LEU A 1 340 ? -5.044 -5.020 32.809 1.00 84.69 340 LEU A CA 1
ATOM 2726 C C . LEU A 1 340 ? -3.907 -5.845 33.410 1.00 84.69 340 L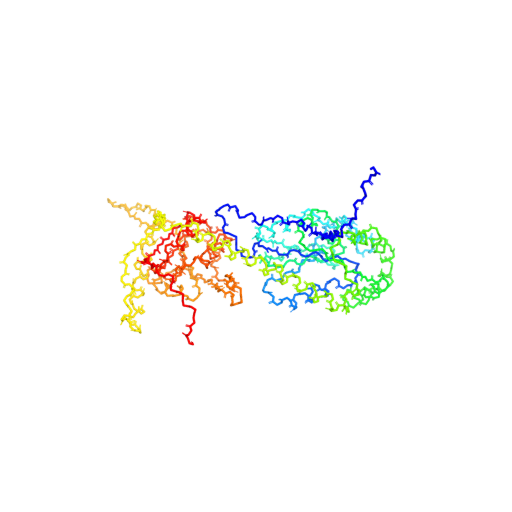EU A C 1
ATOM 2728 O O . LEU A 1 340 ? -4.088 -7.029 33.670 1.00 84.69 340 LEU A O 1
ATOM 2732 N N . GLN A 1 341 ? -2.758 -5.229 33.682 1.00 86.44 341 GLN A N 1
ATOM 2733 C CA . GLN A 1 341 ? -1.619 -5.919 34.298 1.00 86.44 341 GLN A CA 1
ATOM 2734 C C . GLN A 1 341 ? -1.880 -6.335 35.753 1.00 86.44 341 GLN A C 1
ATOM 2736 O O . GLN A 1 341 ? -1.238 -7.262 36.250 1.00 86.44 341 GLN A O 1
ATOM 2741 N N . ARG A 1 342 ? -2.816 -5.669 36.446 1.00 82.94 342 ARG A N 1
ATOM 2742 C CA . ARG A 1 342 ? -3.253 -6.074 37.790 1.00 82.94 342 ARG A CA 1
ATOM 2743 C C . ARG A 1 342 ? -4.159 -7.297 37.749 1.00 82.94 342 ARG A C 1
ATOM 2745 O O . ARG A 1 342 ? -3.979 -8.179 38.583 1.00 82.94 342 ARG A O 1
ATOM 2752 N N . VAL A 1 343 ? -5.079 -7.351 36.785 1.00 83.25 343 VAL A N 1
ATOM 2753 C CA . VAL A 1 343 ? -6.002 -8.483 36.604 1.00 83.25 343 VAL A CA 1
ATOM 2754 C C . VAL A 1 343 ? -5.267 -9.696 36.020 1.00 83.25 343 VAL A C 1
ATOM 2756 O O . VAL A 1 343 ? -5.392 -10.808 36.523 1.00 83.25 343 VAL A O 1
ATOM 2759 N N . LEU A 1 344 ? -4.429 -9.485 35.000 1.00 81.94 344 LEU A N 1
ATOM 2760 C CA . LEU A 1 344 ? -3.666 -10.525 34.309 1.00 81.94 344 LEU A CA 1
ATOM 2761 C C . LEU A 1 344 ? -2.157 -10.256 34.401 1.00 81.94 344 LEU A C 1
ATOM 2763 O O . LEU A 1 344 ? -1.594 -9.465 33.643 1.00 81.94 344 LEU A O 1
ATOM 2767 N N . ARG A 1 345 ? -1.467 -10.977 35.294 1.00 77.62 345 ARG A N 1
ATOM 2768 C CA . ARG A 1 345 ? -0.026 -10.779 35.558 1.00 77.62 345 ARG A CA 1
ATOM 2769 C C . ARG A 1 345 ? 0.909 -11.101 34.383 1.00 77.62 345 ARG A C 1
ATOM 2771 O O . ARG A 1 345 ? 2.014 -10.571 34.348 1.00 77.62 345 ARG A O 1
ATOM 2778 N N . GLN A 1 346 ? 0.510 -11.972 33.453 1.00 79.25 346 GLN A N 1
ATOM 2779 C CA . GLN A 1 346 ? 1.349 -12.438 32.330 1.00 79.25 346 GLN A CA 1
ATOM 2780 C C . GLN A 1 346 ? 0.703 -12.183 30.958 1.00 79.25 346 GLN A C 1
ATOM 2782 O O . GLN A 1 346 ? 0.792 -12.998 30.043 1.00 79.25 346 GLN A O 1
ATOM 2787 N N . VAL A 1 347 ? 0.024 -11.048 30.802 1.00 85.00 347 VAL A N 1
ATOM 2788 C CA . VAL A 1 347 ? -0.627 -10.680 29.539 1.00 85.00 347 VAL A CA 1
ATOM 2789 C C . VAL A 1 347 ? 0.358 -10.033 28.561 1.00 85.00 347 VAL A C 1
ATOM 2791 O O . VAL A 1 347 ? 1.092 -9.107 28.906 1.00 85.00 347 VAL A O 1
ATOM 2794 N N . SER A 1 348 ? 0.359 -10.493 27.307 1.00 88.06 348 SER A N 1
ATOM 2795 C CA . SER A 1 348 ? 1.056 -9.795 26.222 1.00 88.06 348 SER A CA 1
ATOM 2796 C C . SER A 1 348 ? 0.279 -8.534 25.848 1.00 88.06 348 SER A C 1
ATOM 2798 O O . SER A 1 348 ? -0.919 -8.631 25.565 1.00 88.06 348 SER A O 1
ATOM 2800 N N . ILE A 1 349 ? 0.949 -7.380 25.823 1.00 89.69 349 ILE A N 1
ATOM 2801 C CA . ILE A 1 349 ? 0.323 -6.089 25.518 1.00 89.69 349 ILE A CA 1
ATOM 2802 C C . ILE A 1 349 ? 0.949 -5.502 24.258 1.00 89.69 349 ILE A C 1
ATOM 2804 O O . ILE A 1 349 ? 2.149 -5.237 24.236 1.00 89.69 349 ILE A O 1
ATOM 2808 N N . GLY A 1 350 ? 0.126 -5.311 23.231 1.00 90.44 350 GLY A N 1
ATOM 2809 C CA . GLY A 1 350 ? 0.457 -4.512 22.060 1.00 90.44 350 GLY A CA 1
ATOM 2810 C C . GLY A 1 350 ? 0.052 -3.049 22.222 1.00 90.44 350 GLY A C 1
ATOM 2811 O O . GLY A 1 350 ? -0.733 -2.700 23.103 1.00 90.44 350 GLY A O 1
ATOM 2812 N N . GLU A 1 351 ? 0.568 -2.204 21.342 1.00 91.38 351 GLU A N 1
ATOM 2813 C CA . GLU A 1 351 ? 0.304 -0.769 21.304 1.00 91.38 351 GLU A CA 1
ATOM 2814 C C . GLU A 1 351 ? 0.071 -0.318 19.857 1.00 91.38 351 GLU A C 1
ATOM 2816 O O . GLU A 1 351 ? 0.787 -0.722 18.936 1.00 91.38 351 GLU A O 1
ATOM 2821 N N . LEU A 1 352 ? -0.960 0.499 19.655 1.00 88.12 352 LEU A N 1
ATOM 2822 C CA . LEU A 1 352 ? -1.281 1.149 18.388 1.00 88.12 352 LEU A CA 1
ATOM 2823 C C . LEU A 1 352 ? -1.209 2.659 18.580 1.00 88.12 352 LEU A C 1
ATOM 2825 O O . LEU A 1 352 ? -1.860 3.196 19.474 1.00 88.12 352 LEU A O 1
ATOM 2829 N N . VAL A 1 353 ? -0.467 3.349 17.717 1.00 86.88 353 VAL A N 1
ATOM 2830 C CA . VAL A 1 353 ? -0.403 4.815 17.718 1.00 86.88 353 VAL A CA 1
ATOM 2831 C C . VAL A 1 353 ? -1.271 5.326 16.580 1.00 86.88 353 VAL A C 1
ATOM 2833 O O . VAL A 1 353 ? -0.868 5.294 15.414 1.00 86.88 353 VAL A O 1
ATOM 2836 N N . ILE A 1 354 ? -2.486 5.753 16.927 1.00 83.88 354 ILE A N 1
ATOM 2837 C CA . ILE A 1 354 ? -3.462 6.300 15.985 1.00 83.88 354 ILE A CA 1
ATOM 2838 C C . ILE A 1 354 ? -3.812 7.715 16.424 1.00 83.88 354 ILE A C 1
ATOM 2840 O O . ILE A 1 354 ? -4.362 7.910 17.505 1.00 83.88 354 ILE A O 1
ATOM 2844 N N . GLU A 1 355 ? -3.526 8.692 15.572 1.00 80.88 355 GLU A N 1
ATOM 2845 C CA . GLU A 1 355 ? -3.786 10.105 15.847 1.00 80.88 355 GLU A CA 1
ATOM 2846 C C . GLU A 1 355 ? -4.544 10.730 14.678 1.00 80.88 355 GLU A C 1
ATOM 2848 O O . GLU A 1 355 ? -4.446 10.279 13.535 1.00 80.88 355 GLU A O 1
ATOM 2853 N N . HIS A 1 356 ? -5.344 11.758 14.954 1.00 77.06 356 HIS A N 1
ATOM 2854 C CA . HIS A 1 356 ? -5.948 12.545 13.886 1.00 77.06 356 HIS A CA 1
ATOM 2855 C C . HIS A 1 356 ? -4.892 13.443 13.257 1.00 77.06 356 HIS A C 1
ATOM 2857 O O . HIS A 1 356 ? -4.170 14.154 13.954 1.00 77.06 356 HIS A O 1
ATOM 2863 N N . ASN A 1 357 ? -4.846 13.456 11.931 1.00 70.12 357 ASN A N 1
ATOM 2864 C CA . ASN A 1 357 ? -4.058 14.431 11.202 1.00 70.12 357 ASN A CA 1
ATOM 2865 C C . ASN A 1 357 ? -4.549 15.852 11.563 1.00 70.12 357 ASN A C 1
ATOM 2867 O O . ASN A 1 357 ? -5.751 16.106 11.476 1.00 70.12 357 ASN A O 1
ATOM 2871 N N . PRO A 1 358 ? -3.664 16.784 11.953 1.00 67.62 358 PRO A N 1
ATOM 2872 C CA . PRO A 1 358 ? -4.064 18.126 12.379 1.00 67.62 358 PRO A CA 1
ATOM 2873 C C . PRO A 1 358 ? -4.661 18.978 11.250 1.00 67.62 358 PRO A C 1
ATOM 2875 O O . PRO A 1 358 ? -5.461 19.870 11.517 1.00 67.62 358 PRO A O 1
ATOM 2878 N N . GLU A 1 359 ? -4.298 18.707 9.996 1.00 64.69 359 GLU A N 1
ATOM 2879 C CA . GLU A 1 359 ? -4.804 19.426 8.825 1.00 64.69 359 GLU A CA 1
ATOM 2880 C C . GLU A 1 359 ? -6.125 18.830 8.334 1.00 64.69 359 GLU A C 1
ATOM 2882 O O . GLU A 1 359 ? -7.074 19.559 8.046 1.00 64.69 359 GLU A O 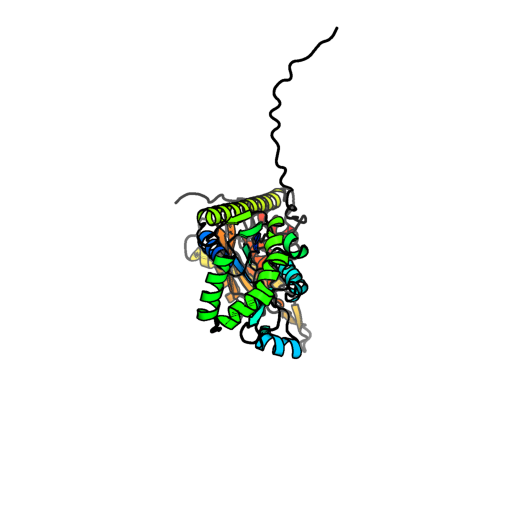1
ATOM 2887 N N . THR A 1 360 ? -6.209 17.498 8.250 1.00 66.38 360 THR A N 1
ATOM 2888 C CA . THR A 1 360 ? -7.366 16.816 7.646 1.00 66.38 360 THR A CA 1
ATOM 2889 C C . THR A 1 360 ? -8.361 16.263 8.669 1.00 66.38 360 THR A C 1
ATOM 2891 O O . THR A 1 360 ? -9.460 15.846 8.305 1.00 66.38 360 THR A O 1
ATOM 2894 N N . GLY A 1 361 ? -8.023 16.203 9.954 1.00 68.75 361 GLY A N 1
ATOM 2895 C CA . GLY A 1 361 ? -8.857 15.575 10.984 1.00 68.75 361 GLY A CA 1
ATOM 2896 C C . GLY A 1 361 ? -9.155 14.089 10.735 1.00 68.75 361 GLY A C 1
ATOM 2897 O O . GLY A 1 361 ? -10.100 13.552 11.310 1.00 68.75 361 GLY A O 1
ATOM 2898 N N . GLU A 1 362 ? -8.411 13.427 9.848 1.00 69.94 362 GLU A N 1
ATOM 2899 C CA . GLU A 1 362 ? -8.561 12.010 9.514 1.00 69.94 362 GLU A CA 1
ATOM 2900 C C . GLU A 1 362 ? -7.655 11.156 10.411 1.00 69.94 362 GLU A C 1
ATOM 2902 O O . GLU A 1 362 ? -6.510 11.547 10.640 1.00 69.94 362 GLU A O 1
ATOM 2907 N N . PRO A 1 363 ? -8.119 10.008 10.939 1.00 77.25 363 PRO A N 1
ATOM 2908 C CA . PRO A 1 363 ? -7.270 9.162 11.773 1.00 77.25 363 PRO A CA 1
ATOM 2909 C C . PRO A 1 363 ? -6.161 8.495 10.936 1.00 77.25 363 PRO A C 1
ATOM 2911 O O . PRO A 1 363 ? -6.423 7.962 9.858 1.00 77.25 363 PRO A O 1
ATOM 2914 N N . GLN A 1 364 ? -4.922 8.513 11.431 1.00 73.62 364 GLN A N 1
ATOM 2915 C CA . GLN A 1 364 ? -3.732 7.970 10.768 1.00 73.62 364 GLN A CA 1
ATOM 2916 C C . GLN A 1 364 ? -2.957 7.021 11.686 1.00 73.62 364 GLN A C 1
ATOM 2918 O O . GLN A 1 364 ? -2.845 7.255 12.887 1.00 73.62 364 GLN A O 1
ATOM 2923 N N . LEU A 1 365 ? -2.421 5.933 11.113 1.00 80.12 365 LEU A N 1
ATOM 2924 C CA . LEU A 1 365 ? -1.630 4.936 11.842 1.00 80.12 365 LEU A CA 1
ATOM 2925 C C . LEU A 1 365 ? -0.174 5.369 11.753 1.00 80.12 365 LEU A C 1
ATOM 2927 O O . LEU A 1 365 ? 0.423 5.286 10.677 1.00 80.12 365 LEU A O 1
ATOM 2931 N N . HIS A 1 366 ? 0.386 5.820 12.867 1.00 77.00 366 HIS A N 1
ATOM 2932 C CA . HIS A 1 366 ? 1.781 6.244 12.932 1.00 77.00 366 HIS A CA 1
ATOM 2933 C C . HIS A 1 366 ? 2.706 5.079 13.266 1.00 77.00 366 HIS A C 1
ATOM 2935 O O . HIS A 1 366 ? 3.758 4.939 12.647 1.00 77.00 366 HIS A O 1
ATOM 2941 N N . ASP A 1 367 ? 2.300 4.229 14.208 1.00 76.06 367 ASP A N 1
ATOM 2942 C CA . ASP A 1 367 ? 3.097 3.088 14.643 1.00 76.06 367 ASP A CA 1
ATOM 2943 C C . ASP A 1 367 ? 2.210 1.928 15.111 1.00 76.06 367 ASP A C 1
ATOM 2945 O O . ASP A 1 367 ? 1.060 2.114 15.528 1.00 76.06 367 ASP A O 1
ATOM 2949 N N . ARG A 1 368 ? 2.752 0.713 15.019 1.00 84.69 368 ARG A N 1
ATOM 2950 C CA . ARG A 1 368 ? 2.109 -0.517 15.477 1.00 84.69 368 ARG A CA 1
ATOM 2951 C C . ARG A 1 368 ? 3.133 -1.445 16.124 1.00 84.69 368 ARG A C 1
ATOM 2953 O O . ARG A 1 368 ? 4.097 -1.874 15.496 1.00 84.69 368 ARG A O 1
ATOM 2960 N N . ASN A 1 369 ? 2.847 -1.854 17.351 1.00 87.00 369 ASN A N 1
ATOM 2961 C CA . ASN A 1 369 ? 3.574 -2.899 18.052 1.00 87.00 369 ASN A CA 1
ATOM 2962 C C . ASN A 1 369 ? 2.576 -3.964 18.510 1.00 87.00 369 ASN A C 1
ATOM 2964 O O . ASN A 1 369 ? 1.971 -3.849 19.571 1.00 87.00 369 ASN A O 1
ATOM 2968 N N . ILE A 1 370 ? 2.350 -4.980 17.679 1.00 87.38 370 ILE A N 1
ATOM 2969 C CA . ILE A 1 370 ? 1.341 -6.015 17.923 1.00 87.38 370 ILE A CA 1
ATOM 2970 C C . ILE A 1 370 ? 2.046 -7.361 18.154 1.00 87.38 370 ILE A C 1
ATOM 2972 O O . ILE A 1 370 ? 2.961 -7.692 17.397 1.00 87.38 370 ILE A O 1
ATOM 2976 N N . PRO A 1 371 ? 1.630 -8.173 19.148 1.00 85.56 371 PRO A N 1
ATOM 2977 C CA . PRO A 1 371 ? 2.177 -9.514 19.347 1.00 85.56 371 PRO A CA 1
ATOM 2978 C C . PRO A 1 371 ? 2.029 -10.397 18.097 1.00 85.56 371 PRO A C 1
ATOM 2980 O O . PRO A 1 371 ? 0.952 -10.474 17.508 1.00 85.56 371 PRO A O 1
ATOM 2983 N N . SER A 1 372 ? 3.081 -11.132 17.726 1.00 78.88 372 SER A N 1
ATOM 2984 C CA . SER A 1 372 ? 3.122 -11.953 16.502 1.00 78.88 372 SER A CA 1
ATOM 2985 C C . SER A 1 372 ? 2.039 -13.041 16.427 1.00 78.88 372 SER A C 1
ATOM 2987 O O . SER A 1 372 ? 1.554 -13.347 15.342 1.00 78.88 372 SER A O 1
ATOM 2989 N N . ASN A 1 373 ? 1.599 -13.579 17.571 1.00 83.38 373 ASN A N 1
ATOM 2990 C CA . ASN A 1 373 ? 0.582 -14.636 17.659 1.00 83.38 373 ASN A CA 1
ATOM 2991 C C . ASN A 1 373 ? -0.839 -14.111 17.952 1.00 83.38 373 ASN A C 1
ATOM 2993 O O . ASN A 1 373 ? -1.666 -14.848 18.490 1.00 83.38 373 ASN A O 1
ATOM 2997 N N . ILE A 1 374 ? -1.146 -12.848 17.634 1.00 87.38 374 ILE A N 1
ATOM 2998 C CA . ILE A 1 374 ? -2.430 -12.225 18.001 1.00 87.38 374 ILE A CA 1
ATOM 2999 C C . ILE A 1 374 ? -3.661 -12.873 17.342 1.00 87.38 374 ILE A C 1
ATOM 3001 O O . ILE A 1 374 ? -4.725 -12.908 17.951 1.00 87.38 374 ILE A O 1
ATOM 3005 N N . ALA A 1 375 ? -3.531 -13.444 16.140 1.00 86.19 375 ALA A N 1
ATOM 3006 C CA . ALA A 1 375 ? -4.662 -13.978 15.367 1.00 86.19 375 ALA A CA 1
ATOM 3007 C C . ALA A 1 375 ? -5.467 -15.073 16.104 1.00 86.19 375 ALA A C 1
ATOM 3009 O O . ALA A 1 375 ? -6.679 -15.218 15.913 1.00 86.19 375 ALA A O 1
ATOM 3010 N N . ASN A 1 376 ? -4.802 -15.836 16.977 1.00 84.56 376 ASN A N 1
ATOM 3011 C CA . ASN A 1 376 ? -5.416 -16.930 17.729 1.00 84.56 376 ASN A CA 1
ATOM 3012 C C . ASN A 1 376 ? -5.897 -16.528 19.132 1.00 84.56 376 ASN A C 1
ATOM 3014 O O . ASN A 1 376 ? -6.480 -17.364 19.819 1.00 84.56 376 ASN A O 1
ATOM 3018 N N . LYS A 1 377 ? -5.680 -15.276 19.546 1.00 87.19 377 LYS A N 1
ATOM 3019 C CA . LYS A 1 377 ? -5.978 -14.781 20.896 1.00 87.19 377 LYS A CA 1
ATOM 3020 C C . LYS A 1 377 ? -7.305 -14.027 20.955 1.00 87.19 377 LYS A C 1
ATOM 3022 O O . LYS A 1 377 ? -7.816 -13.563 19.935 1.00 87.19 377 LYS A O 1
ATOM 3027 N N . HIS A 1 378 ? -7.846 -13.898 22.163 1.00 88.75 378 HIS A N 1
ATOM 3028 C CA . HIS A 1 378 ? -8.882 -12.910 22.462 1.00 88.75 378 HIS A CA 1
ATOM 3029 C C . HIS A 1 378 ? -8.219 -11.563 22.744 1.00 88.75 378 HIS A C 1
ATOM 3031 O O . HIS A 1 378 ? -7.299 -11.473 23.560 1.00 88.75 378 HIS A O 1
ATOM 3037 N N . VAL A 1 379 ? -8.661 -10.522 22.042 1.00 92.56 379 VAL A N 1
ATOM 3038 C CA . VAL A 1 379 ? -8.028 -9.203 22.073 1.00 92.56 379 VAL A CA 1
ATOM 3039 C C . VAL A 1 379 ? -8.885 -8.234 22.873 1.00 92.56 379 VAL A C 1
ATOM 3041 O O . VAL A 1 379 ? -10.003 -7.914 22.470 1.00 92.56 379 VAL A O 1
ATOM 3044 N N . LEU A 1 380 ? -8.329 -7.730 23.975 1.00 92.00 380 LEU A N 1
ATOM 3045 C CA . LEU A 1 380 ? -8.868 -6.592 24.716 1.00 92.00 380 LEU A CA 1
ATOM 3046 C C . LEU A 1 380 ? -8.308 -5.310 24.095 1.00 92.00 380 LEU A C 1
ATOM 3048 O O . LEU A 1 380 ? -7.167 -4.929 24.370 1.00 92.00 380 LEU A O 1
ATOM 3052 N N . LEU A 1 381 ? -9.085 -4.675 23.219 1.00 93.62 381 LEU A N 1
ATOM 3053 C CA . LEU A 1 381 ? -8.728 -3.396 22.611 1.00 93.62 381 LEU A CA 1
ATOM 3054 C C . LEU A 1 381 ? -9.135 -2.265 23.559 1.00 93.62 381 LEU A C 1
ATOM 3056 O O . LEU A 1 381 ? -10.309 -2.126 23.880 1.00 93.62 381 LEU A O 1
ATOM 3060 N N . MET A 1 382 ? -8.169 -1.476 24.016 1.00 91.94 382 MET A N 1
ATOM 3061 C CA . MET A 1 382 ? -8.350 -0.516 25.104 1.00 91.94 382 MET A CA 1
ATOM 3062 C C . MET A 1 382 ? -8.154 0.922 24.627 1.00 91.94 382 MET A C 1
ATOM 3064 O O . MET A 1 382 ? -7.080 1.274 24.131 1.00 91.94 382 MET A O 1
ATOM 3068 N N . ASP A 1 383 ? -9.152 1.764 24.874 1.00 90.38 383 ASP A N 1
ATOM 3069 C CA . ASP A 1 383 ? -9.074 3.221 24.744 1.00 90.38 383 ASP A CA 1
ATOM 3070 C C . ASP A 1 383 ? -9.823 3.869 25.912 1.00 90.38 383 ASP A C 1
ATOM 3072 O O . ASP A 1 383 ? -10.707 3.250 26.486 1.00 90.38 383 ASP A O 1
ATOM 3076 N N . SER A 1 384 ? -9.480 5.087 26.328 1.00 84.88 384 SER A N 1
ATOM 3077 C CA . SER A 1 384 ? -10.158 5.675 27.494 1.00 84.88 384 SER A CA 1
ATOM 3078 C C . SER A 1 384 ? -11.559 6.191 27.181 1.00 84.88 384 SER A C 1
ATOM 3080 O O . SER A 1 384 ? -12.375 6.273 28.096 1.00 84.88 384 SER A O 1
ATOM 3082 N N . GLN A 1 385 ? -11.801 6.606 25.935 1.00 86.69 385 GLN A N 1
ATOM 3083 C CA . GLN A 1 385 ? -13.040 7.263 25.530 1.00 86.69 385 GLN A CA 1
ATOM 3084 C C . GLN A 1 385 ? -13.426 6.916 24.089 1.00 86.69 385 GLN A C 1
ATOM 3086 O O . GLN A 1 385 ? -12.566 6.821 23.215 1.00 86.69 385 GLN A O 1
ATOM 3091 N N . ILE A 1 386 ? -14.726 6.828 23.810 1.00 86.56 386 ILE A N 1
ATOM 3092 C CA . ILE A 1 386 ? -15.259 6.751 22.444 1.00 86.56 386 ILE A CA 1
ATOM 3093 C C . ILE A 1 386 ? -16.120 7.985 22.181 1.00 86.56 386 ILE A C 1
ATOM 3095 O O . ILE A 1 386 ? -17.233 8.067 22.682 1.00 86.56 386 ILE A O 1
ATOM 3099 N N . ALA A 1 387 ? -15.639 8.912 21.348 1.00 83.31 387 ALA A N 1
ATOM 3100 C CA . ALA A 1 387 ? -16.440 10.050 20.881 1.00 83.31 387 ALA A CA 1
ATOM 3101 C C . ALA A 1 387 ? -17.146 9.723 19.551 1.00 83.31 387 ALA A C 1
ATOM 3103 O O . ALA A 1 387 ? -18.250 9.192 19.525 1.00 83.31 387 ALA A O 1
ATOM 3104 N N . THR A 1 388 ? -16.475 9.960 18.420 1.00 78.44 388 THR A N 1
ATOM 3105 C CA . THR A 1 388 ? -16.986 9.664 17.064 1.00 78.44 388 THR A CA 1
ATOM 3106 C C . THR A 1 388 ? -16.691 8.237 16.592 1.00 78.44 388 THR A C 1
ATOM 3108 O O . THR A 1 388 ? -17.044 7.870 15.474 1.00 78.44 388 THR A O 1
ATOM 3111 N N . ALA A 1 389 ? -15.988 7.451 17.412 1.00 83.62 389 ALA A N 1
ATOM 3112 C CA . ALA A 1 389 ? -15.461 6.123 17.100 1.00 83.62 389 ALA A CA 1
ATOM 3113 C C . ALA A 1 389 ? -14.472 6.037 15.916 1.00 83.62 389 ALA A C 1
ATOM 3115 O O . ALA A 1 389 ? -14.064 4.934 15.570 1.00 83.62 389 ALA A O 1
ATOM 3116 N N . SER A 1 390 ? -14.005 7.144 15.322 1.00 81.25 390 SER A N 1
ATOM 3117 C CA . SER A 1 390 ? -13.108 7.087 14.151 1.00 81.25 390 SER A CA 1
ATOM 3118 C C . SER A 1 390 ? -11.786 6.353 14.426 1.00 81.25 390 SER A C 1
ATOM 3120 O O . SER A 1 390 ? -11.336 5.565 13.600 1.00 81.25 390 SER A O 1
ATOM 3122 N N . ILE A 1 391 ? -11.184 6.579 15.600 1.00 86.31 391 ILE A N 1
ATOM 3123 C CA . ILE A 1 391 ? -9.958 5.892 16.037 1.00 86.31 391 ILE A CA 1
ATOM 3124 C C . ILE A 1 391 ? -10.247 4.416 16.349 1.00 86.31 391 ILE A C 1
ATOM 3126 O O . ILE A 1 391 ? -9.517 3.533 15.904 1.00 86.31 391 ILE A O 1
ATOM 3130 N N . ALA A 1 392 ? -11.345 4.138 17.060 1.00 88.56 392 ALA A N 1
ATOM 3131 C CA . ALA A 1 392 ? -11.761 2.782 17.416 1.00 88.56 392 ALA A CA 1
ATOM 3132 C C . ALA A 1 392 ? -12.030 1.911 16.176 1.00 88.56 392 ALA A C 1
ATOM 3134 O O . ALA A 1 392 ? -11.539 0.786 16.086 1.00 88.56 392 ALA A O 1
ATOM 3135 N N . LEU A 1 393 ? -12.749 2.454 15.187 1.00 87.00 393 LEU A N 1
ATOM 3136 C CA . LEU A 1 393 ? -13.016 1.805 13.902 1.00 87.00 393 LEU A CA 1
ATOM 3137 C C . LEU A 1 393 ? -11.713 1.422 13.191 1.00 87.00 393 LEU A C 1
ATOM 3139 O O . LEU A 1 393 ? -11.561 0.302 12.696 1.00 87.00 393 LEU A O 1
ATOM 3143 N N . MET A 1 394 ? -10.758 2.349 13.186 1.00 83.56 394 MET A N 1
ATOM 3144 C CA . MET A 1 394 ? -9.447 2.160 12.590 1.00 83.56 394 MET A CA 1
ATOM 3145 C C . MET A 1 394 ? -8.620 1.094 13.316 1.00 83.56 394 MET A C 1
ATOM 3147 O O . MET A 1 394 ? -8.066 0.206 12.669 1.00 83.56 394 MET A O 1
ATOM 3151 N N . ALA A 1 395 ? -8.585 1.125 14.646 1.00 88.81 395 ALA A N 1
ATOM 3152 C CA . ALA A 1 395 ? -7.870 0.143 15.452 1.00 88.81 395 ALA A CA 1
ATOM 3153 C C . ALA A 1 395 ? -8.416 -1.279 15.255 1.00 88.81 395 ALA A C 1
ATOM 3155 O O . ALA A 1 395 ? -7.641 -2.205 15.012 1.00 88.81 395 ALA A O 1
ATOM 3156 N N . ILE A 1 396 ? -9.744 -1.457 15.278 1.00 89.75 396 ILE A N 1
ATOM 3157 C CA . ILE A 1 396 ? -10.377 -2.758 15.009 1.00 89.75 396 ILE A CA 1
ATOM 3158 C C . ILE A 1 396 ? -9.994 -3.247 13.615 1.00 89.75 396 ILE A C 1
ATOM 3160 O O . ILE A 1 396 ? -9.633 -4.411 13.449 1.00 89.75 396 ILE A O 1
ATOM 3164 N N . ARG A 1 397 ? -10.015 -2.365 12.611 1.00 84.69 397 ARG A N 1
ATOM 3165 C CA . ARG A 1 397 ? -9.632 -2.745 11.253 1.00 84.69 397 ARG A CA 1
ATOM 3166 C C . ARG A 1 397 ? -8.182 -3.220 11.168 1.00 84.69 397 ARG A C 1
ATOM 3168 O O . ARG A 1 397 ? -7.934 -4.243 10.537 1.00 84.69 397 ARG A O 1
ATOM 3175 N N . VAL A 1 398 ? -7.251 -2.537 11.837 1.00 83.00 398 VAL A N 1
ATOM 3176 C CA . VAL A 1 398 ? -5.846 -2.971 11.915 1.00 83.00 398 VAL A CA 1
ATOM 3177 C C . VAL A 1 398 ? -5.747 -4.377 12.515 1.00 83.00 398 VAL A C 1
ATOM 3179 O O . VAL A 1 398 ? -5.017 -5.206 11.978 1.00 83.00 398 VAL A O 1
ATOM 3182 N N . LEU A 1 399 ? -6.503 -4.690 13.572 1.00 87.50 399 LEU A N 1
ATOM 3183 C CA . LEU A 1 399 ? -6.513 -6.032 14.170 1.00 87.50 399 LEU A CA 1
ATOM 3184 C C . LEU A 1 399 ? -7.053 -7.104 13.212 1.00 87.50 399 LEU A C 1
ATOM 3186 O O . LEU A 1 399 ? -6.453 -8.174 13.094 1.00 87.50 399 LEU A O 1
ATOM 3190 N N . LEU A 1 400 ? -8.145 -6.814 12.497 1.00 85.56 400 LEU A N 1
ATOM 3191 C CA . LEU A 1 400 ? -8.700 -7.722 11.486 1.00 85.56 400 LEU A CA 1
ATOM 3192 C C . LEU A 1 400 ? -7.683 -8.015 10.373 1.00 85.56 400 LEU A C 1
ATOM 3194 O O . LEU A 1 400 ? -7.548 -9.161 9.945 1.00 85.56 400 LEU A O 1
ATOM 3198 N N . ASP A 1 401 ? -6.920 -7.005 9.949 1.00 78.62 401 ASP A N 1
ATOM 3199 C CA . ASP A 1 401 ? -5.874 -7.151 8.931 1.00 78.62 401 ASP A CA 1
ATOM 3200 C C . ASP A 1 401 ? -4.684 -8.005 9.430 1.00 78.62 401 ASP A C 1
ATOM 3202 O O . ASP A 1 401 ? -3.986 -8.623 8.626 1.00 78.62 401 ASP A O 1
ATOM 3206 N N . HIS A 1 402 ? -4.500 -8.127 10.752 1.00 82.38 402 HIS A N 1
ATOM 3207 C CA . HIS A 1 402 ? -3.552 -9.058 11.388 1.00 82.38 402 HIS A CA 1
ATOM 3208 C C . HIS A 1 402 ? -4.164 -10.445 11.674 1.00 82.38 402 HIS A C 1
ATOM 3210 O O . HIS A 1 402 ? -3.571 -11.259 12.383 1.00 82.38 402 HIS A O 1
ATOM 3216 N N . GLY A 1 403 ? -5.337 -10.744 11.107 1.00 83.00 403 GLY A N 1
ATOM 3217 C CA . GLY A 1 403 ? -5.976 -12.059 11.172 1.00 83.00 403 GLY A CA 1
ATOM 3218 C C . GLY A 1 403 ? -6.798 -12.311 12.435 1.00 83.00 403 GLY A C 1
ATOM 3219 O O . GLY A 1 403 ? -7.271 -13.431 12.634 1.00 83.00 403 GLY A O 1
ATOM 3220 N N . VAL A 1 404 ? -6.992 -11.299 13.286 1.00 89.25 404 VAL A N 1
ATOM 3221 C CA . VAL A 1 404 ? -7.887 -11.405 14.445 1.00 89.25 404 VAL A CA 1
ATOM 3222 C C . VAL A 1 404 ? -9.326 -11.513 13.949 1.00 89.25 404 VAL A C 1
ATOM 3224 O O . VAL A 1 404 ? -9.747 -10.776 13.060 1.00 89.25 404 VAL A O 1
ATOM 3227 N N . LYS A 1 405 ? -10.105 -12.435 14.519 1.00 88.31 405 LYS A N 1
ATOM 3228 C CA . LYS A 1 405 ? -11.528 -12.554 14.190 1.00 88.31 405 LYS A CA 1
ATOM 3229 C C . LYS A 1 405 ? -12.347 -11.536 14.975 1.00 88.31 405 LYS A C 1
ATOM 3231 O O . LYS A 1 405 ? -12.075 -11.269 16.139 1.00 88.31 405 LYS A O 1
ATOM 3236 N N . GLN A 1 406 ? -13.382 -11.005 14.339 1.00 90.00 406 GLN A N 1
ATOM 3237 C CA . GLN A 1 406 ? -14.215 -9.943 14.895 1.00 90.00 406 GLN A CA 1
ATOM 3238 C C . GLN A 1 406 ? -14.895 -10.315 16.227 1.00 90.00 406 GLN A C 1
ATOM 3240 O O . GLN A 1 406 ? -14.970 -9.490 17.126 1.00 90.00 406 GLN A O 1
ATOM 3245 N N . ASP A 1 407 ? -15.346 -11.561 16.358 1.00 88.62 407 ASP A N 1
ATOM 3246 C CA . ASP A 1 407 ? -15.971 -12.144 17.555 1.00 88.62 407 ASP A CA 1
ATOM 3247 C C . ASP A 1 407 ? -14.988 -12.397 18.711 1.00 88.62 407 ASP A C 1
ATOM 3249 O O . ASP A 1 407 ? -15.401 -12.740 19.817 1.00 88.62 407 ASP A O 1
ATOM 3253 N N . ARG A 1 408 ? -13.685 -12.222 18.467 1.00 89.81 408 ARG A N 1
ATOM 3254 C CA . ARG A 1 408 ? -12.619 -12.322 19.473 1.00 89.81 408 ARG A CA 1
ATOM 3255 C C . ARG A 1 408 ? -12.111 -10.963 19.944 1.00 89.81 408 ARG A C 1
ATOM 3257 O O . ARG A 1 408 ? -11.146 -10.920 20.704 1.00 89.81 408 ARG A O 1
ATOM 3264 N N . ILE A 1 409 ? -12.713 -9.868 19.484 1.00 93.12 409 ILE A N 1
ATOM 3265 C CA . ILE A 1 409 ? -12.338 -8.512 19.886 1.00 93.12 409 ILE A CA 1
ATOM 3266 C C . ILE A 1 409 ? -13.358 -8.009 20.904 1.00 93.12 409 ILE A C 1
ATOM 3268 O O . ILE A 1 409 ? -14.563 -7.998 20.640 1.00 93.12 409 ILE A O 1
ATOM 3272 N N . ILE A 1 410 ? -12.851 -7.559 22.049 1.00 91.50 410 ILE A N 1
ATOM 3273 C CA . ILE A 1 410 ? -13.625 -6.870 23.078 1.00 91.50 410 ILE A CA 1
ATOM 3274 C C . ILE A 1 410 ? -13.038 -5.467 23.217 1.00 91.50 410 ILE A C 1
ATOM 3276 O O . ILE A 1 410 ? -11.865 -5.308 23.560 1.00 91.50 410 ILE A O 1
ATOM 3280 N N . PHE A 1 411 ? -13.835 -4.453 22.899 1.00 92.38 411 PHE A N 1
ATOM 3281 C CA . PHE A 1 411 ? -13.460 -3.054 23.042 1.00 92.38 411 PHE A CA 1
ATOM 3282 C C . PHE A 1 411 ? -13.778 -2.586 24.459 1.00 92.38 411 PHE A C 1
ATOM 3284 O O . PHE A 1 411 ? -14.919 -2.698 24.897 1.00 92.38 411 PHE A O 1
ATOM 3291 N N . VAL A 1 412 ? -12.793 -2.041 25.164 1.00 89.88 412 VAL A N 1
ATOM 3292 C CA . VAL A 1 412 ? -12.914 -1.616 26.559 1.00 89.88 412 VAL A CA 1
ATOM 3293 C C . VAL A 1 412 ? -12.663 -0.118 26.666 1.00 89.88 412 VAL A C 1
ATOM 3295 O O . VAL A 1 412 ? -11.617 0.359 26.224 1.00 89.88 412 VAL A O 1
ATOM 3298 N N . THR A 1 413 ? -13.610 0.608 27.266 1.00 88.25 413 THR A N 1
ATOM 3299 C CA . THR A 1 413 ? -13.536 2.063 27.463 1.00 88.25 413 THR A CA 1
ATOM 3300 C C . THR A 1 413 ? -14.117 2.518 28.795 1.00 88.25 413 THR A C 1
ATOM 3302 O O . THR A 1 413 ? -14.988 1.858 29.359 1.00 88.25 413 THR A O 1
ATOM 3305 N N . PHE A 1 414 ? -13.657 3.662 29.310 1.00 83.00 414 PHE A N 1
ATOM 3306 C CA . PHE A 1 414 ? -14.276 4.273 30.488 1.00 83.00 414 PHE A CA 1
ATOM 3307 C C . PHE A 1 414 ? -15.546 5.016 30.103 1.00 83.00 414 PHE A C 1
ATOM 3309 O O . PHE A 1 414 ? -16.601 4.737 30.659 1.00 83.00 414 PHE A O 1
ATOM 3316 N N . THR A 1 415 ? -15.450 5.920 29.131 1.00 83.38 415 THR A N 1
ATOM 3317 C CA . THR A 1 415 ? -16.576 6.737 28.676 1.00 83.38 415 THR A CA 1
ATOM 3318 C C . THR A 1 415 ? -16.885 6.457 27.215 1.00 83.38 415 THR A C 1
ATOM 3320 O O . THR A 1 415 ? -16.002 6.127 26.412 1.00 83.38 415 THR A O 1
ATOM 3323 N N . ALA A 1 416 ? -18.155 6.553 26.846 1.00 85.31 416 ALA A N 1
ATOM 3324 C CA . ALA A 1 416 ? -18.568 6.389 25.466 1.00 85.31 416 ALA A CA 1
ATOM 3325 C C . ALA A 1 416 ? -19.774 7.264 25.139 1.00 85.31 416 ALA A C 1
ATOM 3327 O O . ALA A 1 416 ? -20.761 7.277 25.868 1.00 85.31 416 ALA A O 1
ATOM 3328 N N . CYS A 1 417 ? -19.716 7.942 23.998 1.00 85.38 417 CYS A N 1
ATOM 3329 C CA . CYS A 1 417 ? -20.854 8.655 23.449 1.00 85.38 417 CYS A CA 1
ATOM 3330 C C . CYS A 1 417 ? -21.775 7.673 22.703 1.00 85.38 417 CYS A C 1
ATOM 3332 O O . CYS A 1 417 ? -21.276 6.856 21.911 1.00 85.38 417 CYS A O 1
ATOM 3334 N N . PRO A 1 418 ? -23.111 7.782 22.853 1.00 81.31 418 PRO A N 1
ATOM 3335 C CA . PRO A 1 418 ? -24.072 6.930 22.147 1.00 81.31 418 PRO A CA 1
ATOM 3336 C C . PRO A 1 418 ? -23.840 6.884 20.631 1.00 81.31 418 PRO A C 1
ATOM 3338 O O . PRO A 1 418 ? -23.862 5.817 20.016 1.00 81.31 418 PRO A O 1
ATOM 3341 N N . GLN A 1 419 ? -23.531 8.036 20.025 1.00 80.94 419 GLN A N 1
ATOM 3342 C CA . GLN A 1 419 ? -23.252 8.135 18.592 1.00 80.94 419 GLN A CA 1
ATOM 3343 C C . GLN A 1 419 ? -22.062 7.262 18.161 1.00 80.94 419 GLN A C 1
ATOM 3345 O O . GLN A 1 419 ? -22.140 6.554 17.154 1.00 80.94 419 GLN A O 1
ATOM 3350 N N . GLY A 1 420 ? -20.963 7.298 18.920 1.00 82.88 420 GLY A N 1
ATOM 3351 C CA . GLY A 1 420 ? -19.771 6.501 18.645 1.00 82.88 420 GLY A CA 1
ATOM 3352 C C . GLY A 1 420 ? -20.026 5.005 18.808 1.00 82.88 420 GLY A C 1
ATOM 3353 O O . GLY A 1 420 ? -19.609 4.217 17.960 1.00 82.88 420 GLY A O 1
ATOM 3354 N N . LEU A 1 421 ? -20.767 4.608 19.846 1.00 83.88 421 LEU A N 1
ATOM 3355 C CA . LEU A 1 421 ? -21.136 3.209 20.088 1.00 83.88 421 LEU A CA 1
ATOM 3356 C C . LEU A 1 421 ? -21.989 2.626 18.963 1.00 83.88 421 LEU A C 1
ATOM 3358 O O . LEU A 1 421 ? -21.714 1.516 18.498 1.00 83.88 421 LEU A O 1
ATOM 3362 N N . ARG A 1 422 ? -22.995 3.373 18.493 1.00 81.56 422 ARG A N 1
ATOM 3363 C CA . ARG A 1 422 ? -23.840 2.950 17.369 1.00 81.56 422 ARG A CA 1
ATOM 3364 C C . ARG A 1 422 ? -23.024 2.830 16.082 1.00 81.56 422 ARG A C 1
ATOM 3366 O O . ARG A 1 422 ? -23.128 1.817 15.395 1.00 81.56 422 ARG A O 1
ATOM 3373 N N . ALA A 1 423 ? -22.151 3.800 15.792 1.00 80.44 423 ALA A N 1
ATOM 3374 C CA . ALA A 1 423 ? -21.266 3.737 14.628 1.00 80.44 423 ALA A CA 1
ATOM 3375 C C . ALA A 1 423 ? -20.341 2.507 14.676 1.00 80.44 423 ALA A C 1
ATOM 3377 O O . ALA A 1 423 ? -20.226 1.780 13.687 1.00 80.44 423 ALA A O 1
ATOM 3378 N N . LEU A 1 424 ? -19.727 2.241 15.833 1.00 85.75 424 LEU A N 1
ATOM 3379 C CA . LEU A 1 424 ? -18.848 1.091 16.040 1.00 85.75 424 LEU A CA 1
ATOM 3380 C C . LEU A 1 424 ? -19.601 -0.236 15.886 1.00 85.75 424 LEU A C 1
ATOM 3382 O O . LEU A 1 424 ? -19.134 -1.119 15.171 1.00 85.75 424 LEU A O 1
ATOM 3386 N N . SER A 1 425 ? -20.782 -0.355 16.494 1.00 85.19 425 SER A N 1
ATOM 3387 C CA . SER A 1 425 ? -21.600 -1.578 16.481 1.00 85.19 425 SER A CA 1
ATOM 3388 C C . SER A 1 425 ? -22.211 -1.859 15.111 1.00 85.19 425 SER A C 1
ATOM 3390 O O . SER A 1 425 ? -22.285 -3.008 14.687 1.00 85.19 425 SER A O 1
ATOM 3392 N N . LYS A 1 426 ? -22.590 -0.815 14.368 1.00 81.81 426 LYS A N 1
ATOM 3393 C CA . LYS A 1 426 ? -23.112 -0.949 13.005 1.00 81.81 426 LYS A CA 1
ATOM 3394 C C . LYS A 1 426 ? -22.055 -1.460 12.034 1.00 81.81 426 LYS A C 1
ATOM 3396 O O . LYS A 1 426 ? -22.340 -2.325 11.210 1.00 81.81 426 LYS A O 1
ATOM 3401 N N . VAL A 1 427 ? -20.838 -0.927 12.133 1.00 80.75 427 VAL A N 1
ATOM 3402 C CA . VAL A 1 427 ? -19.720 -1.365 11.292 1.00 80.75 427 VAL A CA 1
ATOM 3403 C C . VAL A 1 427 ? -19.223 -2.738 11.726 1.00 80.75 427 VAL A C 1
ATOM 3405 O O . VAL A 1 427 ? -18.931 -3.597 10.891 1.00 80.75 427 VAL A O 1
ATOM 3408 N N . PHE A 1 428 ? -19.108 -2.947 13.036 1.00 86.88 428 PHE A N 1
ATOM 3409 C CA . PHE A 1 428 ? -18.523 -4.143 13.601 1.00 86.88 428 PHE A CA 1
ATOM 3410 C C . PHE A 1 428 ? -19.471 -4.875 14.575 1.00 86.88 428 PHE A C 1
ATOM 3412 O O . PHE A 1 428 ? -19.146 -5.002 15.753 1.00 86.88 428 PHE A O 1
ATOM 3419 N N . PRO A 1 429 ? -20.560 -5.502 14.090 1.00 85.44 429 PRO A N 1
ATOM 3420 C CA . PRO A 1 429 ? -21.610 -6.070 14.948 1.00 85.44 429 PRO A CA 1
ATOM 3421 C C . PRO A 1 429 ? -21.181 -7.258 15.818 1.00 85.44 429 PRO A C 1
ATOM 3423 O O . PRO A 1 429 ? -21.844 -7.563 16.802 1.00 85.44 429 PRO A O 1
ATOM 3426 N N . LYS A 1 430 ? -20.091 -7.957 15.470 1.00 86.94 430 LYS A N 1
ATOM 3427 C CA . LYS A 1 430 ? -19.581 -9.080 16.280 1.00 86.94 430 LYS A CA 1
ATOM 3428 C C . LYS A 1 430 ? -18.568 -8.653 17.344 1.00 86.94 430 LYS A C 1
ATOM 3430 O O . LYS A 1 430 ? -18.165 -9.494 18.139 1.00 86.94 430 LYS A O 1
ATOM 3435 N N . VAL A 1 431 ? -18.138 -7.388 17.341 1.00 89.62 431 VAL A N 1
ATOM 3436 C CA . VAL A 1 431 ? -17.253 -6.856 18.385 1.00 89.62 431 VAL A CA 1
ATOM 3437 C C . VAL A 1 431 ? -18.098 -6.561 19.611 1.00 89.62 431 VAL A C 1
ATOM 3439 O O . VAL A 1 431 ? -19.126 -5.889 19.511 1.00 89.62 431 VAL A O 1
ATOM 3442 N N . ARG A 1 432 ? -17.656 -7.047 20.769 1.00 88.56 432 ARG A N 1
ATOM 3443 C CA . ARG A 1 432 ? -18.287 -6.709 22.048 1.00 88.56 432 ARG A CA 1
ATOM 3444 C C . ARG A 1 432 ? -17.679 -5.432 22.595 1.00 88.56 432 ARG A C 1
ATOM 3446 O O . ARG A 1 432 ? -16.475 -5.228 22.460 1.00 88.56 432 ARG A O 1
ATOM 3453 N N . ILE A 1 433 ? -18.493 -4.575 23.195 1.00 89.06 433 ILE A N 1
ATOM 3454 C CA . ILE A 1 433 ? -18.051 -3.294 23.742 1.00 89.06 433 ILE A CA 1
ATOM 3455 C C . ILE A 1 433 ? -18.412 -3.259 25.224 1.00 89.06 433 ILE A C 1
ATOM 3457 O O . ILE A 1 433 ? -19.562 -3.466 25.597 1.00 89.06 433 ILE A O 1
ATOM 3461 N N . VAL A 1 434 ? -17.430 -2.975 26.070 1.00 86.44 434 VAL A N 1
ATOM 3462 C CA . VAL A 1 434 ? -17.612 -2.784 27.507 1.00 86.44 434 VAL A CA 1
ATOM 3463 C C . VAL A 1 434 ? -17.243 -1.344 27.831 1.00 86.44 434 VAL A C 1
ATOM 3465 O O . VAL A 1 434 ? -16.103 -0.923 27.623 1.00 86.44 434 VAL A O 1
ATOM 3468 N N . ALA A 1 435 ? -18.222 -0.585 28.309 1.00 84.62 435 ALA A N 1
ATOM 3469 C CA . ALA A 1 435 ? -18.080 0.821 28.651 1.00 84.62 435 ALA A CA 1
ATOM 3470 C C . ALA A 1 435 ? -18.399 1.048 30.136 1.00 84.62 435 ALA A C 1
ATOM 3472 O O . ALA A 1 435 ? -19.321 0.453 30.694 1.00 84.62 435 ALA A O 1
ATOM 3473 N N . GLY A 1 436 ? -17.638 1.915 30.800 1.00 78.00 436 GLY A N 1
ATOM 3474 C CA . GLY A 1 436 ? -17.913 2.296 32.188 1.00 78.00 436 GLY A CA 1
ATOM 3475 C C . GLY A 1 436 ? -19.167 3.164 32.320 1.00 78.00 436 GLY A C 1
ATOM 3476 O O . GLY A 1 436 ? -20.025 2.894 33.162 1.00 78.00 436 GLY A O 1
ATOM 3477 N N . GLU A 1 437 ? -19.287 4.182 31.469 1.00 81.50 437 GLU A N 1
ATOM 3478 C CA . GLU A 1 437 ? -20.311 5.226 31.543 1.00 81.50 437 GLU A CA 1
ATOM 3479 C C . GLU A 1 437 ? -20.687 5.752 30.143 1.00 81.50 437 GLU A C 1
ATOM 3481 O O . GLU A 1 437 ? -19.867 5.738 29.216 1.00 81.50 437 GLU A O 1
ATOM 3486 N N . LEU A 1 438 ? -21.936 6.210 30.000 1.00 79.00 438 LEU A N 1
ATOM 3487 C CA . LEU A 1 438 ? -22.410 6.963 28.837 1.00 79.00 438 LEU A CA 1
ATOM 3488 C C . LEU A 1 438 ? -22.212 8.454 29.075 1.00 79.00 438 LEU A C 1
ATOM 3490 O O . LEU A 1 438 ? -22.637 8.968 30.104 1.00 79.00 438 LEU A O 1
ATOM 3494 N N . ASP A 1 439 ? -21.608 9.127 28.102 1.00 77.81 439 ASP A N 1
ATOM 3495 C CA . ASP A 1 439 ? -21.490 10.582 28.092 1.00 77.81 439 ASP A CA 1
ATOM 3496 C C . ASP A 1 439 ? -22.326 11.145 26.936 1.00 77.81 439 ASP A C 1
ATOM 3498 O O . ASP A 1 439 ? -22.027 10.901 25.759 1.00 77.81 439 ASP A O 1
ATOM 3502 N N . ASP A 1 440 ? -23.404 11.849 27.283 1.00 64.69 440 ASP A N 1
ATOM 3503 C CA . ASP A 1 440 ? -24.340 12.439 26.322 1.00 64.69 440 ASP A CA 1
ATOM 3504 C C . ASP A 1 440 ? -23.767 13.705 25.658 1.00 64.69 440 ASP A C 1
ATOM 3506 O O . ASP A 1 440 ? -24.248 14.120 24.599 1.00 64.69 440 ASP A O 1
ATOM 3510 N N . GLU A 1 441 ? -22.702 14.302 26.209 1.00 56.31 441 GLU A N 1
ATOM 3511 C CA . GLU A 1 441 ? -22.065 15.478 25.625 1.00 56.31 441 GLU A CA 1
ATOM 3512 C C . GLU A 1 441 ? -20.853 15.097 24.762 1.00 56.31 441 GLU A C 1
ATOM 3514 O O . GLU A 1 441 ? -19.768 14.764 25.238 1.00 56.31 441 GLU A O 1
ATOM 3519 N N . LEU A 1 442 ? -20.980 15.277 23.443 1.00 51.28 442 LEU A N 1
ATOM 3520 C CA . LEU A 1 442 ? -19.814 15.503 22.586 1.00 51.28 442 LEU A CA 1
ATOM 3521 C C . LEU A 1 442 ? -19.229 16.871 22.947 1.00 51.28 442 LEU A C 1
ATOM 3523 O O . LEU A 1 442 ? -19.477 17.858 22.252 1.00 51.28 442 LEU A O 1
ATOM 3527 N N . VAL A 1 443 ? -18.479 16.971 24.046 1.00 42.09 443 VAL A N 1
ATOM 3528 C CA . VAL A 1 443 ? -17.841 18.238 24.400 1.00 42.09 443 VAL A CA 1
ATOM 3529 C C . VAL A 1 443 ? -16.877 18.588 23.270 1.00 42.09 443 VAL A C 1
ATOM 3531 O O . VAL A 1 443 ? -15.817 17.978 23.110 1.00 42.09 443 VAL A O 1
ATOM 3534 N N . HIS A 1 444 ? -17.252 19.585 22.468 1.00 35.56 444 HIS A N 1
ATOM 3535 C CA . HIS A 1 444 ? -16.401 20.244 21.490 1.00 35.56 444 HIS A CA 1
ATOM 3536 C C . HIS A 1 444 ? -15.228 20.923 22.219 1.00 35.56 444 HIS A C 1
ATOM 3538 O O . HIS A 1 444 ? -15.178 22.141 22.353 1.00 35.56 444 HIS A O 1
ATOM 3544 N N . LYS A 1 445 ? -14.244 20.150 22.691 1.00 34.06 445 LYS A N 1
ATOM 3545 C CA . LYS A 1 445 ? -12.941 20.668 23.125 1.00 34.06 445 LYS A CA 1
ATOM 3546 C C . LYS A 1 445 ? -12.068 20.906 21.893 1.00 34.06 445 LYS A C 1
ATOM 3548 O O . LYS A 1 445 ? -11.074 20.229 21.648 1.00 34.06 445 LYS A O 1
ATOM 3553 N N . HIS A 1 446 ? -12.468 21.888 21.098 1.00 32.62 446 HIS A N 1
ATOM 3554 C CA . HIS A 1 446 ? -11.561 22.644 20.248 1.00 32.62 446 HIS A CA 1
ATOM 3555 C C . HIS A 1 446 ? -11.665 24.107 20.671 1.00 32.62 446 HIS A C 1
ATOM 3557 O O . HIS A 1 446 ? -12.642 24.769 20.330 1.00 32.62 446 HIS A O 1
ATOM 3563 N N . ASN A 1 447 ? -10.653 24.546 21.435 1.00 26.98 447 ASN A N 1
ATOM 3564 C CA . ASN A 1 447 ? -10.085 25.901 21.556 1.00 26.98 447 ASN A CA 1
ATOM 3565 C C . ASN A 1 447 ? -9.855 26.366 23.009 1.00 26.98 447 ASN A C 1
ATOM 3567 O O . ASN A 1 447 ? -10.786 26.426 23.807 1.00 26.98 447 ASN A O 1
ATOM 3571 N N . GLY A 1 448 ? -8.602 26.770 23.280 1.00 26.69 448 GLY A N 1
ATOM 3572 C CA . GLY A 1 448 ? -8.109 27.476 24.475 1.00 26.69 448 GLY A CA 1
ATOM 3573 C C . GLY A 1 448 ? -7.441 26.528 25.474 1.00 26.69 448 GLY A C 1
ATOM 3574 O O . GLY A 1 448 ? -8.129 25.817 26.193 1.00 26.69 448 GLY A O 1
ATOM 3575 N N . SER A 1 449 ? -6.114 26.434 25.588 1.00 25.73 449 SER A N 1
ATOM 3576 C CA . SER A 1 449 ? -5.086 27.485 25.651 1.00 25.73 449 SER A CA 1
ATOM 3577 C C . SER A 1 449 ? -3.737 26.917 25.222 1.00 25.73 449 SER A C 1
ATOM 3579 O O . SER A 1 449 ? -3.530 25.708 25.480 1.00 25.73 449 SER A O 1
#

Mean predicted aligned error: 13.82 Å

pLDDT: mean 77.43, std 17.48, range [21.2, 96.56]

Solvent-accessible surface area (backbone atoms only — not comparable to full-atom values): 25142 Å² total; per-residue (Å²): 141,79,92,78,79,84,82,76,86,77,82,76,75,81,75,80,75,71,78,77,72,72,73,81,77,63,53,95,48,60,84,73,55,72,45,43,65,47,43,28,33,25,32,20,28,54,75,50,25,32,56,72,55,46,56,54,48,47,57,66,72,57,72,59,81,51,66,43,80,44,57,51,70,35,38,48,53,73,58,53,73,73,48,44,59,29,44,79,67,66,70,49,66,71,64,37,78,83,35,44,38,62,66,63,50,46,50,49,52,51,38,43,60,70,42,36,73,37,73,40,57,36,50,38,84,87,76,61,33,65,50,95,58,60,52,78,46,67,59,30,43,32,38,37,35,35,28,54,58,43,50,59,54,65,76,51,45,73,66,38,76,41,33,37,24,32,43,52,60,68,67,60,12,46,56,44,39,53,56,45,39,38,74,78,65,73,45,57,69,67,61,54,51,51,41,35,66,72,37,44,51,57,25,35,67,73,54,28,56,63,30,55,83,68,34,80,42,78,38,60,49,34,82,74,34,59,67,57,52,52,53,51,40,54,49,50,54,48,54,53,47,55,50,50,50,52,50,50,49,50,52,51,49,48,37,64,70,50,46,92,86,58,73,87,59,91,50,55,47,76,68,73,53,96,75,81,66,84,86,61,68,68,72,60,42,54,54,52,49,31,52,50,29,31,54,54,48,51,58,55,51,70,75,48,61,68,35,80,40,90,47,105,55,103,52,75,44,74,43,73,65,58,58,60,29,41,31,26,35,47,73,57,6,53,59,43,49,62,10,46,48,69,74,39,82,85,55,55,72,21,43,35,35,56,46,59,38,90,88,76,67,45,67,40,80,79,48,78,46,69,62,92,72,46,39,81,31,36,36,42,38,26,35,44,62,33,59,79,25,60,61,58,53,44,53,53,50,54,42,44,76,59,54,30,50,56,74,36,32,35,39,38,29,47,36,29,20,67,46,8,53,47,38,42,38,60,49,38,67,57,34,38,36,38,30,26,33,81,40,91,69,83,75,78,85,78,84,89,132

Organism: Neolecta irregularis (strain DAH-3) (NCBI:txid1198029)

Sequence (449 aa):
MKSIPCGSSDSSKVSLSIPMTQEPSFKENLYQPPWYANHFIGIAGPSGSGKTWVAKQLIRELNVPWVIIMSLDSFYKSLNPEQHERAHRDEYNFDHPDAIDWNLMAEKLGELKNGKKVEIPIYSFKEHQRMEETTTLYGANVVILEGIFALHDERIRNLLDMKVYIDTDADLCLARRIRRDIKERERDIDSVLKQYLAFVKPSIDNYVRPQQKNADVIVPWGTENLAAVRLLVQHIQRALSERSDLHREGLKKLGKRCSEDEGIPDNVLFMHSVVSDQSFCGDKYMLYLERIAALVLERALDDSPDRDIPLDVTYTGQEKAAEVCGVSIFRAGNRLKAGLQRVLRQVSIGELVIEHNPETGEPQLHDRNIPSNIANKHVLLMDSQIATASIALMAIRVLLDHGVKQDRIIFVTFTACPQGLRALSKVFPKVRIVAGELDDELVHKHNGS

Radius of gyration: 28.89 Å; Cα contacts (8 Å, |Δi|>4): 730; chains: 1; bounding box: 75×73×88 Å

InterPro domains:
  IPR000764 Uridine kinase-like [TIGR00235] (40-239)
  IPR000764 Uridine kinase-like [cd02023] (40-237)
  IPR000836 Phosphoribosyltransferase domain [PF14681] (270-444)
  IPR000836 Phosphoribosyltransferase domain [cd06223] (355-436)
  IPR003593 AAA+ ATPase domain [SM00382] (37-188)
  IPR006083 Phosphoribulokinase/uridine kinase [PF00485] (40-226)
  IPR027417 P-loop containing nucleoside triphosphate hydrolase [G3DSA:3.40.50.300] (39-249)
  IPR027417 P-loop containing nucleoside triphosphate hydrolase [SSF52540] (36-232)
  IPR029057 Phosphoribosyltransferase-like [G3DSA:3.40.50.2020] (265-447)
  IPR029057 Phosphoribosyltransferase-like [SSF53271] (271-442)